Protein 7YXR (pdb70)

CATH classification: 1.10.565.10

Secondary structure (DSSP, 8-state):
-PPPHHHHHHHTSPPPPP----TTSPP-HHHHHHHHHHHHHHHHHHHHHHHHTSTTGGGS-HHHHHHHHHHHHHHHHHHHHHHHHHHHHTTSS-EEETTEE--HHHHTSTTHHHHHHHHHHHHHHHHHHT--HHHHHHHHHHHHTSEEETT--SSHHHHHHHHHHHHHHHHHHHHT---HHHHHHHHHHHHHHHHHHHHHHHHHHHHHHH-TTT-----HHHHHHHHHHHHHHHTT-EEE----/-PPPHHHHHHHTSPPPPP----TTSPP-HHHHHHHHHHHHHHHHHHHHHHHHTSTTGGGS-HHHHHHHHHHHHHHHHHHHHHHHHHHHHTTSSEEEETTEEE-TTTTTSTTHHHHHHHHHHHHHHHHHHT--HHHHHHHHHHHHTSEEETT--SSHHHHHHHHHHHHHHHHHHHHT---HHHHHHHHHHHHHHHHHHHHHHHHHHHHHHH-TTT-----HHHHHHHHHHHHHHHTT-EEE--S--/--HHHHHHHH--/--HHHHHHHH--

Organism: NCBI:txid32644

Structure (mmCIF, N/CA/C/O backbone):
data_7YXR
#
_entry.id   7YXR
#
_cell.length_a   107.899
_cell.length_b   107.899
_cell.length_c   134.012
_cell.angle_alpha   90.000
_cell.angle_beta   90.000
_cell.angle_gamma   120.000
#
_symmetry.space_group_name_H-M   'P 61'
#
loop_
_entity.id
_entity.type
_entity.pdbx_description
1 polymer 'Ancestral Glucocorticoid Receptor2'
2 polymer 'SHP NR Box 1 Peptide'
3 non-polymer DEXAMETHASONE
4 non-polymer 'FORMIC ACID'
5 water water
#
loop_
_atom_site.group_PDB
_atom_site.id
_atom_site.type_symbol
_atom_site.label_atom_id
_atom_site.label_alt_id
_atom_site.label_comp_id
_atom_site.label_asym_id
_atom_site.label_entity_id
_atom_site.label_seq_id
_atom_site.pdbx_PDB_ins_code
_atom_site.Cartn_x
_atom_site.Cartn_y
_atom_site.Cartn_z
_atom_site.occupancy
_atom_site.B_iso_or_equiv
_atom_site.auth_seq_id
_atom_site.auth_comp_id
_atom_site.auth_asym_id
_atom_site.auth_atom_id
_atom_site.pdbx_PDB_model_num
ATOM 1 N N . GLU A 1 1 ? 20.902 8.973 14.304 1.00 50.81 528 GLU A N 1
ATOM 2 C CA . GLU A 1 1 ? 22.273 8.361 14.537 1.00 64.86 528 GLU A CA 1
ATOM 3 C C . GLU A 1 1 ? 22.342 6.830 14.479 1.00 53.23 528 GLU A C 1
ATOM 4 O O . GLU A 1 1 ? 21.374 6.091 14.246 1.00 47.22 528 GLU A O 1
ATOM 10 N N . PHE A 1 2 ? 23.588 6.400 14.680 1.00 44.48 529 PHE A N 1
ATOM 11 C CA . PHE A 1 2 ? 24.039 5.084 14.272 1.00 44.33 529 PHE A CA 1
ATOM 12 C C . PHE A 1 2 ? 23.355 4.040 15.138 1.00 43.65 529 PHE A C 1
ATOM 13 O O . PHE A 1 2 ? 23.151 4.270 16.324 1.00 44.37 529 PHE A O 1
ATOM 21 N N . PRO A 1 3 ? 22.963 2.869 14.589 1.00 47.21 530 PRO A N 1
ATOM 22 C CA . PRO A 1 3 ? 22.282 1.864 15.413 1.00 44.62 530 PRO A CA 1
ATOM 23 C C . PRO A 1 3 ? 23.247 1.340 16.488 1.00 42.38 530 PRO A C 1
ATOM 24 O O . PRO A 1 3 ? 24.456 1.205 16.244 1.00 37.32 530 PRO A O 1
ATOM 28 N N . THR A 1 4 ? 22.708 1.080 17.689 1.00 36.81 531 THR A N 1
ATOM 29 C CA . THR A 1 4 ? 23.464 0.439 18.756 1.00 34.78 531 THR A CA 1
ATOM 30 C C . THR A 1 4 ? 23.967 -0.939 18.307 1.00 35.35 531 THR A C 1
ATOM 31 O O . THR A 1 4 ? 23.337 -1.641 17.507 1.00 36.85 531 THR A O 1
ATOM 35 N N . LEU A 1 5 ? 25.131 -1.315 18.838 1.00 34.72 532 LEU A N 1
ATOM 36 C CA . LEU A 1 5 ? 25.743 -2.617 18.620 1.00 31.83 532 LEU A CA 1
ATOM 37 C C . LEU A 1 5 ? 24.755 -3.733 18.974 1.00 32.71 532 LEU A C 1
ATOM 38 O O . LEU A 1 5 ? 24.673 -4.736 18.262 1.00 34.50 532 LEU A O 1
ATOM 43 N N . ILE A 1 6 ? 23.961 -3.525 20.035 1.00 31.92 533 ILE A N 1
ATOM 44 C CA . ILE A 1 6 ? 23.050 -4.559 20.486 1.00 32.31 533 ILE A CA 1
ATOM 45 C C . ILE A 1 6 ? 21.959 -4.751 19.436 1.00 35.27 533 ILE A C 1
ATOM 46 O O . ILE A 1 6 ? 21.587 -5.886 19.142 1.00 36.93 533 ILE A O 1
ATOM 51 N N . SER A 1 7 ? 21.488 -3.649 18.835 1.00 35.44 534 SER A N 1
ATOM 52 C CA . SER A 1 7 ? 20.422 -3.789 17.854 1.00 32.96 534 SER A CA 1
ATOM 53 C C . SER A 1 7 ? 20.972 -4.474 16.608 1.00 31.92 534 SER A C 1
ATOM 54 O O . SER A 1 7 ? 20.220 -5.135 15.900 1.00 35.54 534 SER A O 1
ATOM 57 N N . LEU A 1 8 ? 22.277 -4.310 16.356 1.00 32.00 535 LEU A N 1
ATOM 58 C CA . LEU A 1 8 ? 22.913 -4.889 15.184 1.00 33.28 535 LEU A CA 1
ATOM 59 C C . LEU A 1 8 ? 23.035 -6.397 15.376 1.00 34.12 535 LEU A C 1
ATOM 60 O O . LEU A 1 8 ? 22.801 -7.151 14.433 1.00 33.71 535 LEU A O 1
ATOM 65 N N . LEU A 1 9 ? 23.370 -6.821 16.610 1.00 32.16 536 LEU A N 1
ATOM 66 C CA . LEU A 1 9 ? 23.482 -8.231 16.948 1.00 29.78 536 LEU A CA 1
ATOM 67 C C . LEU A 1 9 ? 22.142 -8.918 16.746 1.00 32.21 536 LEU A C 1
ATOM 68 O O . LEU A 1 9 ? 22.128 -10.084 16.367 1.00 37.03 536 LEU A O 1
ATOM 73 N N . GLU A 1 10 ? 21.033 -8.214 17.018 1.00 33.12 537 GLU A N 1
ATOM 74 C CA . GLU A 1 10 ? 19.709 -8.769 16.762 1.00 34.84 537 GLU A CA 1
ATOM 75 C C . GLU A 1 10 ? 19.479 -8.949 15.265 1.00 35.91 537 GLU A C 1
ATOM 76 O O . GLU A 1 10 ? 18.986 -9.983 14.854 1.00 38.90 537 GLU A O 1
ATOM 82 N N . VAL A 1 11 ? 19.844 -7.968 14.438 1.00 38.36 538 VAL A N 1
ATOM 83 C CA . VAL A 1 11 ? 19.478 -8.091 13.038 1.00 39.36 538 VAL A CA 1
ATOM 84 C C . VAL A 1 11 ? 20.318 -9.189 12.387 1.00 38.22 538 VAL A C 1
ATOM 85 O O . VAL A 1 11 ? 19.863 -9.790 11.423 1.00 44.54 538 VAL A O 1
ATOM 89 N N . ILE A 1 12 ? 21.535 -9.444 12.887 1.00 34.59 539 ILE A N 1
ATOM 90 C CA . ILE A 1 12 ? 22.407 -10.374 12.179 1.00 33.62 539 ILE A CA 1
ATOM 91 C C . ILE A 1 12 ? 22.252 -11.816 12.678 1.00 36.80 539 ILE A C 1
ATOM 92 O O . ILE A 1 12 ? 22.915 -12.709 12.161 1.00 40.63 539 ILE A O 1
ATOM 97 N N . GLU A 1 13 ? 21.405 -12.037 13.687 1.00 37.19 540 GLU A N 1
ATOM 98 C CA . GLU A 1 13 ? 21.210 -13.362 14.249 1.00 35.82 540 GLU A CA 1
ATOM 99 C C . GLU A 1 13 ? 20.547 -14.259 13.209 1.00 36.00 540 GLU A C 1
ATOM 100 O O . GLU A 1 13 ? 19.447 -13.940 12.771 1.00 37.92 540 GLU A O 1
ATOM 106 N N . PRO A 1 14 ? 21.167 -15.402 12.802 1.00 39.02 541 PRO A N 1
ATOM 107 C CA . PRO A 1 14 ? 20.624 -16.251 11.734 1.00 37.56 541 PRO A CA 1
ATOM 108 C C . PRO A 1 14 ? 19.248 -16.796 12.095 1.00 38.33 541 PRO A C 1
ATOM 109 O O . PRO A 1 14 ? 18.922 -16.971 13.262 1.00 42.05 541 PRO A O 1
ATOM 113 N N . GLU A 1 15 ? 18.424 -17.009 11.076 1.00 45.47 542 GLU A N 1
ATOM 114 C CA . GLU A 1 15 ? 17.186 -17.743 11.249 1.00 50.94 542 GLU A CA 1
ATOM 115 C C . GLU A 1 15 ? 17.495 -19.227 11.487 1.00 44.44 542 GLU A C 1
ATOM 116 O O . GLU A 1 15 ? 18.463 -19.781 10.952 1.00 36.37 542 GLU A O 1
ATOM 122 N N . VAL A 1 16 ? 16.650 -19.858 12.305 1.00 37.24 543 VAL A N 1
ATOM 123 C CA . VAL A 1 16 ? 16.732 -21.284 12.585 1.00 40.27 543 VAL A CA 1
ATOM 124 C C . VAL A 1 16 ? 16.502 -22.093 11.305 1.00 37.17 543 VAL A C 1
ATOM 125 O O . VAL A 1 16 ? 15.482 -21.936 10.654 1.00 38.57 543 VAL A O 1
ATOM 129 N N . LEU A 1 17 ? 17.460 -22.956 10.958 1.00 34.84 544 LEU A N 1
ATOM 130 C CA . LEU A 1 17 ? 17.368 -23.890 9.840 1.00 36.74 544 LEU A CA 1
ATOM 131 C C . LEU A 1 17 ? 16.437 -25.055 10.171 1.00 37.95 544 LEU A C 1
ATOM 132 O O . LEU A 1 17 ? 16.300 -25.413 11.334 1.00 37.88 544 LEU A O 1
ATOM 137 N N . ALA A 1 18 ? 15.798 -25.629 9.136 1.00 41.16 545 ALA A N 1
ATOM 138 C CA . ALA A 1 18 ? 15.027 -26.865 9.242 1.00 39.32 545 ALA A CA 1
ATOM 139 C C . ALA A 1 18 ? 15.922 -28.048 8.866 1.00 36.48 545 ALA A C 1
ATOM 140 O O . ALA A 1 18 ? 16.828 -27.891 8.040 1.00 32.58 545 ALA A O 1
ATOM 142 N N . SER A 1 19 ? 15.688 -29.217 9.493 1.00 39.26 546 SER A N 1
ATOM 143 C CA . SER A 1 19 ? 16.584 -30.357 9.290 1.00 39.55 546 SER A CA 1
ATOM 144 C C . SER A 1 19 ? 16.149 -31.222 8.118 1.00 40.29 546 SER A C 1
ATOM 145 O O . SER A 1 19 ? 16.995 -31.773 7.439 1.00 44.85 546 SER A O 1
ATOM 148 N N . GLY A 1 20 ? 14.834 -31.373 7.922 1.00 41.02 547 GLY A N 1
ATOM 149 C CA . GLY A 1 20 ? 14.319 -32.300 6.927 1.00 40.72 547 GLY A CA 1
ATOM 150 C C . GLY A 1 20 ? 14.445 -33.746 7.403 1.00 40.97 547 GLY A C 1
ATOM 151 O O . GLY A 1 20 ? 14.560 -34.670 6.600 1.00 40.32 547 GLY A O 1
ATOM 152 N N . TYR A 1 21 ? 14.467 -33.925 8.725 1.00 38.88 548 TYR A N 1
ATOM 153 C CA . TYR A 1 21 ? 14.539 -35.254 9.297 1.00 41.88 548 TYR A CA 1
ATOM 154 C C . TYR A 1 21 ? 13.228 -35.986 9.039 1.00 42.04 548 TYR A C 1
ATOM 155 O O . TYR A 1 21 ? 12.148 -35.509 9.381 1.00 46.14 548 TYR A O 1
ATOM 164 N N . ASP A 1 22 ? 13.345 -37.182 8.482 1.00 41.55 549 ASP A N 1
ATOM 165 C CA . ASP A 1 22 ? 12.175 -37.936 8.070 1.00 40.11 549 ASP A CA 1
ATOM 166 C C . ASP A 1 22 ? 11.789 -38.910 9.184 1.00 37.99 549 ASP A C 1
ATOM 167 O O . ASP A 1 22 ? 12.305 -40.021 9.225 1.00 40.34 549 ASP A O 1
ATOM 172 N N . SER A 1 23 ? 10.877 -38.512 10.080 1.00 36.86 550 SER A N 1
ATOM 173 C CA . SER A 1 23 ? 10.585 -39.362 11.219 1.00 39.80 550 SER A CA 1
ATOM 174 C C . SER A 1 23 ? 9.639 -40.489 10.808 1.00 42.13 550 SER A C 1
ATOM 175 O O . SER A 1 23 ? 8.947 -41.075 11.639 1.00 46.24 550 SER A O 1
ATOM 178 N N . THR A 1 24 ? 9.687 -40.816 9.514 1.00 44.20 551 THR A N 1
ATOM 179 C CA . THR A 1 24 ? 8.884 -41.824 8.830 1.00 42.20 551 THR A CA 1
ATOM 180 C C . THR A 1 24 ? 9.664 -43.129 8.748 1.00 41.57 551 THR A C 1
ATOM 181 O O . THR A 1 24 ? 9.073 -44.184 8.895 1.00 43.18 551 THR A O 1
ATOM 185 N N . LEU A 1 25 ? 10.975 -43.039 8.460 1.00 44.13 552 LEU A N 1
ATOM 186 C CA . LEU A 1 25 ? 11.898 -44.163 8.521 1.00 48.18 552 LEU A CA 1
ATOM 187 C C . LEU A 1 25 ? 12.133 -44.521 9.990 1.00 50.30 552 LEU A C 1
ATOM 188 O O . LEU A 1 25 ? 11.880 -43.717 10.888 1.00 47.13 552 LEU A O 1
ATOM 193 N N . PRO A 1 26 ? 12.606 -45.747 10.311 1.00 60.85 553 PRO A N 1
ATOM 194 C CA . PRO A 1 26 ? 12.833 -46.120 11.715 1.00 57.51 553 PRO A CA 1
ATOM 195 C C . PRO A 1 26 ? 14.038 -45.379 12.304 1.00 48.97 553 PRO A C 1
ATOM 196 O O . PRO A 1 26 ? 15.039 -45.189 11.612 1.00 43.82 553 PRO A O 1
ATOM 200 N N . ASP A 1 27 ? 13.917 -44.947 13.571 1.00 48.75 554 ASP A N 1
ATOM 201 C CA . ASP A 1 27 ? 14.957 -44.187 14.252 1.00 54.40 554 ASP A CA 1
ATOM 202 C C . ASP A 1 27 ? 16.163 -45.083 14.567 1.00 51.50 554 ASP A C 1
ATOM 203 O O . ASP A 1 27 ? 16.063 -46.054 15.307 1.00 57.87 554 ASP A O 1
ATOM 208 N N . THR A 1 28 ? 17.312 -44.756 13.979 1.00 48.49 555 THR A N 1
ATOM 209 C CA . THR A 1 28 ? 18.573 -45.381 14.322 1.00 44.25 555 THR A CA 1
ATOM 210 C C . THR A 1 28 ? 19.536 -44.294 14.777 1.00 44.22 555 THR A C 1
ATOM 211 O O . THR A 1 28 ? 19.430 -43.131 14.364 1.00 43.71 555 THR A O 1
ATOM 215 N N . SER A 1 29 ? 20.486 -44.694 15.627 1.00 42.47 556 SER A N 1
ATOM 216 C CA . SER A 1 29 ? 21.447 -43.734 16.130 1.00 36.32 556 SER A CA 1
ATOM 217 C C . SER A 1 29 ? 22.377 -43.228 15.023 1.00 33.91 556 SER A C 1
ATOM 218 O O . SER A 1 29 ? 22.669 -42.031 15.002 1.00 31.19 556 SER A O 1
ATOM 221 N N . THR A 1 30 ? 22.817 -44.100 14.103 1.00 32.55 557 THR A N 1
ATOM 222 C CA . THR A 1 30 ? 23.708 -43.663 13.040 1.00 37.09 557 THR A CA 1
ATOM 223 C C . THR A 1 30 ? 23.008 -42.633 12.168 1.00 42.74 557 THR A C 1
ATOM 224 O O . THR A 1 30 ? 23.631 -41.680 11.690 1.00 46.27 557 THR A O 1
ATOM 228 N N . ARG A 1 31 ? 21.704 -42.834 11.968 1.00 40.89 558 ARG A N 1
ATOM 229 C CA . ARG A 1 31 ? 20.971 -41.957 11.078 1.00 41.43 558 ARG A CA 1
ATOM 230 C C . ARG A 1 31 ? 20.717 -40.614 11.768 1.00 37.62 558 ARG A C 1
ATOM 231 O O . ARG A 1 31 ? 20.894 -39.555 11.166 1.00 37.52 558 ARG A O 1
ATOM 239 N N . LEU A 1 32 ? 20.299 -40.657 13.033 1.00 30.90 559 LEU A N 1
ATOM 240 C CA . LEU A 1 32 ? 20.114 -39.431 13.790 1.00 31.04 559 LEU A CA 1
ATOM 241 C C . LEU A 1 32 ? 21.406 -38.601 13.873 1.00 31.96 559 LEU A C 1
ATOM 242 O O . LEU A 1 32 ? 21.393 -37.401 13.598 1.00 33.39 559 LEU A O 1
ATOM 247 N N . MET A 1 33 ? 22.540 -39.230 14.193 1.00 29.21 560 MET A N 1
ATOM 248 C CA . MET A 1 33 ? 23.790 -38.487 14.295 1.00 31.40 560 MET A CA 1
ATOM 249 C C . MET A 1 33 ? 24.206 -37.882 12.953 1.00 31.55 560 MET A C 1
ATOM 250 O O . MET A 1 33 ? 24.706 -36.757 12.901 1.00 31.36 560 MET A O 1
ATOM 255 N N . SER A 1 34 ? 23.983 -38.623 11.862 1.00 32.43 561 SER A N 1
ATOM 256 C CA . SER A 1 34 ? 24.226 -38.150 10.509 1.00 28.73 561 SER A CA 1
ATOM 257 C C . SER A 1 34 ? 23.359 -36.939 10.157 1.00 30.05 561 SER A C 1
ATOM 258 O O . SER A 1 34 ? 23.840 -35.973 9.563 1.00 28.71 561 SER A O 1
ATOM 261 N N . THR A 1 35 ? 22.080 -36.981 10.535 1.00 30.01 562 THR A N 1
ATOM 262 C CA . THR A 1 35 ? 21.189 -35.864 10.285 1.00 31.81 562 THR A CA 1
ATOM 263 C C . THR A 1 35 ? 21.669 -34.637 11.067 1.00 34.85 562 THR A C 1
ATOM 264 O O . THR A 1 35 ? 21.689 -33.514 10.555 1.00 35.53 562 THR A O 1
ATOM 268 N N . LEU A 1 36 ? 22.044 -34.864 12.331 1.00 34.45 563 LEU A N 1
ATOM 269 C CA . LEU A 1 36 ? 22.486 -33.788 13.197 1.00 28.51 563 LEU A CA 1
ATOM 270 C C . LEU A 1 36 ? 23.741 -33.153 12.623 1.00 26.47 563 LEU A C 1
ATOM 271 O O . LEU A 1 36 ? 23.863 -31.938 12.683 1.00 27.37 563 LEU A O 1
ATOM 276 N N . ASN A 1 37 ? 24.642 -33.954 12.048 1.00 26.09 564 ASN A N 1
ATOM 277 C CA . ASN A 1 37 ? 25.874 -33.395 11.496 1.00 28.82 564 ASN A CA 1
ATOM 278 C C . ASN A 1 37 ? 25.619 -32.582 10.219 1.00 34.90 564 ASN A C 1
ATOM 279 O O . ASN A 1 37 ? 26.291 -31.574 9.975 1.00 33.92 564 ASN A O 1
ATOM 284 N N . ARG A 1 38 ? 24.642 -33.027 9.411 1.00 35.75 565 ARG A N 1
ATOM 285 C CA . ARG A 1 38 ? 24.234 -32.339 8.198 1.00 39.94 565 ARG A CA 1
ATOM 286 C C . ARG A 1 38 ? 23.678 -30.954 8.566 1.00 33.70 565 ARG A C 1
ATOM 287 O O . ARG A 1 38 ? 23.972 -29.948 7.922 1.00 29.42 565 ARG A O 1
ATOM 295 N N . LEU A 1 39 ? 22.838 -30.932 9.601 1.00 28.25 566 LEU A N 1
ATOM 296 C CA . LEU A 1 39 ? 22.209 -29.716 10.045 1.00 25.96 566 LEU A CA 1
ATOM 297 C C . LEU A 1 39 ? 23.292 -28.835 10.659 1.00 29.86 566 LEU A C 1
ATOM 298 O O . LEU A 1 39 ? 23.308 -27.621 10.449 1.00 32.96 566 LEU A O 1
ATOM 303 N N . GLY A 1 40 ? 24.240 -29.484 11.342 1.00 28.77 567 GLY A N 1
ATOM 304 C CA . GLY A 1 40 ? 25.400 -28.827 11.910 1.00 25.78 567 GLY A CA 1
ATOM 305 C C . GLY A 1 40 ? 26.213 -28.094 10.851 1.00 27.28 567 GLY A C 1
ATOM 306 O O . GLY A 1 40 ? 26.560 -26.931 11.043 1.00 29.70 567 GLY A O 1
ATOM 307 N N . GLY A 1 41 ? 26.560 -28.782 9.763 1.00 27.20 568 GLY A N 1
ATOM 308 C CA . GLY A 1 41 ? 27.334 -28.150 8.711 1.00 28.40 568 GLY A CA 1
ATOM 309 C C . GLY A 1 41 ? 26.648 -26.884 8.185 1.00 31.97 568 GLY A C 1
ATOM 310 O O . GLY A 1 41 ? 27.286 -25.845 7.988 1.00 33.56 568 GLY A O 1
ATOM 311 N N . ARG A 1 42 ? 25.330 -26.970 7.997 1.00 30.26 569 ARG A N 1
ATOM 312 C CA . ARG A 1 42 ? 24.591 -25.841 7.466 1.00 31.57 569 ARG A CA 1
ATOM 313 C C . ARG A 1 42 ? 24.625 -24.683 8.459 1.00 32.74 569 ARG A C 1
ATOM 314 O O . ARG A 1 42 ? 24.852 -23.549 8.042 1.00 36.10 569 ARG A O 1
ATOM 322 N N . GLN A 1 43 ? 24.395 -24.976 9.750 1.00 29.78 570 GLN A N 1
ATOM 323 C CA . GLN A 1 43 ? 24.422 -23.989 10.826 1.00 28.22 570 GLN A CA 1
ATOM 324 C C . GLN A 1 43 ? 25.788 -23.304 10.917 1.00 28.17 570 GLN A C 1
ATOM 325 O O . GLN A 1 43 ? 25.880 -22.091 11.131 1.00 29.80 570 GLN A O 1
ATOM 331 N N . VAL A 1 44 ? 26.855 -24.064 10.691 1.00 26.96 571 VAL A N 1
ATOM 332 C CA . VAL A 1 44 ? 28.187 -23.491 10.727 1.00 28.53 571 VAL A CA 1
ATOM 333 C C . VAL A 1 44 ? 28.400 -22.518 9.574 1.00 32.66 571 VAL A C 1
ATOM 334 O O . VAL A 1 44 ? 29.111 -21.526 9.736 1.00 34.47 571 VAL A O 1
ATOM 338 N N . VAL A 1 45 ? 27.853 -22.841 8.393 1.00 35.40 572 VAL A N 1
ATOM 339 C CA . VAL A 1 45 ? 27.953 -21.965 7.230 1.00 32.61 572 VAL A CA 1
ATOM 340 C C . VAL A 1 45 ? 27.299 -20.628 7.588 1.00 31.69 572 VAL A C 1
ATOM 341 O O . VAL A 1 45 ? 27.911 -19.573 7.446 1.00 33.20 572 VAL A O 1
ATOM 345 N N . SER A 1 46 ? 26.066 -20.713 8.090 1.00 28.40 573 SER A N 1
ATOM 346 C CA . SER A 1 46 ? 25.301 -19.635 8.683 1.00 28.59 573 SER A CA 1
ATOM 347 C C . SER A 1 46 ? 26.126 -18.843 9.708 1.00 33.23 573 SER A C 1
ATOM 348 O O . SER A 1 46 ? 26.001 -17.619 9.799 1.00 31.15 573 SER A O 1
ATOM 351 N N . ALA A 1 47 ? 26.964 -19.537 10.497 1.00 31.04 574 ALA A N 1
ATOM 352 C CA . ALA A 1 47 ? 27.728 -18.845 11.524 1.00 30.68 574 ALA A CA 1
ATOM 353 C C . ALA A 1 47 ? 28.913 -18.105 10.900 1.00 31.55 574 ALA A C 1
ATOM 354 O O . ALA A 1 47 ? 29.387 -17.124 11.455 1.00 32.74 574 ALA A O 1
ATOM 356 N N . VAL A 1 48 ? 29.405 -18.572 9.753 1.00 33.00 575 VAL A N 1
ATOM 357 C CA . VAL A 1 48 ? 30.478 -17.847 9.090 1.00 34.86 575 VAL A CA 1
ATOM 358 C C . VAL A 1 48 ? 29.924 -16.532 8.554 1.00 33.80 575 VAL A C 1
ATOM 359 O O . VAL A 1 48 ? 30.571 -15.501 8.660 1.00 34.92 575 VAL A O 1
ATOM 363 N N . LYS A 1 49 ? 28.716 -16.578 7.996 1.00 31.73 576 LYS A N 1
ATOM 364 C CA . LYS A 1 49 ? 28.129 -15.367 7.464 1.00 33.47 576 LYS A CA 1
ATOM 365 C C . LYS A 1 49 ? 27.943 -14.381 8.623 1.00 32.68 576 LYS A C 1
ATOM 366 O O . LYS A 1 49 ? 28.384 -13.246 8.554 1.00 34.75 576 LYS A O 1
ATOM 372 N N . TRP A 1 50 ? 27.354 -14.857 9.719 1.00 33.07 577 TRP A N 1
ATOM 373 C CA . TRP A 1 50 ? 27.112 -14.090 10.932 1.00 31.83 577 TRP A CA 1
ATOM 374 C C . TRP A 1 50 ? 28.395 -13.468 11.479 1.00 33.73 577 TRP A C 1
ATOM 375 O O . TRP A 1 50 ? 28.409 -12.283 11.791 1.00 35.90 577 TRP A O 1
ATOM 386 N N . ALA A 1 51 ? 29.459 -14.259 11.605 1.00 30.46 578 ALA A N 1
ATOM 387 C CA . ALA A 1 51 ? 30.699 -13.734 12.151 1.00 30.44 578 ALA A CA 1
ATOM 388 C C . ALA A 1 51 ? 31.261 -12.635 11.252 1.00 33.99 578 ALA A C 1
ATOM 389 O O . ALA A 1 51 ? 31.996 -11.767 11.713 1.00 37.53 578 ALA A O 1
ATOM 391 N N . LYS A 1 52 ? 30.969 -12.705 9.950 1.00 37.38 579 LYS A N 1
ATOM 392 C CA . LYS A 1 52 ? 31.584 -11.771 9.019 1.00 38.48 579 LYS A CA 1
ATOM 393 C C . LYS A 1 52 ? 30.916 -10.423 9.214 1.00 34.32 579 LYS A C 1
ATOM 394 O O . LYS A 1 52 ? 31.592 -9.410 9.191 1.00 35.86 579 LYS A O 1
ATOM 400 N N . ALA A 1 53 ? 29.600 -10.447 9.442 1.00 30.86 580 ALA A N 1
ATOM 401 C CA . ALA A 1 53 ? 28.820 -9.247 9.672 1.00 30.42 580 ALA A CA 1
ATOM 402 C C . ALA A 1 53 ? 29.069 -8.641 11.060 1.00 33.63 580 ALA A C 1
ATOM 403 O O . ALA A 1 53 ? 28.505 -7.605 11.395 1.00 38.11 580 ALA A O 1
ATOM 405 N N . LEU A 1 54 ? 29.953 -9.252 11.849 1.00 34.01 581 LEU A N 1
ATOM 406 C CA . LEU A 1 54 ? 30.083 -8.922 13.254 1.00 35.02 581 LEU A CA 1
ATOM 407 C C . LEU A 1 54 ? 31.039 -7.748 13.360 1.00 36.12 581 LEU A C 1
ATOM 408 O O . LEU A 1 54 ? 32.231 -7.889 13.050 1.00 39.52 581 LEU A O 1
ATOM 413 N N . PRO A 1 55 ? 30.555 -6.569 13.801 1.00 35.85 582 PRO A N 1
ATOM 414 C CA . PRO A 1 55 ? 31.391 -5.358 13.817 1.00 30.56 582 PRO A CA 1
ATOM 415 C C . PRO A 1 55 ? 32.702 -5.694 14.522 1.00 29.59 582 PRO A C 1
ATOM 416 O O . PRO A 1 55 ? 32.698 -6.240 15.627 1.00 31.89 582 PRO A O 1
ATOM 420 N N . GLY A 1 56 ? 33.822 -5.437 13.843 1.00 29.00 583 GLY A N 1
ATOM 421 C CA . GLY A 1 56 ? 35.135 -5.631 14.429 1.00 28.97 583 GLY A CA 1
ATOM 422 C C . GLY A 1 56 ? 35.807 -6.913 13.948 1.00 34.91 583 GLY A C 1
ATOM 423 O O . GLY A 1 56 ? 37.035 -7.003 13.940 1.00 31.75 583 GLY A O 1
ATOM 424 N N . PHE A 1 57 ? 34.997 -7.926 13.593 1.00 40.99 584 PHE A N 1
ATOM 425 C CA . PHE A 1 57 ? 35.532 -9.258 13.354 1.00 37.25 584 PHE A CA 1
ATOM 426 C C . PHE A 1 57 ? 36.467 -9.264 12.138 1.00 37.47 584 PHE A C 1
ATOM 427 O O . PHE A 1 57 ? 37.540 -9.861 12.189 1.00 33.21 584 PHE A O 1
ATOM 435 N N . ARG A 1 58 ? 36.047 -8.589 11.061 1.00 42.28 585 ARG A N 1
ATOM 436 C CA . ARG A 1 58 ? 36.764 -8.526 9.789 1.00 50.13 585 ARG A CA 1
ATOM 437 C C . ARG A 1 58 ? 38.122 -7.836 9.937 1.00 48.75 585 ARG A C 1
ATOM 438 O O . ARG A 1 58 ? 38.964 -7.940 9.056 1.00 52.59 585 ARG A O 1
ATOM 446 N N . ASN A 1 59 ? 38.352 -7.130 11.050 1.00 45.23 586 ASN A N 1
ATOM 447 C CA . ASN A 1 59 ? 39.614 -6.437 11.246 1.00 39.92 586 ASN A CA 1
ATOM 448 C C . ASN A 1 59 ? 40.701 -7.386 11.732 1.00 42.64 586 ASN A C 1
ATOM 449 O O . ASN A 1 59 ? 41.844 -6.959 11.885 1.00 49.21 586 ASN A O 1
ATOM 454 N N . LEU A 1 60 ? 40.359 -8.649 12.037 1.00 42.51 587 LEU A N 1
ATOM 455 C CA . LEU A 1 60 ? 41.371 -9.602 12.483 1.00 40.46 587 LEU A CA 1
ATOM 456 C C . LEU A 1 60 ? 42.069 -10.156 11.242 1.00 41.70 587 LEU A C 1
ATOM 457 O O . LEU A 1 60 ? 41.509 -10.110 10.143 1.00 43.06 587 LEU A O 1
ATOM 462 N N . HIS A 1 61 ? 43.271 -10.709 11.400 1.00 40.91 588 HIS A N 1
ATOM 463 C CA . HIS A 1 61 ? 43.879 -11.381 10.263 1.00 50.93 588 HIS A CA 1
ATOM 464 C C . HIS A 1 61 ? 43.042 -12.607 9.875 1.00 56.08 588 HIS A C 1
ATOM 465 O O . HIS A 1 61 ? 42.508 -13.286 10.750 1.00 57.59 588 HIS A O 1
ATOM 472 N N . LEU A 1 62 ? 42.943 -12.893 8.566 1.00 60.27 589 LEU A N 1
ATOM 473 C CA . LEU A 1 62 ? 42.212 -14.042 8.049 1.00 59.61 589 LEU A CA 1
ATOM 474 C C . LEU A 1 62 ? 42.592 -15.333 8.776 1.00 56.33 589 LEU A C 1
ATOM 475 O O . LEU A 1 62 ? 41.748 -16.202 8.954 1.00 68.65 589 LEU A O 1
ATOM 480 N N . ASP A 1 63 ? 43.841 -15.459 9.212 1.00 50.34 590 ASP A N 1
ATOM 481 C CA . ASP A 1 63 ? 44.240 -16.679 9.893 1.00 58.26 590 ASP A CA 1
ATOM 482 C C . ASP A 1 63 ? 43.517 -16.757 11.231 1.00 59.62 590 ASP A C 1
ATOM 483 O O . ASP A 1 63 ? 43.083 -17.833 11.637 1.00 62.88 590 ASP A O 1
ATOM 488 N N . ASP A 1 64 ? 43.395 -15.596 11.893 1.00 60.02 591 ASP A N 1
ATOM 489 C CA . ASP A 1 64 ? 42.808 -15.509 13.218 1.00 54.14 591 ASP A CA 1
ATOM 490 C C . ASP A 1 64 ? 41.297 -15.717 13.143 1.00 47.04 591 ASP A C 1
ATOM 491 O O . ASP A 1 64 ? 40.708 -16.369 13.998 1.00 49.61 591 ASP A O 1
ATOM 496 N N . GLN A 1 65 ? 40.673 -15.151 12.113 1.00 39.56 592 GLN A N 1
ATOM 497 C CA . GLN A 1 65 ? 39.253 -15.341 11.906 1.00 40.36 592 GLN A CA 1
ATOM 498 C C . GLN A 1 65 ? 38.965 -16.829 11.782 1.00 45.93 592 GLN A C 1
ATOM 499 O O . GLN A 1 65 ? 38.004 -17.336 12.362 1.00 52.05 592 GLN A O 1
ATOM 505 N N . MET A 1 66 ? 39.837 -17.507 11.033 1.00 45.64 593 MET A N 1
ATOM 506 C CA . MET A 1 66 ? 39.691 -18.918 10.756 1.00 43.29 593 MET A CA 1
ATOM 507 C C . MET A 1 66 ? 39.885 -19.700 12.051 1.00 37.88 593 MET A C 1
ATOM 508 O O . MET A 1 66 ? 39.096 -20.577 12.383 1.00 34.54 593 MET A O 1
ATOM 513 N N . THR A 1 67 ? 40.937 -19.350 12.784 1.00 32.94 594 THR A N 1
ATOM 514 C CA . THR A 1 67 ? 41.253 -19.990 14.049 1.00 35.27 594 THR A CA 1
ATOM 515 C C . THR A 1 67 ? 40.074 -19.919 15.020 1.00 34.98 594 THR A C 1
ATOM 516 O O . THR A 1 67 ? 39.732 -20.922 15.660 1.00 34.04 594 THR A O 1
ATOM 520 N N . LEU A 1 68 ? 39.462 -18.735 15.126 1.00 31.75 595 LEU A N 1
ATOM 521 C CA . LEU A 1 68 ? 38.478 -18.531 16.169 1.00 31.82 595 LEU A CA 1
ATOM 522 C C . LEU A 1 68 ? 37.250 -19.365 15.845 1.00 33.08 595 LEU A C 1
ATOM 523 O O . LEU A 1 68 ? 36.693 -20.022 16.738 1.00 33.87 595 LEU A O 1
ATOM 528 N N . LEU A 1 69 ? 36.875 -19.365 14.560 1.00 29.49 596 LEU A N 1
ATOM 529 C CA . LEU A 1 69 ? 35.706 -20.117 14.132 1.00 29.00 596 LEU A CA 1
ATOM 530 C C . LEU A 1 69 ? 35.937 -21.626 14.252 1.00 30.72 596 LEU A C 1
ATOM 531 O O . LEU A 1 69 ? 35.026 -22.360 14.622 1.00 31.35 596 LEU A O 1
ATOM 536 N N . GLN A 1 70 ? 37.160 -22.074 13.962 1.00 29.34 597 GLN A N 1
ATOM 537 C CA . GLN A 1 70 ? 37.543 -23.468 14.046 1.00 31.48 597 GLN A CA 1
ATOM 538 C C . GLN A 1 70 ? 37.422 -23.950 15.488 1.00 32.21 597 GLN A C 1
ATOM 539 O O . GLN A 1 70 ? 36.918 -25.045 15.754 1.00 31.58 597 GLN A O 1
ATOM 545 N N . TYR A 1 71 ? 37.879 -23.117 16.418 1.00 30.15 598 TYR A N 1
ATOM 546 C CA . TYR A 1 71 ? 38.008 -23.575 17.789 1.00 33.56 598 TYR A CA 1
ATOM 547 C C . TYR A 1 71 ? 36.681 -23.456 18.533 1.00 28.89 598 TYR A C 1
ATOM 548 O O . TYR A 1 71 ? 36.543 -24.035 19.597 1.00 30.25 598 TYR A O 1
ATOM 557 N N . SER A 1 72 ? 35.705 -22.721 17.991 1.00 26.89 599 SER A N 1
ATOM 558 C CA . SER A 1 72 ? 34.549 -22.390 18.809 1.00 25.64 599 SER A CA 1
ATOM 559 C C . SER A 1 72 ? 33.225 -22.804 18.169 1.00 26.25 599 SER A C 1
ATOM 560 O O . SER A 1 72 ? 32.165 -22.616 18.772 1.00 28.23 599 SER A O 1
ATOM 563 N N . TRP A 1 73 ? 33.277 -23.429 16.982 1.00 27.76 600 TRP A N 1
ATOM 564 C CA . TRP A 1 73 ? 32.053 -23.795 16.276 1.00 27.36 600 TRP A CA 1
ATOM 565 C C . TRP A 1 73 ? 31.145 -24.639 17.173 1.00 28.67 600 TRP A C 1
ATOM 566 O O . TRP A 1 73 ? 29.934 -24.391 17.258 1.00 28.76 600 TRP A O 1
ATOM 577 N N . MET A 1 74 ? 31.743 -25.612 17.874 1.00 29.41 601 MET A N 1
ATOM 578 C CA . MET A 1 74 ? 30.954 -26.519 18.688 1.00 29.02 601 MET A CA 1
ATOM 579 C C . MET A 1 74 ? 30.236 -25.739 19.799 1.00 30.39 601 MET A C 1
ATOM 580 O O . MET A 1 74 ? 29.031 -25.919 20.024 1.00 29.34 601 MET A O 1
ATOM 585 N N . SER A 1 75 ? 30.950 -24.808 20.445 1.00 28.73 602 SER A N 1
ATOM 586 C CA . SER A 1 75 ? 30.332 -24.032 21.512 1.00 30.76 602 SER A CA 1
ATOM 587 C C . SER A 1 75 ? 29.293 -23.045 20.987 1.00 29.72 602 SER A C 1
ATOM 588 O O . SER A 1 75 ? 28.244 -22.887 21.618 1.00 30.56 602 SER A O 1
ATOM 591 N N . LEU A 1 76 ? 29.539 -22.438 19.818 1.00 28.21 603 LEU A N 1
ATOM 592 C CA . LEU A 1 76 ? 28.485 -21.622 19.219 1.00 25.75 603 LEU A CA 1
ATOM 593 C C . LEU A 1 76 ? 27.224 -22.439 18.974 1.00 25.14 603 LEU A C 1
ATOM 594 O O . LEU A 1 76 ? 26.131 -21.973 19.283 1.00 25.37 603 LEU A O 1
ATOM 599 N N . MET A 1 77 ? 27.368 -23.656 18.439 1.00 24.62 604 MET A N 1
ATOM 600 C CA . MET A 1 77 ? 26.168 -24.385 18.068 1.00 25.58 604 MET A CA 1
ATOM 601 C C . MET A 1 77 ? 25.491 -24.922 19.318 1.00 25.60 604 MET A C 1
ATOM 602 O O . MET A 1 77 ? 24.264 -24.953 19.390 1.00 26.46 604 MET A O 1
ATOM 607 N N . ALA A 1 78 ? 26.285 -25.297 20.324 1.00 23.76 605 ALA A N 1
ATOM 608 C CA . ALA A 1 78 ? 25.653 -25.830 21.518 1.00 22.80 605 ALA A CA 1
ATOM 609 C C . ALA A 1 78 ? 24.948 -24.720 22.298 1.00 24.84 605 ALA A C 1
ATOM 610 O O . ALA A 1 78 ? 23.866 -24.939 22.873 1.00 22.96 605 ALA A O 1
ATOM 612 N N . PHE A 1 79 ? 25.543 -23.510 22.295 1.00 24.83 606 PHE A N 1
ATOM 613 C CA . PHE A 1 79 ? 24.913 -22.389 22.974 1.00 23.41 606 PHE A CA 1
ATOM 614 C C . PHE A 1 79 ? 23.565 -22.050 22.330 1.00 23.42 606 PHE A C 1
ATOM 615 O O . PHE A 1 79 ? 22.585 -21.826 23.062 1.00 20.65 606 PHE A O 1
ATOM 623 N N . SER A 1 80 ? 23.505 -22.017 20.978 1.00 22.07 607 SER A N 1
ATOM 624 C CA . SER A 1 80 ? 22.231 -21.664 20.352 1.00 25.76 607 SER A CA 1
ATOM 625 C C . SER A 1 80 ? 21.220 -22.765 20.608 1.00 26.11 607 SER A C 1
ATOM 626 O O . SER A 1 80 ? 20.036 -22.475 20.780 1.00 26.58 607 SER A O 1
ATOM 629 N N . LEU A 1 81 ? 21.699 -24.018 20.563 1.00 25.71 608 LEU A N 1
ATOM 630 C CA . LEU A 1 81 ? 20.805 -25.127 20.831 1.00 25.90 608 LEU A CA 1
ATOM 631 C C . LEU A 1 81 ? 20.199 -24.939 22.226 1.00 28.40 608 LEU A C 1
ATOM 632 O O . LEU A 1 81 ? 18.992 -25.111 22.415 1.00 29.19 608 LEU A O 1
ATOM 637 N N . GLY A 1 82 ? 21.029 -24.539 23.196 1.00 27.85 609 GLY A N 1
ATOM 638 C CA . GLY A 1 82 ? 20.531 -24.317 24.546 1.00 27.74 609 GLY A CA 1
ATOM 639 C C . GLY A 1 82 ? 19.481 -23.212 24.540 1.00 29.60 609 GLY A C 1
ATOM 640 O O . GLY A 1 82 ? 18.450 -23.328 25.216 1.00 31.21 609 GLY A O 1
ATOM 641 N N . TRP A 1 83 ? 19.732 -22.171 23.732 1.00 25.89 610 TRP A N 1
ATOM 642 C CA . TRP A 1 83 ? 18.814 -21.053 23.686 1.00 25.32 610 TRP A CA 1
ATOM 643 C C . TRP A 1 83 ? 17.446 -21.493 23.138 1.00 29.23 610 TRP A C 1
ATOM 644 O O . TRP A 1 83 ? 16.410 -21.289 23.796 1.00 30.00 610 TRP A O 1
ATOM 655 N N . ARG A 1 84 ? 17.434 -22.120 21.949 1.00 27.80 611 ARG A N 1
ATOM 656 C CA . ARG A 1 84 ? 16.187 -22.592 21.354 1.00 30.77 611 ARG A CA 1
ATOM 657 C C . ARG A 1 84 ? 15.471 -23.552 22.299 1.00 32.83 611 ARG A C 1
ATOM 658 O O . ARG A 1 84 ? 14.257 -23.501 22.413 1.00 38.43 611 ARG A O 1
ATOM 666 N N . SER A 1 85 ? 16.212 -24.437 22.964 1.00 31.74 612 SER A N 1
ATOM 667 C CA . SER A 1 85 ? 15.577 -25.417 23.833 1.00 34.26 612 SER A CA 1
ATOM 668 C C . SER A 1 85 ? 14.907 -24.733 25.022 1.00 39.31 612 SER A C 1
ATOM 669 O O . SER A 1 85 ? 13.883 -25.200 25.515 1.00 40.79 612 SER A O 1
ATOM 672 N N . TYR A 1 86 ? 15.497 -23.610 25.465 1.00 45.22 613 TYR A N 1
ATOM 673 C CA . TYR A 1 86 ? 15.012 -22.831 26.594 1.00 39.98 613 TYR A CA 1
ATOM 674 C C . TYR A 1 86 ? 13.743 -22.098 26.183 1.00 38.42 613 TYR A C 1
ATOM 675 O O . TYR A 1 86 ? 12.749 -22.184 26.879 1.00 42.53 613 TYR A O 1
ATOM 684 N N . LYS A 1 87 ? 13.783 -21.401 25.043 1.00 39.52 614 LYS A N 1
ATOM 685 C CA . LYS A 1 87 ? 12.644 -20.631 24.571 1.00 38.10 614 LYS A CA 1
ATOM 686 C C . LYS A 1 87 ? 11.489 -21.543 24.158 1.00 41.44 614 LYS A C 1
ATOM 687 O O . LYS A 1 87 ? 10.340 -21.229 24.446 1.00 44.08 614 LYS A O 1
ATOM 693 N N . GLN A 1 88 ? 11.790 -22.662 23.485 1.00 39.77 615 GLN A N 1
ATOM 694 C CA . GLN A 1 88 ? 10.753 -23.421 22.815 1.00 39.89 615 GLN A CA 1
ATOM 695 C C . GLN A 1 88 ? 10.159 -24.478 23.742 1.00 42.55 615 GLN A C 1
ATOM 696 O O . GLN A 1 88 ? 9.083 -24.981 23.460 1.00 44.78 615 GLN A O 1
ATOM 702 N N . SER A 1 89 ? 10.818 -24.815 24.853 1.00 40.23 616 SER A N 1
ATOM 703 C CA . SER A 1 89 ? 10.316 -25.943 25.615 1.00 38.58 616 SER A CA 1
ATOM 704 C C . SER A 1 89 ? 10.636 -25.784 27.093 1.00 40.62 616 SER A C 1
ATOM 705 O O . SER A 1 89 ? 10.496 -26.734 27.860 1.00 43.31 616 SER A O 1
ATOM 708 N N . ASN A 1 90 ? 11.111 -24.597 27.473 1.00 42.75 617 ASN A N 1
ATOM 709 C CA . ASN A 1 90 ? 11.635 -24.326 28.806 1.00 44.15 617 ASN A CA 1
ATOM 710 C C . ASN A 1 90 ? 12.660 -25.370 29.239 1.00 43.99 617 ASN A C 1
ATOM 711 O O . ASN A 1 90 ? 12.683 -25.750 30.402 1.00 42.30 617 ASN A O 1
ATOM 716 N N . GLY A 1 91 ? 13.510 -25.833 28.308 1.00 44.04 618 GLY A N 1
ATOM 717 C CA . GLY A 1 91 ? 14.611 -26.707 28.682 1.00 41.88 618 GLY A CA 1
ATOM 718 C C . GLY A 1 91 ? 14.188 -28.154 28.949 1.00 46.87 618 GLY A C 1
ATOM 719 O O . GLY A 1 91 ? 14.969 -28.947 29.474 1.00 49.03 618 GLY A O 1
ATOM 720 N N . ASN A 1 92 ? 12.965 -28.520 28.555 1.00 46.81 619 ASN A N 1
ATOM 721 C CA . ASN A 1 92 ? 12.489 -29.883 28.765 1.00 49.51 619 ASN A CA 1
ATOM 722 C C . ASN A 1 92 ? 12.982 -30.817 27.664 1.00 47.51 619 ASN A C 1
ATOM 723 O O . ASN A 1 92 ? 13.234 -31.983 27.927 1.00 52.37 619 ASN A O 1
ATOM 728 N N . MET A 1 93 ? 13.109 -30.315 26.430 1.00 48.53 620 MET A N 1
ATOM 729 C CA . MET A 1 93 ? 13.581 -31.129 25.318 1.00 47.99 620 MET A CA 1
ATOM 730 C C . MET A 1 93 ? 14.633 -30.368 24.526 1.00 43.56 620 MET A C 1
ATOM 731 O O . MET A 1 93 ? 14.605 -29.142 24.482 1.00 46.50 620 MET A O 1
ATOM 736 N N . LEU A 1 94 ? 15.484 -31.114 23.827 1.00 36.77 621 LEU A N 1
ATOM 737 C CA . LEU A 1 94 ? 16.357 -30.511 22.841 1.00 37.66 621 LEU A CA 1
ATOM 738 C C . LEU A 1 94 ? 15.584 -30.188 21.565 1.00 36.97 621 LEU A C 1
ATOM 739 O O . LEU A 1 94 ? 15.017 -31.077 20.933 1.00 36.91 621 LEU A O 1
ATOM 744 N N . CYS A 1 95 ? 15.600 -28.907 21.182 1.00 36.39 622 CYS A N 1
ATOM 745 C CA . CYS A 1 95 ? 14.965 -28.456 19.951 1.00 37.70 622 CYS A CA 1
ATOM 746 C C . CYS A 1 95 ? 16.025 -28.054 18.929 1.00 36.40 622 CYS A C 1
ATOM 747 O O . CYS A 1 95 ? 16.454 -26.893 18.862 1.00 34.88 622 CYS A O 1
ATOM 750 N N . PHE A 1 96 ? 16.406 -29.029 18.107 1.00 33.64 623 PHE A N 1
ATOM 751 C CA . PHE A 1 96 ? 17.472 -28.846 17.142 1.00 33.42 623 PHE A CA 1
ATOM 752 C C . PHE A 1 96 ? 17.015 -27.963 15.988 1.00 34.97 623 PHE A C 1
ATOM 753 O O . PHE A 1 96 ? 17.808 -27.186 15.444 1.00 35.47 623 PHE A O 1
ATOM 761 N N . ALA A 1 97 ? 15.732 -28.113 15.648 1.00 32.27 624 ALA A N 1
ATOM 762 C CA . ALA A 1 97 ? 15.101 -27.611 14.438 1.00 33.44 624 ALA A CA 1
ATOM 763 C C . ALA A 1 97 ? 13.596 -27.809 14.604 1.00 38.56 624 ALA A C 1
ATOM 764 O O . ALA A 1 97 ? 13.162 -28.578 15.466 1.00 37.36 624 ALA A O 1
ATOM 766 N N . PRO A 1 98 ? 12.760 -27.104 13.809 1.00 42.56 625 PRO A N 1
ATOM 767 C CA . PRO A 1 98 ? 11.306 -27.168 13.966 1.00 44.57 625 PRO A CA 1
ATOM 768 C C . PRO A 1 98 ? 10.782 -28.577 13.679 1.00 41.07 625 PRO A C 1
ATOM 769 O O . PRO A 1 98 ? 9.804 -29.010 14.279 1.00 42.23 625 PRO A O 1
ATOM 773 N N . ASP A 1 99 ? 11.474 -29.284 12.781 1.00 39.89 626 ASP A N 1
ATOM 774 C CA . ASP A 1 99 ? 11.177 -30.654 12.399 1.00 39.56 626 ASP A CA 1
ATOM 775 C C . ASP A 1 99 ? 12.094 -31.668 13.101 1.00 37.77 626 ASP A C 1
ATOM 776 O O . ASP A 1 99 ? 12.220 -32.790 12.630 1.00 35.59 626 ASP A O 1
ATOM 781 N N . LEU A 1 100 ? 12.787 -31.284 14.187 1.00 36.61 627 LEU A N 1
ATOM 782 C CA . LEU A 1 100 ? 13.686 -32.226 14.850 1.00 35.10 627 LEU A CA 1
ATOM 783 C C . LEU A 1 100 ? 13.807 -31.913 16.326 1.00 35.22 627 LEU A C 1
ATOM 784 O O . LEU A 1 100 ? 14.553 -31.040 16.740 1.00 40.26 627 LEU A O 1
ATOM 789 N N . VAL A 1 101 ? 13.067 -32.680 17.100 1.00 38.82 628 VAL A N 1
ATOM 790 C CA . VAL A 1 101 ? 13.148 -32.623 18.539 1.00 39.24 628 VAL A CA 1
ATOM 791 C C . VAL A 1 101 ? 13.566 -34.013 19.020 1.00 42.93 628 VAL A C 1
ATOM 792 O O . VAL A 1 101 ? 13.378 -35.012 18.318 1.00 45.91 628 VAL A O 1
ATOM 796 N N . ILE A 1 102 ? 14.234 -34.065 20.177 1.00 44.66 629 ILE A N 1
ATOM 797 C CA . ILE A 1 102 ? 14.630 -35.346 20.727 1.00 43.42 629 ILE A CA 1
ATOM 798 C C . ILE A 1 102 ? 13.616 -35.768 21.783 1.00 51.00 629 ILE A C 1
ATOM 799 O O . ILE A 1 102 ? 13.592 -35.228 22.891 1.00 54.17 629 ILE A O 1
ATOM 804 N N . ASN A 1 103 ? 12.780 -36.736 21.374 1.00 57.24 630 ASN A N 1
ATOM 805 C CA . ASN A 1 103 ? 11.765 -37.411 22.173 1.00 58.98 630 ASN A CA 1
ATOM 806 C C . ASN A 1 103 ? 12.396 -38.611 22.874 1.00 59.88 630 ASN A C 1
ATOM 807 O O . ASN A 1 103 ? 13.550 -38.956 22.617 1.00 54.75 630 ASN A O 1
ATOM 812 N N . GLU A 1 104 ? 11.620 -39.284 23.730 1.00 66.77 631 GLU A N 1
ATOM 813 C CA . GLU A 1 104 ? 12.210 -40.319 24.565 1.00 75.25 631 GLU A CA 1
ATOM 814 C C . GLU A 1 104 ? 12.584 -41.581 23.780 1.00 68.80 631 GLU A C 1
ATOM 815 O O . GLU A 1 104 ? 13.509 -42.281 24.180 1.00 70.92 631 GLU A O 1
ATOM 821 N N . GLU A 1 105 ? 11.952 -41.844 22.634 1.00 67.49 632 GLU A N 1
ATOM 822 C CA . GLU A 1 105 ? 12.383 -43.011 21.888 1.00 75.91 632 GLU A CA 1
ATOM 823 C C . GLU A 1 105 ? 13.709 -42.714 21.184 1.00 75.15 632 GLU A C 1
ATOM 824 O O . GLU A 1 105 ? 14.467 -43.643 20.908 1.00 74.13 632 GLU A O 1
ATOM 830 N N . ARG A 1 106 ? 14.032 -41.434 20.932 1.00 64.96 633 ARG A N 1
ATOM 831 C CA . ARG A 1 106 ? 15.343 -41.228 20.344 1.00 55.90 633 ARG A CA 1
ATOM 832 C C . ARG A 1 106 ? 16.398 -40.789 21.351 1.00 54.09 633 ARG A C 1
ATOM 833 O O . ARG A 1 106 ? 17.589 -40.925 21.069 1.00 53.14 633 ARG A O 1
ATOM 841 N N . MET A 1 107 ? 15.966 -40.378 22.548 1.00 47.33 634 MET A N 1
ATOM 842 C CA . MET A 1 107 ? 16.926 -40.237 23.627 1.00 49.58 634 MET A CA 1
ATOM 843 C C . MET A 1 107 ? 17.398 -41.597 24.147 1.00 57.47 634 MET A C 1
ATOM 844 O O . MET A 1 107 ? 18.499 -41.700 24.686 1.00 62.40 634 MET A O 1
ATOM 849 N N . GLN A 1 108 ? 16.574 -42.644 23.975 1.00 59.01 635 GLN A N 1
ATOM 850 C CA . GLN A 1 108 ? 16.946 -43.974 24.426 1.00 57.82 635 GLN A CA 1
ATOM 851 C C . GLN A 1 108 ? 17.812 -44.700 23.393 1.00 55.50 635 GLN A C 1
ATOM 852 O O . GLN A 1 108 ? 18.247 -45.823 23.642 1.00 57.44 635 GLN A O 1
ATOM 858 N N . LEU A 1 109 ? 18.092 -44.084 22.241 1.00 51.07 636 LEU A N 1
ATOM 859 C CA . LEU A 1 109 ? 18.933 -44.762 21.254 1.00 45.64 636 LEU A CA 1
ATOM 860 C C . LEU A 1 109 ? 20.366 -44.880 21.777 1.00 42.26 636 LEU A C 1
ATOM 861 O O . LEU A 1 109 ? 20.822 -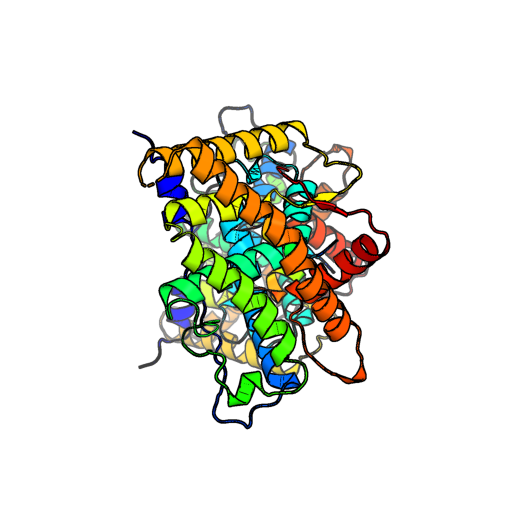44.044 22.566 1.00 43.56 636 LEU A O 1
ATOM 866 N N . PRO A 1 110 ? 21.113 -45.942 21.397 1.00 40.78 637 PRO A N 1
ATOM 867 C CA . PRO A 1 110 ? 22.526 -46.063 21.755 1.00 39.27 637 PRO A CA 1
ATOM 868 C C . PRO A 1 110 ? 23.282 -44.767 21.479 1.00 38.06 637 PRO A C 1
ATOM 869 O O . PRO A 1 110 ? 23.059 -44.130 20.452 1.00 37.30 637 PRO A O 1
ATOM 873 N N . TYR A 1 111 ? 24.137 -44.394 22.442 1.00 33.97 638 TYR A N 1
ATOM 874 C CA . TYR A 1 111 ? 25.049 -43.262 22.414 1.00 34.17 638 TYR A CA 1
ATOM 875 C C . TYR A 1 111 ? 24.335 -41.932 22.646 1.00 34.79 638 TYR A C 1
ATOM 876 O O . TYR A 1 111 ? 25.002 -40.913 22.797 1.00 40.54 638 TYR A O 1
ATOM 885 N N . MET A 1 112 ? 23.002 -41.917 22.622 1.00 34.78 639 MET A N 1
ATOM 886 C CA . MET A 1 112 ? 22.292 -40.651 22.587 1.00 38.23 639 MET A CA 1
ATOM 887 C C . MET A 1 112 ? 22.134 -40.071 23.983 1.00 37.57 639 MET A C 1
ATOM 888 O O . MET A 1 112 ? 22.326 -38.877 24.175 1.00 41.52 639 MET A O 1
ATOM 893 N N . TYR A 1 113 ? 21.754 -40.921 24.936 1.00 36.68 640 TYR A N 1
ATOM 894 C CA . TYR A 1 113 ? 21.323 -40.428 26.229 1.00 37.27 640 TYR A CA 1
ATOM 895 C C . TYR A 1 113 ? 22.391 -39.499 26.830 1.00 38.86 640 TYR A C 1
ATOM 896 O O . TYR A 1 113 ? 22.071 -38.427 27.330 1.00 38.83 640 TYR A O 1
ATOM 905 N N . ASP A 1 114 ? 23.660 -39.903 26.796 1.00 41.79 641 ASP A N 1
ATOM 906 C CA . ASP A 1 114 ? 24.691 -39.147 27.486 1.00 46.07 641 ASP A CA 1
ATOM 907 C C . ASP A 1 114 ? 24.899 -37.795 26.816 1.00 46.91 641 ASP A C 1
ATOM 908 O O . ASP A 1 114 ? 24.869 -36.765 27.488 1.00 45.89 641 ASP A O 1
ATOM 913 N N . GLN A 1 115 ? 25.029 -37.794 25.482 1.00 46.92 642 GLN A N 1
ATOM 914 C CA . GLN A 1 115 ? 25.249 -36.546 24.762 1.00 43.20 642 GLN A CA 1
ATOM 915 C C . GLN A 1 115 ? 24.042 -35.615 24.943 1.00 39.57 642 GLN A C 1
ATOM 916 O O . GLN A 1 115 ? 24.206 -34.406 25.101 1.00 40.34 642 GLN A O 1
ATOM 922 N N . CYS A 1 116 ? 22.833 -36.176 25.035 1.00 33.86 643 CYS A N 1
ATOM 923 C CA . CYS A 1 116 ? 21.674 -35.316 25.174 1.00 37.75 643 CYS A CA 1
ATOM 924 C C . CYS A 1 116 ? 21.604 -34.679 26.558 1.00 41.52 643 CYS A C 1
ATOM 925 O O . CYS A 1 116 ? 21.231 -33.507 26.679 1.00 41.62 643 CYS A O 1
ATOM 928 N N . GLN A 1 117 ? 21.982 -35.446 27.589 1.00 40.31 644 GLN A N 1
ATOM 929 C CA . GLN A 1 117 ? 22.064 -34.929 28.946 1.00 40.95 644 GLN A CA 1
ATOM 930 C C . GLN A 1 117 ? 23.032 -33.742 29.022 1.00 46.53 644 GLN A C 1
ATOM 931 O O . GLN A 1 117 ? 22.691 -32.709 29.597 1.00 44.22 644 GLN A O 1
ATOM 937 N N . GLN A 1 118 ? 24.236 -33.886 28.440 1.00 44.12 645 GLN A N 1
ATOM 938 C CA . GLN A 1 118 ? 25.206 -32.804 28.449 1.00 44.27 645 GLN A CA 1
ATOM 939 C C . GLN A 1 118 ? 24.623 -31.564 27.779 1.00 43.91 645 GLN A C 1
ATOM 940 O O . GLN A 1 118 ? 24.779 -30.469 28.301 1.00 49.17 645 GLN A O 1
ATOM 946 N N . MET A 1 119 ? 23.921 -31.737 26.650 1.00 37.82 646 MET A N 1
ATOM 947 C CA . MET A 1 119 ? 23.341 -30.586 25.978 1.00 34.49 646 MET A CA 1
ATOM 948 C C . MET A 1 119 ? 22.194 -29.952 26.786 1.00 36.61 646 MET A C 1
ATOM 949 O O . MET A 1 119 ? 22.055 -28.729 26.792 1.00 33.49 646 MET A O 1
ATOM 954 N N . LEU A 1 120 ? 21.371 -30.760 27.478 1.00 35.93 647 LEU A N 1
ATOM 955 C CA . LEU A 1 120 ? 20.290 -30.211 28.289 1.00 36.72 647 LEU A CA 1
ATOM 956 C C . LEU A 1 120 ? 20.835 -29.416 29.479 1.00 39.14 647 LEU A C 1
ATOM 957 O O . LEU A 1 120 ? 20.187 -28.474 29.952 1.00 40.65 647 LEU A O 1
ATOM 962 N N . LYS A 1 121 ? 22.038 -29.779 29.938 1.00 38.65 648 LYS A N 1
ATOM 963 C CA . LYS A 1 121 ? 22.684 -29.026 31.002 1.00 44.94 648 LYS A CA 1
ATOM 964 C C . LYS A 1 121 ? 22.735 -27.538 30.639 1.00 42.86 648 LYS A C 1
ATOM 965 O O . LYS A 1 121 ? 22.359 -26.693 31.453 1.00 40.57 648 LYS A O 1
ATOM 971 N N . ILE A 1 122 ? 23.172 -27.240 29.401 1.00 39.72 649 ILE A N 1
ATOM 972 C CA . ILE A 1 122 ? 23.362 -25.891 28.884 1.00 37.88 649 ILE A CA 1
ATOM 973 C C . ILE A 1 122 ? 22.011 -25.186 28.918 1.00 38.88 649 ILE A C 1
ATOM 974 O O . ILE A 1 122 ? 21.861 -24.040 29.341 1.00 37.80 649 ILE A O 1
ATOM 979 N N . SER A 1 123 ? 21.003 -25.926 28.482 1.00 41.70 650 SER A N 1
ATOM 980 C CA . SER A 1 123 ? 19.667 -25.385 28.396 1.00 43.99 650 SER A CA 1
ATOM 981 C C . SER A 1 123 ? 19.177 -25.005 29.793 1.00 45.17 650 SER A C 1
ATOM 982 O O . SER A 1 123 ? 18.549 -23.968 29.991 1.00 46.92 650 SER A O 1
ATOM 985 N N . SER A 1 124 ? 19.483 -25.852 30.781 1.00 44.80 651 SER A N 1
ATOM 986 C CA . SER A 1 124 ? 18.900 -25.642 32.093 1.00 45.86 651 SER A CA 1
ATOM 987 C C . SER A 1 124 ? 19.594 -24.499 32.836 1.00 43.69 651 SER A C 1
ATOM 988 O O . SER A 1 124 ? 18.978 -23.881 33.701 1.00 45.93 651 SER A O 1
ATOM 991 N N . GLU A 1 125 ? 20.839 -24.175 32.451 1.00 40.81 652 GLU A N 1
ATOM 992 C CA . GLU A 1 125 ? 21.486 -22.975 32.962 1.00 42.57 652 GLU A CA 1
ATOM 993 C C . GLU A 1 125 ? 20.737 -21.726 32.507 1.00 41.39 652 GLU A C 1
ATOM 994 O O . GLU A 1 125 ? 20.557 -20.807 33.301 1.00 42.38 652 GLU A O 1
ATOM 1000 N N . PHE A 1 126 ? 20.267 -21.699 31.249 1.00 40.07 653 PHE A N 1
ATOM 1001 C CA . PHE A 1 126 ? 19.506 -20.538 30.796 1.00 40.77 653 PHE A CA 1
ATOM 1002 C C . PHE A 1 126 ? 18.250 -20.394 31.651 1.00 41.24 653 PHE A C 1
ATOM 1003 O O . PHE A 1 126 ? 17.831 -19.276 31.937 1.00 42.59 653 PHE A O 1
ATOM 1011 N N . VAL A 1 127 ? 17.637 -21.536 32.005 1.00 41.08 654 VAL A N 1
ATOM 1012 C CA . VAL A 1 127 ? 16.446 -21.579 32.844 1.00 40.80 654 VAL A CA 1
ATOM 1013 C C . VAL A 1 127 ? 16.802 -21.063 34.238 1.00 42.11 654 VAL A C 1
ATOM 1014 O O . VAL A 1 127 ? 16.145 -20.159 34.752 1.00 38.74 654 VAL A O 1
ATOM 1018 N N . ARG A 1 128 ? 17.855 -21.630 34.838 1.00 40.02 655 ARG A N 1
ATOM 1019 C CA . ARG A 1 128 ? 18.253 -21.181 36.163 1.00 44.53 655 ARG A CA 1
ATOM 1020 C C . ARG A 1 128 ? 18.441 -19.658 36.202 1.00 46.75 655 ARG A C 1
ATOM 1021 O O . ARG A 1 128 ? 17.876 -18.999 37.075 1.00 42.99 655 ARG A O 1
ATOM 1029 N N . LEU A 1 129 ? 19.205 -19.087 35.251 1.00 43.12 656 LEU A N 1
ATOM 1030 C CA . LEU A 1 129 ? 19.555 -17.673 35.355 1.00 38.04 656 LEU A CA 1
ATOM 1031 C C . LEU A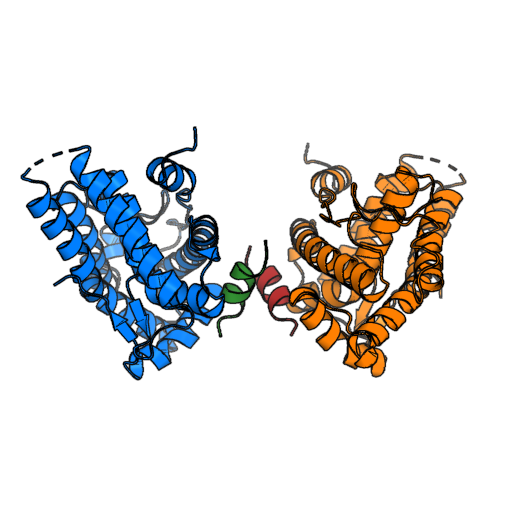 1 129 ? 18.549 -16.753 34.673 1.00 38.17 656 LEU A C 1
ATOM 1032 O O . LEU A 1 129 ? 18.732 -15.543 34.733 1.00 37.15 656 LEU A O 1
ATOM 1037 N N . GLN A 1 130 ? 17.504 -17.318 34.032 1.00 42.41 657 GLN A N 1
ATOM 1038 C CA . GLN A 1 130 ? 16.507 -16.571 33.267 1.00 37.43 657 GLN A CA 1
ATOM 1039 C C . GLN A 1 130 ? 17.193 -15.571 32.328 1.00 38.42 657 GLN A C 1
ATOM 1040 O O . GLN A 1 130 ? 16.903 -14.379 32.383 1.00 37.60 657 GLN A O 1
ATOM 1046 N N . VAL A 1 131 ? 18.122 -16.066 31.484 1.00 35.39 658 VAL A N 1
ATOM 1047 C CA . VAL A 1 131 ? 18.935 -15.242 30.606 1.00 31.10 658 VAL A CA 1
ATOM 1048 C C . VAL A 1 131 ? 18.017 -14.533 29.614 1.00 32.24 658 VAL A C 1
ATOM 1049 O O . VAL A 1 131 ? 17.076 -15.131 29.091 1.00 33.36 658 VAL A O 1
ATOM 1053 N N . SER A 1 132 ? 18.280 -13.241 29.396 1.00 29.14 659 SER A N 1
ATOM 1054 C CA . SER A 1 132 ? 17.533 -12.452 28.426 1.00 30.23 659 SER A CA 1
ATOM 1055 C C . SER A 1 132 ? 18.199 -12.591 27.060 1.00 29.22 659 SER A C 1
ATOM 1056 O O . SER A 1 132 ? 19.398 -12.892 26.966 1.00 28.80 659 SER A O 1
ATOM 1059 N N . TYR A 1 133 ? 17.417 -12.304 26.019 1.00 27.33 660 TYR A N 1
ATOM 1060 C CA . TYR A 1 133 ? 17.882 -12.358 24.641 1.00 30.50 660 TYR A CA 1
ATOM 1061 C C . TYR A 1 133 ? 19.190 -11.580 24.462 1.00 31.61 660 TYR A C 1
ATOM 1062 O O . TYR A 1 133 ? 20.121 -12.044 23.808 1.00 30.38 660 TYR A O 1
ATOM 1071 N N . ASP A 1 134 ? 19.239 -10.375 25.020 1.00 29.83 661 ASP A N 1
ATOM 1072 C CA . ASP A 1 134 ? 20.374 -9.514 24.770 1.00 31.65 661 ASP A CA 1
ATOM 1073 C C . ASP A 1 134 ? 21.605 -10.073 25.458 1.00 30.20 661 ASP A C 1
ATOM 1074 O O . ASP A 1 134 ? 22.700 -10.002 24.905 1.00 32.91 661 ASP A O 1
ATOM 1079 N N . GLU A 1 135 ? 21.415 -10.596 26.674 1.00 29.36 662 GLU A N 1
ATOM 1080 C CA . GLU A 1 135 ? 22.505 -11.241 27.383 1.00 30.61 662 GLU A CA 1
ATOM 1081 C C . GLU A 1 135 ? 23.053 -12.377 26.523 1.00 27.09 662 GLU A C 1
ATOM 1082 O O . GLU A 1 135 ? 24.246 -12.487 26.307 1.00 26.72 662 GLU A O 1
ATOM 1088 N N . TYR A 1 136 ? 22.142 -13.183 25.990 1.00 26.19 663 TYR A N 1
ATOM 1089 C CA . TYR A 1 136 ? 22.504 -14.301 25.152 1.00 25.56 663 TYR A CA 1
ATOM 1090 C C . TYR A 1 136 ? 23.324 -13.834 23.946 1.00 23.47 663 TYR A C 1
ATOM 1091 O O . TYR A 1 136 ? 24.375 -14.393 23.653 1.00 22.63 663 TYR A O 1
ATOM 1100 N N . LEU A 1 137 ? 22.865 -12.804 23.247 1.00 23.30 664 LEU A N 1
ATOM 1101 C CA . LEU A 1 137 ? 23.573 -12.401 22.043 1.00 25.27 664 LEU A CA 1
ATOM 1102 C C . LEU A 1 137 ? 25.008 -12.000 22.377 1.00 25.84 664 LEU A C 1
ATOM 1103 O O . LEU A 1 137 ? 25.939 -12.430 21.686 1.00 27.96 664 LEU A O 1
ATOM 1108 N N . CYS A 1 138 ? 25.189 -11.208 23.446 1.00 25.74 665 CYS A N 1
ATOM 1109 C CA . CYS A 1 138 ? 26.533 -10.766 23.798 1.00 27.15 665 CYS A CA 1
ATOM 1110 C C . CYS A 1 138 ? 27.391 -11.950 24.238 1.00 27.06 665 CYS A C 1
ATOM 1111 O O . CYS A 1 138 ? 28.589 -12.002 23.959 1.00 26.33 665 CYS A O 1
ATOM 1114 N N . MET A 1 139 ? 26.773 -12.925 24.919 1.00 27.12 666 MET A N 1
ATOM 1115 C CA . MET A 1 139 ? 27.553 -14.043 25.419 1.00 25.44 666 MET A CA 1
ATOM 1116 C C . MET A 1 139 ? 28.013 -14.887 24.231 1.00 23.78 666 MET A C 1
ATOM 1117 O O . MET A 1 139 ? 29.146 -15.342 24.204 1.00 21.58 666 MET A O 1
ATOM 1122 N N . LYS A 1 140 ? 27.136 -15.042 23.232 1.00 23.24 667 LYS A N 1
ATOM 1123 C CA . LYS A 1 140 ? 27.458 -15.846 22.068 1.00 22.02 667 LYS A CA 1
ATOM 1124 C C . LYS A 1 140 ? 28.667 -15.240 21.363 1.00 22.92 667 LYS A C 1
ATOM 1125 O O . LYS A 1 140 ? 29.592 -15.954 20.992 1.00 22.31 667 LYS A O 1
ATOM 1131 N N . VAL A 1 141 ? 28.719 -13.905 21.269 1.00 23.10 668 VAL A N 1
ATOM 1132 C CA . VAL A 1 141 ? 29.914 -13.298 20.711 1.00 22.16 668 VAL A CA 1
ATOM 1133 C C . VAL A 1 141 ? 31.131 -13.646 21.554 1.00 23.35 668 VAL A C 1
ATOM 1134 O O . VAL A 1 141 ? 32.199 -13.933 21.007 1.00 26.44 668 VAL A O 1
ATOM 1138 N N . LEU A 1 142 ? 30.980 -13.595 22.879 1.00 21.09 669 LEU A N 1
ATOM 1139 C CA . LEU A 1 142 ? 32.156 -13.831 23.697 1.00 22.80 669 LEU A CA 1
ATOM 1140 C C . LEU A 1 142 ? 32.665 -15.261 23.534 1.00 23.03 669 LEU A C 1
ATOM 1141 O O . LEU A 1 142 ? 33.859 -15.475 23.662 1.00 23.86 669 LEU A O 1
ATOM 1146 N N . LEU A 1 143 ? 31.767 -16.217 23.254 1.00 24.63 670 LEU A N 1
ATOM 1147 C CA . LEU A 1 143 ? 32.135 -17.608 23.013 1.00 24.80 670 LEU A CA 1
ATOM 1148 C C . LEU A 1 143 ? 33.021 -17.711 21.777 1.00 24.25 670 LEU A C 1
ATOM 1149 O O . LEU A 1 143 ? 33.986 -18.456 21.778 1.00 25.12 670 LEU A O 1
ATOM 1154 N N . LEU A 1 144 ? 32.681 -16.976 20.719 1.00 25.30 671 LEU A N 1
ATOM 1155 C CA . LEU A 1 144 ? 33.479 -16.973 19.502 1.00 24.55 671 LEU A CA 1
ATOM 1156 C C . LEU A 1 144 ? 34.896 -16.508 19.833 1.00 25.77 671 LEU A C 1
ATOM 1157 O O . LEU A 1 144 ? 35.837 -16.864 19.140 1.00 25.41 671 LEU A O 1
ATOM 1162 N N . LEU A 1 145 ? 35.043 -15.752 20.927 1.00 27.34 672 LEU A N 1
ATOM 1163 C CA . LEU A 1 145 ? 36.321 -15.160 21.264 1.00 28.37 672 LEU A CA 1
ATOM 1164 C C . LEU A 1 145 ? 36.958 -15.849 22.464 1.00 30.82 672 LEU A C 1
ATOM 1165 O O . LEU A 1 145 ? 37.849 -15.265 23.073 1.00 36.01 672 LEU A O 1
ATOM 1170 N N . SER A 1 146 ? 36.561 -17.088 22.783 1.00 31.83 673 SER A N 1
ATOM 1171 C CA . SER A 1 146 ? 36.937 -17.678 24.065 1.00 32.76 673 SER A CA 1
ATOM 1172 C C . SER A 1 146 ? 37.995 -18.772 23.981 1.00 33.19 673 SER A C 1
ATOM 1173 O O . SER A 1 146 ? 38.476 -19.204 25.025 1.00 33.86 673 SER A O 1
ATOM 1176 N N . THR A 1 147 ? 38.304 -19.264 22.781 1.00 32.84 674 THR A N 1
ATOM 1177 C CA . THR A 1 147 ? 39.266 -20.351 22.664 1.00 36.83 674 THR A CA 1
ATOM 1178 C C . THR A 1 147 ? 40.308 -19.936 21.641 1.00 35.19 674 THR A C 1
ATOM 1179 O O . THR A 1 147 ? 39.940 -19.635 20.504 1.00 34.76 674 THR A O 1
ATOM 1183 N N . VAL A 1 148 ? 41.579 -19.894 22.079 1.00 33.34 675 VAL A N 1
ATOM 1184 C CA . VAL A 1 148 ? 42.677 -19.410 21.249 1.00 33.20 675 VAL A CA 1
ATOM 1185 C C . VAL A 1 148 ? 43.859 -20.374 21.349 1.00 37.71 675 VAL A C 1
ATOM 1186 O O . VAL A 1 148 ? 43.996 -21.116 22.337 1.00 38.16 675 VAL A O 1
ATOM 1190 N N . PRO A 1 149 ? 44.793 -20.349 20.369 1.00 40.62 676 PRO A N 1
ATOM 1191 C CA . PRO A 1 149 ? 45.993 -21.192 20.436 1.00 45.35 676 PRO A CA 1
ATOM 1192 C C . PRO A 1 149 ? 46.950 -20.735 21.538 1.00 51.37 676 PRO A C 1
ATOM 1193 O O . PRO A 1 149 ? 47.107 -19.531 21.746 1.00 56.91 676 PRO A O 1
ATOM 1197 N N . LYS A 1 150 ? 47.570 -21.692 22.248 1.00 54.34 677 LYS A N 1
ATOM 1198 C CA . LYS A 1 150 ? 48.502 -21.372 23.323 1.00 60.01 677 LYS A CA 1
ATOM 1199 C C . LYS A 1 150 ? 49.582 -20.408 22.845 1.00 64.34 677 LYS A C 1
ATOM 1200 O O . LYS A 1 150 ? 50.035 -19.575 23.619 1.00 65.70 677 LYS A O 1
ATOM 1206 N N . ASP A 1 151 ? 49.946 -20.504 21.558 1.00 76.95 678 ASP A N 1
ATOM 1207 C CA . ASP A 1 151 ? 51.010 -19.720 20.941 1.00 80.40 678 ASP A CA 1
ATOM 1208 C C . ASP A 1 151 ? 50.531 -18.323 20.552 1.00 83.66 678 ASP A C 1
ATOM 1209 O O . ASP A 1 151 ? 51.227 -17.636 19.802 1.00 87.30 678 ASP A O 1
ATOM 1214 N N . GLY A 1 152 ? 49.337 -17.928 21.027 1.00 79.55 679 GLY A N 1
ATOM 1215 C CA . GLY A 1 152 ? 48.735 -16.635 20.733 1.00 72.71 679 GLY A CA 1
ATOM 1216 C C . GLY A 1 152 ? 48.251 -16.511 19.287 1.00 69.91 679 GLY A C 1
ATOM 1217 O O . GLY A 1 152 ? 48.365 -17.445 18.495 1.00 65.76 679 GLY A O 1
ATOM 1218 N N . LEU A 1 153 ? 47.691 -15.344 18.956 1.00 63.52 680 LEU A N 1
ATOM 1219 C CA . LEU A 1 153 ? 47.185 -15.083 17.617 1.00 64.23 680 LEU A CA 1
ATOM 1220 C C . LEU A 1 153 ? 48.176 -14.172 16.900 1.00 64.75 680 LEU A C 1
ATOM 1221 O O . LEU A 1 153 ? 49.188 -13.794 17.481 1.00 77.21 680 LEU A O 1
ATOM 1226 N N . LYS A 1 154 ? 47.882 -13.836 15.640 1.00 59.50 681 LYS A N 1
ATOM 1227 C CA . LYS A 1 154 ? 48.656 -12.851 14.904 1.00 62.52 681 LYS A CA 1
ATOM 1228 C C . LYS A 1 154 ? 48.295 -11.441 15.370 1.00 66.13 681 LYS A C 1
ATOM 1229 O O . LYS A 1 154 ? 49.123 -10.775 15.984 1.00 71.65 681 LYS A O 1
ATOM 1235 N N . SER A 1 155 ? 47.062 -11.004 15.057 1.00 62.26 682 SER A N 1
ATOM 1236 C CA . SER A 1 155 ? 46.505 -9.718 15.454 1.00 57.77 682 SER A CA 1
ATOM 1237 C C . SER A 1 155 ? 45.985 -9.742 16.891 1.00 56.11 682 SER A C 1
ATOM 1238 O O . SER A 1 155 ? 44.808 -9.476 17.104 1.00 54.93 682 SER A O 1
ATOM 1241 N N . GLN A 1 156 ? 46.870 -10.003 17.857 1.00 51.07 683 GLN A N 1
ATOM 1242 C CA . GLN A 1 156 ? 46.544 -10.032 19.272 1.00 53.74 683 GLN A CA 1
ATOM 1243 C C . GLN A 1 156 ? 45.985 -8.690 19.748 1.00 57.69 683 GLN A C 1
ATOM 1244 O O . GLN A 1 156 ? 45.170 -8.639 20.669 1.00 58.98 683 GLN A O 1
ATOM 1250 N N . ALA A 1 157 ? 46.443 -7.598 19.129 1.00 64.01 684 ALA A N 1
ATOM 1251 C CA . ALA A 1 157 ? 46.051 -6.276 19.584 1.00 59.96 684 ALA A CA 1
ATOM 1252 C C . ALA A 1 157 ? 44.577 -6.056 19.245 1.00 55.86 684 ALA A C 1
ATOM 1253 O O . ALA A 1 157 ? 43.788 -5.696 20.118 1.00 57.78 684 ALA A O 1
ATOM 1255 N N . VAL A 1 158 ? 44.211 -6.318 17.982 1.00 48.78 685 VAL A N 1
ATOM 1256 C CA . VAL A 1 158 ? 42.850 -6.126 17.505 1.00 47.89 685 VAL A CA 1
ATOM 1257 C C . VAL A 1 158 ? 41.901 -7.049 18.266 1.00 51.73 685 VAL A C 1
ATOM 1258 O O . VAL A 1 158 ? 40.755 -6.687 18.540 1.00 52.26 685 VAL A O 1
ATOM 1262 N N . PHE A 1 159 ? 42.417 -8.230 18.628 1.00 47.00 686 PHE A N 1
ATOM 1263 C CA . PHE A 1 159 ? 41.654 -9.256 19.306 1.00 40.50 686 PHE A CA 1
ATOM 1264 C C . PHE A 1 159 ? 41.264 -8.783 20.699 1.00 41.64 686 PHE A C 1
ATOM 1265 O O . PHE A 1 159 ? 40.092 -8.873 21.062 1.00 41.84 686 PHE A O 1
ATOM 1273 N N . ASP A 1 160 ? 42.249 -8.272 21.452 1.00 46.53 687 ASP A N 1
ATOM 1274 C CA . ASP A 1 160 ? 42.054 -7.799 22.819 1.00 47.83 687 ASP A CA 1
ATOM 1275 C C . ASP A 1 160 ? 41.017 -6.676 22.861 1.00 45.58 687 ASP A C 1
ATOM 1276 O O . ASP A 1 160 ? 40.206 -6.615 23.786 1.00 43.31 687 ASP A O 1
ATOM 1281 N N . GLU A 1 161 ? 41.042 -5.819 21.835 1.00 42.64 688 GLU A N 1
ATOM 1282 C CA . GLU A 1 161 ? 40.131 -4.697 21.747 1.00 49.33 688 GLU A CA 1
ATOM 1283 C C . GLU A 1 161 ? 38.724 -5.163 21.385 1.00 45.78 688 GLU A C 1
ATOM 1284 O O . GLU A 1 161 ? 37.727 -4.602 21.853 1.00 47.64 688 GLU A O 1
ATOM 1290 N N . ILE A 1 162 ? 38.647 -6.213 20.560 1.00 44.89 689 ILE A N 1
ATOM 1291 C CA . ILE A 1 162 ? 37.358 -6.771 20.189 1.00 39.30 689 ILE A CA 1
ATOM 1292 C C . ILE A 1 162 ? 36.690 -7.371 21.424 1.00 35.69 689 ILE A C 1
ATOM 1293 O O . ILE A 1 162 ? 35.506 -7.111 21.643 1.00 32.98 689 ILE A O 1
ATOM 1298 N N . ARG A 1 163 ? 37.463 -8.100 22.255 1.00 32.67 690 ARG A N 1
ATOM 1299 C CA . ARG A 1 163 ? 36.914 -8.698 23.466 1.00 32.28 690 ARG A CA 1
ATOM 1300 C C . ARG A 1 163 ? 36.369 -7.596 24.372 1.00 35.22 690 ARG A C 1
ATOM 1301 O O . ARG A 1 163 ? 35.298 -7.733 24.957 1.00 35.66 690 ARG A O 1
ATOM 1309 N N . MET A 1 164 ? 37.114 -6.488 24.467 1.00 40.21 691 MET A N 1
ATOM 1310 C CA . MET A 1 164 ? 36.758 -5.397 25.349 1.00 37.22 691 MET A CA 1
ATOM 1311 C C . MET A 1 164 ? 35.418 -4.823 24.917 1.00 33.99 691 MET A C 1
ATOM 1312 O O . MET A 1 164 ? 34.549 -4.601 25.772 1.00 31.67 691 MET A O 1
ATOM 1317 N N . THR A 1 165 ? 35.233 -4.689 23.594 1.00 27.99 692 THR A N 1
ATOM 1318 C CA . THR A 1 165 ? 33.998 -4.150 23.036 1.00 28.97 692 THR A CA 1
ATOM 1319 C C . THR A 1 165 ? 32.775 -4.941 23.501 1.00 30.36 692 THR A C 1
ATOM 1320 O O . THR A 1 165 ? 31.778 -4.354 23.924 1.00 33.89 692 THR A O 1
ATOM 1324 N N . TYR A 1 166 ? 32.875 -6.272 23.447 1.00 30.72 693 TYR A N 1
ATOM 1325 C CA . TYR A 1 166 ? 31.724 -7.134 23.667 1.00 27.28 693 TYR A CA 1
ATOM 1326 C C . TYR A 1 166 ? 31.540 -7.410 25.151 1.00 27.28 693 TYR A C 1
ATOM 1327 O O . TYR A 1 166 ? 30.411 -7.632 25.578 1.00 26.74 693 TYR A O 1
ATOM 1336 N N . ILE A 1 167 ? 32.633 -7.370 25.933 1.00 26.01 694 ILE A N 1
ATOM 1337 C CA . ILE A 1 167 ? 32.482 -7.373 27.381 1.00 26.14 694 ILE A CA 1
ATOM 1338 C C . ILE A 1 167 ? 31.727 -6.105 27.795 1.00 29.97 694 ILE A C 1
ATOM 1339 O O . ILE A 1 167 ? 30.774 -6.190 28.571 1.00 28.32 694 ILE A O 1
ATOM 1344 N N . LYS A 1 168 ? 32.114 -4.932 27.246 1.00 31.84 695 LYS A N 1
ATOM 1345 C CA . LYS A 1 168 ? 31.325 -3.720 27.452 1.00 33.16 695 LYS A CA 1
ATOM 1346 C C . LYS A 1 168 ? 29.860 -3.992 27.129 1.00 31.46 695 LYS A C 1
ATOM 1347 O O . LYS A 1 168 ? 28.978 -3.626 27.886 1.00 35.73 695 LYS A O 1
ATOM 1353 N N . GLU A 1 169 ? 29.606 -4.637 25.996 1.00 30.32 696 GLU A N 1
ATOM 1354 C CA . GLU A 1 169 ? 28.246 -4.820 25.531 1.00 31.98 696 GLU A CA 1
ATOM 1355 C C . GLU A 1 169 ? 27.473 -5.719 26.493 1.00 31.98 696 GLU A C 1
ATOM 1356 O O . GLU A 1 169 ? 26.321 -5.444 26.801 1.00 32.94 696 GLU A O 1
ATOM 1362 N N . LEU A 1 170 ? 28.106 -6.780 27.000 1.00 30.55 697 LEU A N 1
ATOM 1363 C CA . LEU A 1 170 ? 27.425 -7.623 27.973 1.00 29.26 697 LEU A CA 1
ATOM 1364 C C . LEU A 1 170 ? 27.115 -6.807 29.228 1.00 33.43 697 LEU A C 1
ATOM 1365 O O . LEU A 1 170 ? 26.009 -6.905 29.760 1.00 35.43 697 LEU A O 1
ATOM 1370 N N . GLY A 1 171 ? 28.098 -6.014 29.690 1.00 32.30 698 GLY A N 1
ATOM 1371 C CA . GLY A 1 171 ? 27.912 -5.111 30.814 1.00 31.94 698 GLY A CA 1
ATOM 1372 C C . GLY A 1 171 ? 26.702 -4.207 30.594 1.00 34.33 698 GLY A C 1
ATOM 1373 O O . GLY A 1 171 ? 25.837 -4.125 31.456 1.00 37.96 698 GLY A O 1
ATOM 1374 N N . LYS A 1 172 ? 26.611 -3.583 29.411 1.00 33.76 699 LYS A N 1
ATOM 1375 C CA . LYS A 1 172 ? 25.482 -2.725 29.095 1.00 34.34 699 LYS A CA 1
ATOM 1376 C C . LYS A 1 172 ? 24.166 -3.497 29.130 1.00 33.99 699 LYS A C 1
ATOM 1377 O O . LYS A 1 172 ? 23.177 -2.958 29.603 1.00 39.05 699 LYS A O 1
ATOM 1383 N N . ALA A 1 173 ? 24.130 -4.735 28.615 1.00 29.96 700 ALA A N 1
ATOM 1384 C CA . ALA A 1 173 ? 22.858 -5.444 28.574 1.00 31.80 700 ALA A CA 1
ATOM 1385 C C . ALA A 1 173 ? 22.409 -5.792 30.000 1.00 36.31 700 ALA A C 1
ATOM 1386 O O . ALA A 1 173 ? 21.217 -5.860 30.292 1.00 38.13 700 ALA A O 1
ATOM 1388 N N . ILE A 1 174 ? 23.387 -5.961 30.900 1.00 39.66 701 ILE A N 1
ATOM 1389 C CA . ILE A 1 174 ? 23.136 -6.272 32.296 1.00 41.79 701 ILE A CA 1
ATOM 1390 C C . ILE A 1 174 ? 22.572 -5.042 33.004 1.00 46.76 701 ILE A C 1
ATOM 1391 O O . ILE A 1 174 ? 21.638 -5.169 33.784 1.00 47.26 701 ILE A O 1
ATOM 1396 N N . VAL A 1 175 ? 23.141 -3.866 32.705 1.00 48.99 702 VAL A N 1
ATOM 1397 C CA . VAL A 1 175 ? 22.705 -2.564 33.195 1.00 51.36 702 VAL A CA 1
ATOM 1398 C C . VAL A 1 175 ? 21.260 -2.268 32.773 1.00 53.90 702 VAL A C 1
ATOM 1399 O O . VAL A 1 175 ? 20.517 -1.675 33.549 1.00 55.98 702 VAL A O 1
ATOM 1403 N N . LYS A 1 176 ? 20.854 -2.694 31.566 1.00 55.23 703 LYS A N 1
ATOM 1404 C CA . LYS A 1 176 ? 19.626 -2.219 30.936 1.00 58.10 703 LYS A CA 1
ATOM 1405 C C . LYS A 1 176 ? 18.466 -3.187 31.169 1.00 61.30 703 LYS A C 1
ATOM 1406 O O . LYS A 1 176 ? 17.533 -3.242 30.374 1.00 69.24 703 LYS A O 1
ATOM 1412 N N . ARG A 1 177 ? 18.521 -3.953 32.257 1.00 67.35 704 ARG A N 1
ATOM 1413 C CA . ARG A 1 177 ? 17.468 -4.903 32.567 1.00 73.09 704 ARG A CA 1
ATOM 1414 C C . ARG A 1 177 ? 16.608 -4.417 33.744 1.00 71.98 704 ARG A C 1
ATOM 1415 O O . ARG A 1 177 ? 17.053 -3.487 34.451 1.00 68.92 704 ARG A O 1
ATOM 1423 N N . SER A 1 182 ? 18.693 -9.071 40.945 1.00 70.54 709 SER A N 1
ATOM 1424 C CA . SER A 1 182 ? 20.015 -9.105 41.633 1.00 73.99 709 SER A CA 1
ATOM 1425 C C . SER A 1 182 ? 20.766 -7.782 41.442 1.00 78.54 709 SER A C 1
ATOM 1426 O O . SER A 1 182 ? 20.175 -6.700 41.423 1.00 94.61 709 SER A O 1
ATOM 1429 N N . GLN A 1 183 ? 22.092 -7.856 41.351 1.00 76.44 710 GLN A N 1
ATOM 1430 C CA . GLN A 1 183 ? 22.867 -6.644 41.210 1.00 62.03 710 GLN A CA 1
ATOM 1431 C C . GLN A 1 183 ? 23.874 -6.821 40.090 1.00 56.90 710 GLN A C 1
ATOM 1432 O O . GLN A 1 183 ? 24.426 -7.899 39.887 1.00 55.82 710 GLN A O 1
ATOM 1438 N N . ASN A 1 184 ? 24.106 -5.710 39.404 1.00 51.48 711 ASN A N 1
ATOM 1439 C CA . ASN A 1 184 ? 24.879 -5.673 38.182 1.00 49.15 711 ASN A CA 1
ATOM 1440 C C . ASN A 1 184 ? 26.110 -6.561 38.294 1.00 50.52 711 ASN A C 1
ATOM 1441 O O . ASN A 1 184 ? 26.348 -7.362 37.401 1.00 51.92 711 ASN A O 1
ATOM 1446 N N . TRP A 1 185 ? 26.896 -6.421 39.370 1.00 51.10 712 TRP A N 1
ATOM 1447 C CA . TRP A 1 185 ? 28.178 -7.113 39.428 1.00 47.55 712 TRP A CA 1
ATOM 1448 C C . TRP A 1 185 ? 27.954 -8.608 39.661 1.00 45.96 712 TRP A C 1
ATOM 1449 O O . TRP A 1 185 ? 28.761 -9.411 39.205 1.00 41.75 712 TRP A O 1
ATOM 1460 N N . GLN A 1 186 ? 26.880 -8.966 40.389 1.00 41.75 713 GLN A N 1
ATOM 1461 C CA . GLN A 1 186 ? 26.569 -10.354 40.682 1.00 39.46 713 GLN A CA 1
ATOM 1462 C C . GLN A 1 186 ? 26.131 -11.037 39.392 1.00 37.81 713 GLN A C 1
ATOM 1463 O O . GLN A 1 186 ? 26.529 -12.164 39.109 1.00 37.33 713 GLN A O 1
ATOM 1469 N N . ARG A 1 187 ? 25.327 -10.317 38.606 1.00 35.08 714 ARG A N 1
ATOM 1470 C CA . ARG A 1 187 ? 24.824 -10.847 37.355 1.00 32.41 714 ARG A CA 1
ATOM 1471 C C . ARG A 1 187 ? 25.985 -11.094 36.379 1.00 30.68 714 ARG A C 1
ATOM 1472 O O . ARG A 1 187 ? 26.058 -12.141 35.739 1.00 27.00 714 ARG A O 1
ATOM 1480 N N . PHE A 1 188 ? 26.926 -10.153 36.317 1.00 28.90 715 PHE A N 1
ATOM 1481 C CA . PHE A 1 188 ? 28.087 -10.278 35.457 1.00 31.19 715 PHE A CA 1
ATOM 1482 C C . PHE A 1 188 ? 28.881 -11.512 35.877 1.00 35.01 715 PHE A C 1
ATOM 1483 O O . PHE A 1 188 ? 29.354 -12.290 35.043 1.00 37.79 715 PHE A O 1
ATOM 1491 N N . TYR A 1 189 ? 28.985 -11.697 37.191 1.00 36.56 716 TYR A N 1
ATOM 1492 C CA . TYR A 1 189 ? 29.710 -12.813 37.765 1.00 35.03 716 TYR A CA 1
ATOM 1493 C C . TYR A 1 189 ? 29.085 -14.132 37.307 1.00 33.33 716 TYR A C 1
ATOM 1494 O O . TYR A 1 189 ? 29.792 -15.022 36.836 1.00 38.73 716 TYR A O 1
ATOM 1503 N N . GLN A 1 190 ? 27.759 -14.232 37.424 1.00 31.27 717 GLN A N 1
ATOM 1504 C CA . GLN A 1 190 ? 27.013 -15.438 37.100 1.00 31.47 717 GLN A CA 1
ATOM 1505 C C . GLN A 1 190 ? 27.107 -15.764 35.607 1.00 32.46 717 GLN A C 1
ATOM 1506 O O . GLN A 1 190 ? 27.262 -16.925 35.240 1.00 37.07 717 GLN A O 1
ATOM 1512 N N . LEU A 1 191 ? 27.010 -14.742 34.747 1.00 28.85 718 LEU A N 1
ATOM 1513 C CA . LEU A 1 191 ? 27.051 -14.959 33.308 1.00 28.37 718 LEU A CA 1
ATOM 1514 C C . LEU A 1 191 ? 28.455 -15.334 32.856 1.00 27.30 718 LEU A C 1
ATOM 1515 O O . LEU A 1 191 ? 28.593 -16.134 31.944 1.00 23.92 718 LEU A O 1
ATOM 1520 N N . THR A 1 192 ? 29.482 -14.767 33.493 1.00 27.82 719 THR A N 1
ATOM 1521 C CA . THR A 1 192 ? 30.831 -15.105 33.067 1.00 29.40 719 THR A CA 1
ATOM 1522 C C . THR A 1 192 ? 31.209 -16.453 33.669 1.00 31.26 719 THR A C 1
ATOM 1523 O O . THR A 1 192 ? 32.067 -17.133 33.117 1.00 31.95 719 THR A O 1
ATOM 1527 N N . LYS A 1 193 ? 30.529 -16.857 34.753 1.00 29.68 720 LYS A N 1
ATOM 1528 C CA . LYS A 1 193 ? 30.712 -18.219 35.236 1.00 32.67 720 LYS A CA 1
ATOM 1529 C C . LYS A 1 193 ? 30.089 -19.192 34.236 1.00 32.09 720 LYS A C 1
ATOM 1530 O O . LYS A 1 193 ? 30.589 -20.292 34.015 1.00 34.82 720 LYS A O 1
ATOM 1536 N N . LEU A 1 194 ? 28.977 -18.778 33.633 1.00 31.32 721 LEU A N 1
ATOM 1537 C CA . LEU A 1 194 ? 28.322 -19.638 32.667 1.00 32.17 721 LEU A CA 1
ATOM 1538 C C . LEU A 1 194 ? 29.229 -19.832 31.443 1.00 31.72 721 LEU A C 1
ATOM 1539 O O . LEU A 1 194 ? 29.448 -20.969 30.995 1.00 30.98 721 LEU A O 1
ATOM 1544 N N . LEU A 1 195 ? 29.830 -18.735 30.963 1.00 29.70 722 LEU A N 1
ATOM 1545 C CA . LEU A 1 195 ? 30.794 -18.807 29.870 1.00 31.91 722 LEU A CA 1
ATOM 1546 C C . LEU A 1 195 ? 31.946 -19.760 30.194 1.00 34.28 722 LEU A C 1
ATOM 1547 O O . LEU A 1 195 ? 32.337 -20.563 29.359 1.00 39.35 722 LEU A O 1
ATOM 1552 N N . ASP A 1 196 ? 32.495 -19.656 31.406 1.00 36.52 723 ASP A N 1
ATOM 1553 C CA . ASP A 1 196 ? 33.593 -20.509 31.827 1.00 37.35 723 ASP A CA 1
ATOM 1554 C C . ASP A 1 196 ? 33.167 -21.978 31.822 1.00 37.51 723 ASP A C 1
ATOM 1555 O O . ASP A 1 196 ? 33.936 -22.858 31.426 1.00 39.73 723 ASP A O 1
ATOM 1560 N N . SER A 1 197 ? 31.936 -22.255 32.256 1.00 32.41 724 SER A N 1
ATOM 1561 C CA . SER A 1 197 ? 31.574 -23.655 32.385 1.00 35.18 724 SER A CA 1
ATOM 1562 C C . SER A 1 197 ? 31.261 -24.269 31.009 1.00 36.77 724 SER A C 1
ATOM 1563 O O . SER A 1 197 ? 31.242 -25.491 30.856 1.00 34.29 724 SER A O 1
ATOM 1566 N N . MET A 1 198 ? 31.074 -23.416 29.993 1.00 30.93 725 MET A N 1
ATOM 1567 C CA . MET A 1 198 ? 30.869 -23.894 28.640 1.00 30.11 725 MET A CA 1
ATOM 1568 C C . MET A 1 198 ? 32.075 -24.684 28.142 1.00 31.47 725 MET A C 1
ATOM 1569 O O . MET A 1 198 ? 31.904 -25.599 27.339 1.00 31.92 725 MET A O 1
ATOM 1574 N N . HIS A 1 199 ? 33.285 -24.314 28.576 1.00 33.59 726 HIS A N 1
ATOM 1575 C CA . HIS A 1 199 ? 34.480 -25.006 28.124 1.00 39.53 726 HIS A CA 1
ATOM 1576 C C . HIS A 1 199 ? 34.425 -26.466 28.558 1.00 42.54 726 HIS A C 1
ATOM 1577 O O . HIS A 1 199 ? 34.736 -27.356 27.774 1.00 45.55 726 HIS A O 1
ATOM 1584 N N . GLU A 1 200 ? 33.969 -26.700 29.789 1.00 47.57 727 GLU A N 1
ATOM 1585 C CA . GLU A 1 200 ? 33.853 -28.056 30.289 1.00 47.89 727 GLU A CA 1
ATOM 1586 C C . GLU A 1 200 ? 32.721 -28.805 29.586 1.00 41.15 727 GLU A C 1
ATOM 1587 O O . GLU A 1 200 ? 32.949 -29.893 29.079 1.00 40.25 727 GLU A O 1
ATOM 1593 N N . MET A 1 201 ? 31.508 -28.234 29.546 1.00 46.30 728 MET A N 1
ATOM 1594 C CA . MET A 1 201 ? 30.337 -28.904 28.985 1.00 45.26 728 MET A CA 1
ATOM 1595 C C . MET A 1 201 ? 30.606 -29.309 27.525 1.00 45.25 728 MET A C 1
ATOM 1596 O O . MET A 1 201 ? 30.200 -30.370 27.074 1.00 55.29 728 MET A O 1
ATOM 1601 N N . VAL A 1 202 ? 31.377 -28.499 26.806 1.00 35.81 729 VAL A N 1
ATOM 1602 C CA . VAL A 1 202 ? 31.591 -28.668 25.383 1.00 35.50 729 VAL A CA 1
ATOM 1603 C C . VAL A 1 202 ? 32.777 -29.587 25.111 1.00 39.83 729 VAL A C 1
ATOM 1604 O O . VAL A 1 202 ? 32.799 -30.249 24.073 1.00 43.63 729 VAL A O 1
ATOM 1608 N N . GLY A 1 203 ? 33.768 -29.616 26.014 1.00 40.29 730 GLY A N 1
ATOM 1609 C CA . GLY A 1 203 ? 34.895 -30.535 25.886 1.00 31.28 730 GLY A CA 1
ATOM 1610 C C . GLY A 1 203 ? 34.419 -31.979 25.694 1.00 30.77 730 GLY A C 1
ATOM 1611 O O . GLY A 1 203 ? 34.912 -32.716 24.842 1.00 30.22 730 GLY A O 1
ATOM 1612 N N . GLY A 1 204 ? 33.414 -32.364 26.482 1.00 29.78 731 GLY A N 1
ATOM 1613 C CA . GLY A 1 204 ? 32.809 -33.683 26.380 1.00 26.83 731 GLY A CA 1
ATOM 1614 C C . GLY A 1 204 ? 32.146 -33.925 25.019 1.00 28.25 731 GLY A C 1
ATOM 1615 O O . GLY A 1 204 ? 32.251 -35.029 24.490 1.00 29.31 731 GLY A O 1
ATOM 1616 N N . LEU A 1 205 ? 31.438 -32.914 24.473 1.00 26.39 732 LEU A N 1
ATOM 1617 C CA . LEU A 1 205 ? 30.780 -33.018 23.175 1.00 25.74 732 LEU A CA 1
ATOM 1618 C C . LEU A 1 205 ? 31.826 -33.167 22.068 1.00 27.90 732 LEU A C 1
ATOM 1619 O O . LEU A 1 205 ? 31.648 -33.973 21.164 1.00 27.94 732 LEU A O 1
ATOM 1624 N N . LEU A 1 206 ? 32.931 -32.414 22.163 1.00 28.96 733 LEU A N 1
ATOM 1625 C CA . LEU A 1 206 ? 34.008 -32.508 21.203 1.00 28.89 733 LEU A CA 1
ATOM 1626 C C . LEU A 1 206 ? 34.592 -33.913 21.219 1.00 32.82 733 LEU A C 1
ATOM 1627 O O . LEU A 1 206 ? 34.902 -34.466 20.154 1.00 34.22 733 LEU A O 1
ATOM 1632 N N . GLN A 1 207 ? 34.763 -34.467 22.427 1.00 31.44 734 GLN A N 1
ATOM 1633 C CA . GLN A 1 207 ? 35.367 -35.782 22.554 1.00 32.10 734 GLN A CA 1
ATOM 1634 C C . GLN A 1 207 ? 34.517 -36.803 21.797 1.00 28.73 734 GLN A C 1
ATOM 1635 O O . GLN A 1 207 ? 35.040 -37.606 21.013 1.00 26.42 734 GLN A O 1
ATOM 1641 N N . PHE A 1 208 ? 33.199 -36.723 21.990 1.00 24.14 735 PHE A N 1
ATOM 1642 C CA . PHE A 1 208 ? 32.323 -37.687 21.356 1.00 26.80 735 PHE A CA 1
ATOM 1643 C C . PHE A 1 208 ? 32.305 -37.495 19.834 1.00 27.98 735 PHE A C 1
ATOM 1644 O O . PHE A 1 208 ? 32.264 -38.456 19.066 1.00 27.92 735 PHE A O 1
ATOM 1652 N N . CYS A 1 209 ? 32.367 -36.232 19.409 1.00 28.93 736 CYS A N 1
ATOM 1653 C CA . CYS A 1 209 ? 32.434 -35.849 18.014 1.00 28.48 736 CYS A CA 1
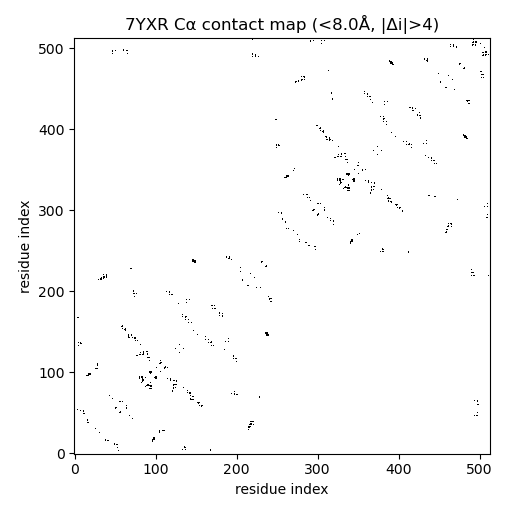ATOM 1654 C C . CYS A 1 209 ? 33.668 -36.460 17.357 1.00 27.64 736 CYS A C 1
ATOM 1655 O O . CYS A 1 209 ? 33.570 -37.106 16.309 1.00 28.65 736 CYS A O 1
ATOM 1658 N N . PHE A 1 210 ? 34.821 -36.277 17.995 1.00 25.65 737 PHE A N 1
ATOM 1659 C CA . PHE A 1 210 ? 36.056 -36.852 17.496 1.00 27.75 737 PHE A CA 1
ATOM 1660 C C . PHE A 1 210 ? 35.947 -38.363 17.366 1.00 31.39 737 PHE A C 1
ATOM 1661 O O . PHE A 1 210 ? 36.457 -38.929 16.407 1.00 34.57 737 PHE A O 1
ATOM 1669 N N . TYR A 1 211 ? 35.294 -39.001 18.346 1.00 33.94 738 TYR A N 1
ATOM 1670 C CA . TYR A 1 211 ? 35.117 -40.443 18.338 1.00 29.09 738 TYR A CA 1
ATOM 1671 C C . TYR A 1 211 ? 34.227 -40.850 17.157 1.00 28.06 738 TYR A C 1
ATOM 1672 O O . TYR A 1 211 ? 34.616 -41.690 16.358 1.00 26.74 738 TYR A O 1
ATOM 1681 N N . THR A 1 212 ? 33.050 -40.243 17.009 1.00 28.03 739 THR A N 1
ATOM 1682 C CA . THR A 1 212 ? 32.186 -40.628 15.903 1.00 27.62 739 THR A CA 1
ATOM 1683 C C . THR A 1 212 ? 32.835 -40.298 14.557 1.00 29.20 739 THR A C 1
ATOM 1684 O O . THR A 1 212 ? 32.464 -40.874 13.551 1.00 29.82 739 THR A O 1
ATOM 1688 N N . PHE A 1 213 ? 33.825 -39.407 14.548 1.00 30.35 740 PHE A N 1
ATOM 1689 C CA . PHE A 1 213 ? 34.451 -38.994 13.304 1.00 30.40 740 PHE A CA 1
ATOM 1690 C C . PHE A 1 213 ? 35.513 -40.010 12.883 1.00 32.01 740 PHE A C 1
ATOM 1691 O O . PHE A 1 213 ? 35.735 -40.212 11.701 1.00 34.24 740 PHE A O 1
ATOM 1699 N N . VAL A 1 214 ? 36.178 -40.634 13.856 1.00 35.03 741 VAL A N 1
ATOM 1700 C CA . VAL A 1 214 ? 37.351 -41.450 13.597 1.00 38.14 741 VAL A CA 1
ATOM 1701 C C . VAL A 1 214 ? 36.971 -42.929 13.534 1.00 41.30 741 VAL A C 1
ATOM 1702 O O . VAL A 1 214 ? 37.706 -43.721 12.959 1.00 44.00 741 VAL A O 1
ATOM 1706 N N . ASN A 1 215 ? 35.800 -43.279 14.084 1.00 44.03 742 ASN A N 1
ATOM 1707 C CA . ASN A 1 215 ? 35.303 -44.640 14.186 1.00 45.86 742 ASN A CA 1
ATOM 1708 C C . ASN A 1 215 ? 34.778 -45.102 12.830 1.00 51.83 742 ASN A C 1
ATOM 1709 O O . ASN A 1 215 ? 33.724 -44.654 12.381 1.00 59.76 742 ASN A O 1
ATOM 1714 N N . LYS A 1 216 ? 35.485 -46.059 12.229 1.00 64.20 743 LYS A N 1
ATOM 1715 C CA . LYS A 1 216 ? 35.196 -46.552 10.888 1.00 64.51 743 LYS A CA 1
ATOM 1716 C C . LYS A 1 216 ? 33.885 -47.344 10.895 1.00 57.46 743 LYS A C 1
ATOM 1717 O O . LYS A 1 216 ? 33.024 -47.132 10.043 1.00 54.79 743 LYS A O 1
ATOM 1723 N N . SER A 1 217 ? 33.710 -48.181 11.923 1.00 57.77 744 SER A N 1
ATOM 1724 C CA . SER A 1 217 ? 32.574 -49.086 12.041 1.00 55.99 744 SER A CA 1
ATOM 1725 C C . SER A 1 217 ? 31.238 -48.352 12.110 1.00 55.61 744 SER A C 1
ATOM 1726 O O . SER A 1 217 ? 30.223 -48.883 11.667 1.00 51.07 744 SER A O 1
ATOM 1729 N N . LEU A 1 218 ? 31.229 -47.140 12.675 1.00 57.04 745 LEU A N 1
ATOM 1730 C CA . LEU A 1 218 ? 29.974 -46.528 13.074 1.00 55.06 745 LEU A CA 1
ATOM 1731 C C . LEU A 1 218 ? 29.275 -45.858 11.888 1.00 58.37 745 LEU A C 1
ATOM 1732 O O . LEU A 1 218 ? 28.041 -45.745 11.879 1.00 55.49 745 LEU A O 1
ATOM 1737 N N . SER A 1 219 ? 30.065 -45.401 10.901 1.00 55.94 746 SER A N 1
ATOM 1738 C CA . SER A 1 219 ? 29.512 -44.925 9.636 1.00 59.36 746 SER A CA 1
ATOM 1739 C C . SER A 1 219 ? 28.616 -43.700 9.833 1.00 53.63 746 SER A C 1
ATOM 1740 O O . SER A 1 219 ? 27.634 -43.516 9.114 1.00 47.20 746 SER A O 1
ATOM 1743 N N . VAL A 1 220 ? 28.932 -42.878 10.842 1.00 45.71 747 VAL A N 1
ATOM 1744 C CA . VAL A 1 220 ? 28.280 -41.589 10.947 1.00 39.79 747 VAL A CA 1
ATOM 1745 C C . VAL A 1 220 ? 28.912 -40.690 9.889 1.00 35.70 747 VAL A C 1
ATOM 1746 O O . VAL A 1 220 ? 30.134 -40.665 9.743 1.00 33.96 747 VAL A O 1
ATOM 1750 N N . GLU A 1 221 ? 28.055 -39.997 9.140 1.00 37.98 748 GLU A N 1
ATOM 1751 C CA . GLU A 1 221 ? 28.494 -39.121 8.061 1.00 47.27 748 GLU A CA 1
ATOM 1752 C C . GLU A 1 221 ? 28.614 -37.672 8.534 1.00 41.38 748 GLU A C 1
ATOM 1753 O O . GLU A 1 221 ? 27.790 -37.173 9.306 1.00 36.05 748 GLU A O 1
ATOM 1759 N N . PHE A 1 222 ? 29.661 -37.022 8.025 1.00 35.31 749 PHE A N 1
ATOM 1760 C CA . PHE A 1 222 ? 29.917 -35.613 8.242 1.00 34.23 749 PHE A CA 1
ATOM 1761 C C . PHE A 1 222 ? 29.928 -34.905 6.896 1.00 35.00 749 PHE A C 1
ATOM 1762 O O . PHE A 1 222 ? 30.579 -35.367 5.974 1.00 34.47 749 PHE A O 1
ATOM 1770 N N . PRO A 1 223 ? 29.269 -33.735 6.753 1.00 37.65 750 PRO A N 1
ATOM 1771 C CA . PRO A 1 223 ? 29.436 -32.924 5.545 1.00 35.88 750 PRO A CA 1
ATOM 1772 C C . PRO A 1 223 ? 30.880 -32.412 5.498 1.00 40.53 750 PRO A C 1
ATOM 1773 O O . PRO A 1 223 ? 31.570 -32.385 6.530 1.00 44.59 750 PRO A O 1
ATOM 1777 N N . GLU A 1 224 ? 31.312 -32.004 4.293 1.00 42.01 751 GLU A N 1
ATOM 1778 C CA . GLU A 1 224 ? 32.708 -31.736 3.975 1.00 45.40 751 GLU A CA 1
ATOM 1779 C C . GLU A 1 224 ? 33.242 -30.525 4.749 1.00 39.62 751 GLU A C 1
ATOM 1780 O O . GLU A 1 224 ? 34.408 -30.474 5.119 1.00 36.29 751 GLU A O 1
ATOM 1786 N N . MET A 1 225 ? 32.378 -29.540 4.973 1.00 44.82 752 MET A N 1
ATOM 1787 C CA . MET A 1 225 ? 32.644 -28.366 5.788 1.00 45.69 752 MET A CA 1
ATOM 1788 C C . MET A 1 225 ? 33.212 -28.806 7.146 1.00 40.65 752 MET A C 1
ATOM 1789 O O . MET A 1 225 ? 34.366 -28.521 7.459 1.00 38.86 752 MET A O 1
ATOM 1794 N N . LEU A 1 226 ? 32.388 -29.525 7.927 1.00 35.47 753 LEU A N 1
ATOM 1795 C CA . LEU A 1 226 ? 32.724 -29.988 9.261 1.00 33.04 753 LEU A CA 1
ATOM 1796 C C . LEU A 1 226 ? 33.881 -30.970 9.194 1.00 30.57 753 LEU A C 1
ATOM 1797 O O . LEU A 1 226 ? 34.800 -30.875 10.003 1.00 34.03 753 LEU A O 1
ATOM 1802 N N . ALA A 1 227 ? 33.834 -31.898 8.238 1.00 27.48 754 ALA A N 1
ATOM 1803 C CA . ALA A 1 227 ? 34.904 -32.872 8.083 1.00 30.25 754 ALA A CA 1
ATOM 1804 C C . ALA A 1 227 ? 36.264 -32.183 8.012 1.00 31.66 754 ALA A C 1
ATOM 1805 O O . ALA A 1 227 ? 37.216 -32.625 8.661 1.00 35.39 754 ALA A O 1
ATOM 1807 N N . GLU A 1 228 ? 36.352 -31.088 7.241 1.00 34.88 755 GLU A N 1
ATOM 1808 C CA . GLU A 1 228 ? 37.618 -30.384 7.088 1.00 40.31 755 GLU A CA 1
ATOM 1809 C C . GLU A 1 228 ? 38.023 -29.678 8.388 1.00 39.26 755 GLU A C 1
ATOM 1810 O O . GLU A 1 228 ? 39.192 -29.697 8.779 1.00 33.39 755 GLU A O 1
ATOM 1816 N N . ILE A 1 229 ? 37.048 -29.044 9.057 1.00 35.42 756 ILE A N 1
ATOM 1817 C CA . ILE A 1 229 ? 37.307 -28.389 10.324 1.00 35.62 756 ILE A CA 1
ATOM 1818 C C . ILE A 1 229 ? 37.763 -29.419 11.368 1.00 37.86 756 ILE A C 1
ATOM 1819 O O . ILE A 1 229 ? 38.736 -29.178 12.081 1.00 34.39 756 ILE A O 1
ATOM 1824 N N . ILE A 1 230 ? 37.039 -30.554 11.469 1.00 32.68 757 ILE A N 1
ATOM 1825 C CA . ILE A 1 230 ? 37.271 -31.505 12.543 1.00 30.95 757 ILE A CA 1
ATOM 1826 C C . ILE A 1 230 ? 38.624 -32.153 12.296 1.00 30.97 757 ILE A C 1
ATOM 1827 O O . ILE A 1 230 ? 39.442 -32.348 13.200 1.00 31.39 757 ILE A O 1
ATOM 1832 N N . SER A 1 231 ? 38.839 -32.468 11.031 1.00 33.76 758 SER A N 1
ATOM 1833 C CA . SER A 1 231 ? 40.044 -33.166 10.633 1.00 40.20 758 SER A CA 1
ATOM 1834 C C . SER A 1 231 ? 41.277 -32.356 11.037 1.00 39.60 758 SER A C 1
ATOM 1835 O O . SER A 1 231 ? 42.259 -32.910 11.523 1.00 43.32 758 SER A O 1
ATOM 1838 N N . ASN A 1 232 ? 41.190 -31.030 10.899 1.00 40.13 759 ASN A N 1
ATOM 1839 C CA . ASN A 1 232 ? 42.278 -30.122 11.212 1.00 39.41 759 ASN A CA 1
ATOM 1840 C C . ASN A 1 232 ? 42.418 -29.920 12.729 1.00 41.11 759 ASN A C 1
ATOM 1841 O O . ASN A 1 232 ? 43.519 -29.733 13.247 1.00 39.31 759 ASN A O 1
ATOM 1846 N N . GLN A 1 233 ? 41.284 -29.928 13.439 1.00 42.78 760 GLN A N 1
ATOM 1847 C CA . GLN A 1 233 ? 41.170 -29.516 14.829 1.00 44.71 760 GLN A CA 1
ATOM 1848 C C . GLN A 1 233 ? 41.699 -30.627 15.728 1.00 46.30 760 GLN A C 1
ATOM 1849 O O . GLN A 1 233 ? 42.278 -30.364 16.779 1.00 46.42 760 GLN A O 1
ATOM 1855 N N . LEU A 1 234 ? 41.456 -31.873 15.308 1.00 48.29 761 LEU A N 1
ATOM 1856 C CA . LEU A 1 234 ? 41.740 -33.064 16.093 1.00 48.95 761 LEU A CA 1
ATOM 1857 C C . LEU A 1 234 ? 43.206 -33.124 16.547 1.00 51.87 761 LEU A C 1
ATOM 1858 O O . LEU A 1 234 ? 43.471 -33.343 17.737 1.00 52.46 761 LEU A O 1
ATOM 1863 N N . PRO A 1 235 ? 44.213 -33.000 15.641 1.00 48.71 762 PRO A N 1
ATOM 1864 C CA . PRO A 1 235 ? 45.612 -33.027 16.072 1.00 51.11 762 PRO A CA 1
ATOM 1865 C C . PRO A 1 235 ? 45.981 -31.898 17.042 1.00 55.78 762 PRO A C 1
ATOM 1866 O O . PRO A 1 235 ? 46.843 -32.079 17.898 1.00 64.74 762 PRO A O 1
ATOM 1870 N N . LYS A 1 236 ? 45.316 -30.740 16.936 1.00 55.39 763 LYS A N 1
ATOM 1871 C CA . LYS A 1 236 ? 45.633 -29.635 17.834 1.00 55.46 763 LYS A CA 1
ATOM 1872 C C . LYS A 1 236 ? 45.110 -29.896 19.246 1.00 58.50 763 LYS A C 1
ATOM 1873 O O . LYS A 1 236 ? 45.720 -29.421 20.203 1.00 53.43 763 LYS A O 1
ATOM 1879 N N . PHE A 1 237 ? 44.004 -30.655 19.361 1.00 62.91 764 PHE A N 1
ATOM 1880 C CA . PHE A 1 237 ? 43.378 -30.961 20.641 1.00 62.41 764 PHE A CA 1
ATOM 1881 C C . PHE A 1 237 ? 44.097 -32.105 21.350 1.00 68.76 764 PHE A C 1
ATOM 1882 O O . PHE A 1 237 ? 44.211 -32.085 22.574 1.00 74.40 764 PHE A O 1
ATOM 1890 N N . LYS A 1 238 ? 44.550 -33.108 20.582 1.00 72.86 765 LYS A N 1
ATOM 1891 C CA . LYS A 1 238 ? 45.392 -34.166 21.114 1.00 72.32 765 LYS A CA 1
ATOM 1892 C C . LYS A 1 238 ? 46.639 -33.546 21.730 1.00 69.91 765 LYS A C 1
ATOM 1893 O O . LYS A 1 238 ? 46.987 -33.843 22.867 1.00 77.57 765 LYS A O 1
ATOM 1899 N N . ALA A 1 239 ? 47.304 -32.698 20.939 1.00 58.38 766 ALA A N 1
ATOM 1900 C CA . ALA A 1 239 ? 48.579 -32.106 21.288 1.00 58.72 766 ALA A CA 1
ATOM 1901 C C . ALA A 1 239 ? 48.427 -31.129 22.460 1.00 67.47 766 ALA A C 1
ATOM 1902 O O . ALA A 1 239 ? 49.427 -30.722 23.050 1.00 74.58 766 ALA A O 1
ATOM 1904 N N . GLY A 1 240 ? 47.174 -30.763 22.786 1.00 64.73 767 GLY A N 1
ATOM 1905 C CA . GLY A 1 240 ? 46.838 -29.850 23.871 1.00 55.58 767 GLY A CA 1
ATOM 1906 C C . GLY A 1 240 ? 47.380 -28.432 23.668 1.00 54.73 767 GLY A C 1
ATOM 1907 O O . GLY A 1 240 ? 47.782 -27.792 24.634 1.00 54.31 767 GLY A O 1
ATOM 1908 N N . SER A 1 241 ? 47.364 -27.927 22.425 1.00 52.24 768 SER A N 1
ATOM 1909 C CA . SER A 1 241 ? 47.850 -26.585 22.128 1.00 53.89 768 SER A CA 1
ATOM 1910 C C . SER A 1 241 ? 46.689 -25.591 21.994 1.00 53.81 768 SER A C 1
ATOM 1911 O O . SER A 1 241 ? 46.776 -24.621 21.231 1.00 53.22 768 SER A O 1
ATOM 1914 N N . VAL A 1 242 ? 45.612 -25.848 22.748 1.00 49.99 769 VAL A N 1
ATOM 1915 C CA . VAL A 1 242 ? 44.397 -25.049 22.687 1.00 49.71 769 VAL A CA 1
ATOM 1916 C C . VAL A 1 242 ? 44.108 -24.493 24.080 1.00 50.78 769 VAL A C 1
ATOM 1917 O O . VAL A 1 242 ? 44.072 -25.250 25.050 1.00 55.57 769 VAL A O 1
ATOM 1921 N N . LYS A 1 243 ? 43.931 -23.165 24.166 1.00 46.85 770 LYS A N 1
ATOM 1922 C CA . LYS A 1 243 ? 43.755 -22.503 25.446 1.00 43.99 770 LYS A CA 1
ATOM 1923 C C . LYS A 1 243 ? 42.346 -21.935 25.589 1.00 41.94 770 LYS A C 1
ATOM 1924 O O . LYS A 1 243 ? 41.895 -21.089 24.811 1.00 42.05 770 LYS A O 1
ATOM 1930 N N . PRO A 1 244 ? 41.611 -22.376 26.621 1.00 40.49 771 PRO A N 1
ATOM 1931 C CA . PRO A 1 244 ? 40.401 -21.666 27.055 1.00 42.08 771 PRO A CA 1
ATOM 1932 C C . PRO A 1 244 ? 40.733 -20.312 27.692 1.00 39.83 771 PRO A C 1
ATOM 1933 O O . PRO A 1 244 ? 41.627 -20.245 28.532 1.00 44.58 771 PRO A O 1
ATOM 1937 N N . LEU A 1 245 ? 40.036 -19.234 27.301 1.00 34.52 772 LEU A N 1
ATOM 1938 C CA . LEU A 1 245 ? 40.018 -18.017 28.112 1.00 36.03 772 LEU A CA 1
ATOM 1939 C C . LEU A 1 245 ? 38.961 -18.128 29.212 1.00 36.82 772 LEU A C 1
ATOM 1940 O O . LEU A 1 245 ? 37.796 -18.349 28.932 1.00 47.84 772 LEU A O 1
ATOM 1945 N N . LEU A 1 246 ? 39.378 -18.026 30.472 1.00 38.98 773 LEU A N 1
ATOM 1946 C CA . LEU A 1 246 ? 38.473 -18.135 31.608 1.00 40.02 773 LEU A CA 1
ATOM 1947 C C . LEU A 1 246 ? 38.444 -16.812 32.362 1.00 41.42 773 LEU A C 1
ATOM 1948 O O . LEU A 1 246 ? 39.460 -16.122 32.469 1.00 47.65 773 LEU A O 1
ATOM 1953 N N . PHE A 1 247 ? 37.261 -16.457 32.862 1.00 39.36 774 PHE A N 1
ATOM 1954 C CA . PHE A 1 247 ? 37.094 -15.221 33.603 1.00 38.40 774 PHE A CA 1
ATOM 1955 C C . PHE A 1 247 ? 37.547 -15.419 35.050 1.00 42.83 774 PHE A C 1
ATOM 1956 O O . PHE A 1 247 ? 38.023 -14.480 35.684 1.00 47.33 774 PHE A O 1
ATOM 1964 N N . HIS A 1 248 ? 37.355 -16.646 35.549 1.00 45.47 775 HIS A N 1
ATOM 1965 C CA . HIS A 1 248 ? 37.711 -17.090 36.884 1.00 50.07 775 HIS A CA 1
ATOM 1966 C C . HIS A 1 248 ? 38.608 -18.341 36.763 1.00 49.84 775 HIS A C 1
ATOM 1967 O O . HIS A 1 248 ? 38.990 -18.896 37.824 1.00 56.19 775 HIS A O 1
ATOM 1974 N N . GLU B 1 1 ? 1.558 -23.512 -14.162 1.00 51.71 528 GLU C N 1
ATOM 1975 C CA . GLU B 1 1 ? 2.545 -23.103 -15.246 1.00 59.34 528 GLU C CA 1
ATOM 1976 C C . GLU B 1 1 ? 3.936 -22.807 -14.683 1.00 48.72 528 GLU C C 1
ATOM 1977 O O . GLU B 1 1 ? 4.195 -21.670 -14.270 1.00 39.40 528 GLU C O 1
ATOM 1983 N N . PHE B 1 2 ? 4.821 -23.824 -14.725 1.00 42.37 529 PHE C N 1
ATOM 1984 C CA . PHE B 1 2 ? 6.223 -23.700 -14.343 1.00 47.94 529 PHE C CA 1
ATOM 1985 C C . PHE B 1 2 ? 6.880 -22.590 -15.164 1.00 47.95 529 PHE C C 1
ATOM 1986 O O . PHE B 1 2 ? 6.576 -22.435 -16.345 1.00 50.67 529 PHE C O 1
ATOM 1994 N N . PRO B 1 3 ? 7.799 -21.777 -14.592 1.00 44.11 530 PRO C N 1
ATOM 1995 C CA . PRO B 1 3 ? 8.489 -20.761 -15.390 1.00 38.12 530 PRO C CA 1
ATOM 1996 C C . PRO B 1 3 ? 9.328 -21.437 -16.483 1.00 33.90 530 PRO C C 1
ATOM 1997 O O . PRO B 1 3 ? 9.947 -22.484 -16.259 1.00 28.91 530 PRO C O 1
ATOM 2001 N N . THR B 1 4 ? 9.325 -20.848 -17.687 1.00 31.94 531 THR C N 1
ATOM 2002 C CA . THR B 1 4 ? 10.205 -21.271 -18.771 1.00 32.06 531 THR C CA 1
ATOM 2003 C C . THR B 1 4 ? 11.672 -21.126 -18.343 1.00 34.71 531 THR C C 1
ATOM 2004 O O . THR B 1 4 ? 12.043 -20.245 -17.545 1.00 35.47 531 THR C O 1
ATOM 2008 N N . LEU B 1 5 ? 12.508 -22.008 -18.898 1.00 34.55 532 LEU C N 1
ATOM 2009 C CA . LEU B 1 5 ? 13.952 -21.991 -18.712 1.00 30.83 532 LEU C CA 1
ATOM 2010 C C . LEU B 1 5 ? 14.511 -20.610 -19.066 1.00 34.11 532 LEU C C 1
ATOM 2011 O O . LEU B 1 5 ? 15.386 -20.090 -18.366 1.00 35.05 532 LEU C O 1
ATOM 2016 N N . ILE B 1 6 ? 13.958 -19.987 -20.117 1.00 33.52 533 ILE C N 1
ATOM 2017 C CA . ILE B 1 6 ? 14.501 -18.721 -20.569 1.00 34.83 533 ILE C CA 1
ATOM 2018 C C . ILE B 1 6 ? 14.194 -17.654 -19.527 1.00 35.74 533 ILE C C 1
ATOM 2019 O O . ILE B 1 6 ? 15.045 -16.814 -19.252 1.00 39.26 533 ILE C O 1
ATOM 2024 N N . SER B 1 7 ? 13.008 -17.714 -18.910 1.00 35.77 534 SER C N 1
ATOM 2025 C CA . SER B 1 7 ? 12.687 -16.684 -17.930 1.00 35.41 534 SER C CA 1
ATOM 2026 C C . SER B 1 7 ? 13.549 -16.888 -16.682 1.00 32.16 534 SER C C 1
ATOM 2027 O O . SER B 1 7 ? 13.808 -15.945 -15.959 1.00 34.80 534 SER C O 1
ATOM 2030 N N . LEU B 1 8 ? 13.990 -18.126 -16.443 1.00 32.24 535 LEU C N 1
ATOM 2031 C CA . LEU B 1 8 ? 14.816 -18.453 -15.288 1.00 33.86 535 LEU C CA 1
ATOM 2032 C C . LEU B 1 8 ? 16.213 -17.882 -15.496 1.00 34.78 535 LEU C C 1
ATOM 2033 O O . LEU B 1 8 ? 16.783 -17.308 -14.572 1.00 36.73 535 LEU C O 1
ATOM 2038 N N . LEU B 1 9 ? 16.718 -18.003 -16.728 1.00 34.93 536 LEU C N 1
ATOM 2039 C CA . LEU B 1 9 ? 18.016 -17.455 -17.091 1.00 34.03 536 LEU C CA 1
ATOM 2040 C C . LEU B 1 9 ? 18.032 -15.940 -16.911 1.00 34.74 536 LEU C C 1
ATOM 2041 O O . LEU B 1 9 ? 19.065 -15.404 -16.556 1.00 37.62 536 LEU C O 1
ATOM 2046 N N . GLU B 1 10 ? 16.902 -15.266 -17.158 1.00 34.94 537 GLU C N 1
ATOM 2047 C CA . GLU B 1 10 ? 16.806 -13.835 -16.918 1.00 35.79 537 GLU C CA 1
ATOM 2048 C C . GLU B 1 10 ? 16.881 -13.543 -15.425 1.00 38.99 537 GLU C C 1
ATOM 2049 O O . GLU B 1 10 ? 17.591 -12.632 -15.033 1.00 44.66 537 GLU C O 1
ATOM 2055 N N . VAL B 1 11 ? 16.173 -14.307 -14.585 1.00 38.00 538 VAL C N 1
ATOM 2056 C CA . VAL B 1 11 ? 16.132 -13.907 -13.189 1.00 41.77 538 VAL C CA 1
ATOM 2057 C C . VAL B 1 11 ? 17.494 -14.150 -12.543 1.00 38.37 538 VAL C C 1
ATOM 2058 O O . VAL B 1 11 ? 17.840 -13.448 -11.601 1.00 44.32 538 VAL C O 1
ATOM 2062 N N . ILE B 1 12 ? 18.262 -15.128 -13.032 1.00 33.83 539 ILE C N 1
ATOM 2063 C CA . ILE B 1 12 ? 19.477 -15.501 -12.306 1.00 33.43 539 ILE C CA 1
ATOM 2064 C C . ILE B 1 12 ? 20.694 -14.744 -12.823 1.00 33.81 539 ILE C C 1
ATOM 2065 O O . ILE B 1 12 ? 21.782 -14.948 -12.293 1.00 37.70 539 ILE C O 1
ATOM 2070 N N . GLU B 1 13 ? 20.518 -13.923 -13.866 1.00 35.16 540 GLU C N 1
ATOM 2071 C CA . GLU B 1 13 ? 21.616 -13.165 -14.444 1.00 36.05 540 GLU C CA 1
ATOM 2072 C C . GLU B 1 13 ? 22.132 -12.190 -13.388 1.00 37.53 540 GLU C C 1
ATOM 2073 O O . GLU B 1 13 ? 21.353 -11.353 -12.919 1.00 36.73 540 GLU C O 1
ATOM 2079 N N . PRO B 1 14 ? 23.436 -12.255 -12.992 1.00 38.52 541 PRO C N 1
ATOM 2080 C CA . PRO B 1 14 ? 23.952 -11.438 -11.889 1.00 38.30 541 PRO C CA 1
ATOM 2081 C C . PRO B 1 14 ? 23.811 -9.952 -12.201 1.00 40.67 541 PRO C C 1
ATOM 2082 O O . PRO B 1 14 ? 23.818 -9.546 -13.369 1.00 41.36 541 PRO C O 1
ATOM 2086 N N . GLU B 1 15 ? 23.649 -9.150 -11.144 1.00 47.94 542 GLU C N 1
ATOM 2087 C CA . GLU B 1 15 ? 23.752 -7.711 -11.305 1.00 50.83 542 GLU C CA 1
ATOM 2088 C C . GLU B 1 15 ? 25.213 -7.315 -11.551 1.00 44.47 542 GLU C C 1
ATOM 2089 O O . GLU B 1 15 ? 26.141 -7.928 -11.021 1.00 40.39 542 GLU C O 1
ATOM 2095 N N . VAL B 1 16 ? 25.397 -6.288 -12.383 1.00 41.41 543 VAL C N 1
ATOM 2096 C CA . VAL B 1 16 ? 26.708 -5.716 -12.651 1.00 43.91 543 VAL C CA 1
ATOM 2097 C C . VAL B 1 16 ? 27.299 -5.126 -11.364 1.00 39.55 543 VAL C C 1
ATOM 2098 O O . VAL B 1 16 ? 26.684 -4.299 -10.714 1.00 41.17 543 VAL C O 1
ATOM 2102 N N . LEU B 1 17 ? 28.500 -5.569 -11.005 1.00 33.70 544 LEU C N 1
ATOM 2103 C CA . LEU B 1 17 ? 29.286 -5.049 -9.901 1.00 34.18 544 LEU C CA 1
ATOM 2104 C C . LEU B 1 17 ? 29.889 -3.688 -10.253 1.00 37.30 544 LEU C C 1
ATOM 2105 O O . LEU B 1 17 ? 30.137 -3.399 -11.423 1.00 40.00 544 LEU C O 1
ATOM 2110 N N . ALA B 1 18 ? 30.124 -2.856 -9.220 1.00 44.63 545 ALA C N 1
ATOM 2111 C CA . ALA B 1 18 ? 30.845 -1.590 -9.356 1.00 44.55 545 ALA C CA 1
ATOM 2112 C C . ALA B 1 18 ? 32.312 -1.803 -8.980 1.00 40.50 545 ALA C C 1
ATOM 2113 O O . ALA B 1 18 ? 32.613 -2.686 -8.166 1.00 38.44 545 ALA C O 1
ATOM 2115 N N . SER B 1 19 ? 33.222 -1.038 -9.613 1.00 36.33 546 SER C N 1
ATOM 2116 C CA . SER B 1 19 ? 34.645 -1.324 -9.447 1.00 38.34 546 SER C CA 1
ATOM 2117 C C . SER B 1 19 ? 35.236 -0.556 -8.285 1.00 37.55 546 SER C C 1
ATOM 2118 O O . SER B 1 19 ? 36.128 -1.066 -7.632 1.00 42.02 546 SER C O 1
ATOM 2121 N N . GLY B 1 20 ? 34.770 0.676 -8.076 1.00 40.50 547 GLY C N 1
ATOM 2122 C CA . GLY B 1 20 ? 35.375 1.559 -7.096 1.00 42.68 547 GLY C CA 1
ATOM 2123 C C . GLY B 1 20 ? 36.727 2.082 -7.587 1.00 44.20 547 GLY C C 1
ATOM 2124 O O . GLY B 1 20 ? 37.612 2.388 -6.785 1.00 42.22 547 GLY C O 1
ATOM 2125 N N . TYR B 1 21 ? 36.885 2.152 -8.915 1.00 38.59 548 TYR C N 1
ATOM 2126 C CA . TYR B 1 21 ? 38.127 2.632 -9.482 1.00 37.97 548 TYR C CA 1
ATOM 2127 C C . TYR B 1 21 ? 38.223 4.129 -9.226 1.00 39.75 548 TYR C C 1
ATOM 2128 O O . TYR B 1 21 ? 37.304 4.884 -9.558 1.00 40.24 548 TYR C O 1
ATOM 2137 N N . ASP B 1 22 ? 39.373 4.549 -8.695 1.00 40.78 549 ASP C N 1
ATOM 2138 C CA . ASP B 1 22 ? 39.532 5.938 -8.311 1.00 37.98 549 ASP C CA 1
ATOM 2139 C C . ASP B 1 22 ? 40.189 6.720 -9.443 1.00 33.09 549 ASP C C 1
ATOM 2140 O O . ASP B 1 22 ? 41.410 6.782 -9.503 1.00 34.26 549 ASP C O 1
ATOM 2145 N N . SER B 1 23 ? 39.392 7.332 -10.328 1.00 37.40 550 SER C N 1
ATOM 2146 C CA . SER B 1 23 ? 39.971 7.983 -11.492 1.00 40.88 550 SER C CA 1
ATOM 2147 C C . SER B 1 23 ? 40.543 9.344 -11.102 1.00 42.80 550 SER C C 1
ATOM 2148 O O . SER B 1 23 ? 40.681 10.246 -11.930 1.00 46.44 550 SER C O 1
ATOM 2151 N N . THR B 1 24 ? 40.900 9.445 -9.822 1.00 44.48 551 THR C N 1
ATOM 2152 C CA . THR B 1 24 ? 41.414 10.638 -9.162 1.00 46.46 551 THR C CA 1
ATOM 2153 C C . THR B 1 24 ? 42.935 10.569 -9.093 1.00 44.47 551 THR C C 1
ATOM 2154 O O . THR B 1 24 ? 43.585 11.585 -9.283 1.00 41.73 551 THR C O 1
ATOM 2158 N N . LEU B 1 25 ? 43.472 9.379 -8.780 1.00 51.02 552 LEU C N 1
ATOM 2159 C CA . LEU B 1 25 ? 44.894 9.075 -8.909 1.00 56.90 552 LEU C CA 1
ATOM 2160 C C . LEU B 1 25 ? 45.285 9.036 -10.390 1.00 55.02 552 LEU C C 1
ATOM 2161 O O . LEU B 1 25 ? 44.441 8.900 -11.277 1.00 55.05 552 LEU C O 1
ATOM 2166 N N . PRO B 1 26 ? 46.583 9.185 -10.731 1.00 57.40 553 PRO C N 1
ATOM 2167 C CA . PRO B 1 26 ? 46.994 9.110 -12.139 1.00 57.82 553 PRO C CA 1
ATOM 2168 C C . PRO B 1 26 ? 46.911 7.672 -12.668 1.00 51.06 553 PRO C C 1
ATOM 2169 O O . PRO B 1 26 ? 47.244 6.719 -11.961 1.00 45.53 553 PRO C O 1
ATOM 2173 N N . ASP B 1 27 ? 46.462 7.542 -13.919 1.00 48.84 554 ASP C N 1
ATOM 2174 C CA . ASP B 1 27 ? 46.251 6.263 -14.583 1.00 53.98 554 ASP C CA 1
ATOM 2175 C C . ASP B 1 27 ? 47.600 5.629 -14.934 1.00 47.44 554 ASP C C 1
ATOM 2176 O O . ASP B 1 27 ? 48.389 6.208 -15.671 1.00 48.38 554 ASP C O 1
ATOM 2181 N N . THR B 1 28 ? 47.865 4.437 -14.397 1.00 42.00 555 THR C N 1
ATOM 2182 C CA . THR B 1 28 ? 49.003 3.627 -14.808 1.00 41.08 555 THR C CA 1
ATOM 2183 C C . THR B 1 28 ? 48.504 2.277 -15.320 1.00 39.28 555 THR C C 1
ATOM 2184 O O . THR B 1 28 ? 47.445 1.819 -14.907 1.00 43.64 555 THR C O 1
ATOM 2188 N N . SER B 1 29 ? 49.302 1.623 -16.173 1.00 36.67 556 SER C N 1
ATOM 2189 C CA . SER B 1 29 ? 48.992 0.305 -16.713 1.00 37.97 556 SER C CA 1
ATOM 2190 C C . SER B 1 29 ? 48.861 -0.731 -15.596 1.00 40.98 556 SER C C 1
ATOM 2191 O O . SER B 1 29 ? 47.910 -1.517 -15.581 1.00 41.68 556 SER C O 1
ATOM 2194 N N . THR B 1 30 ? 49.858 -0.773 -14.701 1.00 34.34 557 THR C N 1
ATOM 2195 C CA . THR B 1 30 ? 49.880 -1.795 -13.672 1.00 35.63 557 THR C CA 1
ATOM 2196 C C . THR B 1 30 ? 48.669 -1.622 -12.764 1.00 39.56 557 THR C C 1
ATOM 2197 O O . THR B 1 30 ? 48.107 -2.609 -12.290 1.00 40.73 557 THR C O 1
ATOM 2201 N N . ARG B 1 31 ? 48.274 -0.365 -12.530 1.00 36.68 558 ARG C N 1
ATOM 2202 C CA . ARG B 1 31 ? 47.188 -0.112 -11.606 1.00 36.95 558 ARG C CA 1
ATOM 2203 C C . ARG B 1 31 ? 45.860 -0.492 -12.272 1.00 35.16 558 ARG C C 1
ATOM 2204 O O . ARG B 1 31 ? 45.012 -1.139 -11.661 1.00 36.29 558 ARG C O 1
ATOM 2212 N N . LEU B 1 32 ? 45.675 -0.087 -13.530 1.00 30.83 559 LEU C N 1
ATOM 2213 C CA . LEU B 1 32 ? 44.460 -0.437 -14.239 1.00 29.89 559 LEU C CA 1
ATOM 2214 C C . LEU B 1 32 ? 44.290 -1.957 -14.363 1.00 33.79 559 LEU C C 1
ATOM 2215 O O . LEU B 1 32 ? 43.229 -2.496 -14.070 1.00 34.91 559 LEU C O 1
ATOM 2220 N N . MET B 1 33 ? 45.347 -2.678 -14.750 1.00 33.34 560 MET C N 1
ATOM 2221 C CA . MET B 1 33 ? 45.258 -4.121 -14.859 1.00 32.80 560 MET C CA 1
ATOM 2222 C C . MET B 1 33 ? 44.939 -4.796 -13.516 1.00 33.97 560 MET C C 1
ATOM 2223 O O . MET B 1 33 ? 44.156 -5.760 -13.464 1.00 32.60 560 MET C O 1
ATOM 2228 N N . SER B 1 34 ? 45.533 -4.279 -12.434 1.00 30.49 561 SER C N 1
ATOM 2229 C CA . SER B 1 34 ? 45.256 -4.738 -11.076 1.00 32.13 561 SER C CA 1
ATOM 2230 C C . SER B 1 34 ? 43.792 -4.511 -10.671 1.00 32.55 561 SER C C 1
ATOM 2231 O O . SER B 1 34 ? 43.165 -5.387 -10.079 1.00 29.14 561 SER C O 1
ATOM 2234 N N . THR B 1 35 ? 43.243 -3.336 -11.002 1.00 31.56 562 THR C N 1
ATOM 2235 C CA . THR B 1 35 ? 41.846 -3.032 -10.740 1.00 32.86 562 THR C CA 1
ATOM 2236 C C . THR B 1 35 ? 40.950 -4.020 -11.496 1.00 35.92 562 THR C C 1
ATOM 2237 O O . THR B 1 35 ? 39.963 -4.532 -10.952 1.00 35.20 562 THR C O 1
ATOM 2241 N N . LEU B 1 36 ? 41.304 -4.269 -12.765 1.00 32.18 563 LEU C N 1
ATOM 2242 C CA . LEU B 1 36 ? 40.500 -5.118 -13.620 1.00 28.83 563 LEU C CA 1
ATOM 2243 C C . LEU B 1 36 ? 40.500 -6.533 -13.069 1.00 29.18 563 LEU C C 1
ATOM 2244 O O . LEU B 1 36 ? 39.461 -7.178 -13.097 1.00 27.21 563 LEU C O 1
ATOM 2249 N N . ASN B 1 37 ? 41.638 -6.983 -12.530 1.00 31.36 564 ASN C N 1
ATOM 2250 C CA . ASN B 1 37 ? 41.710 -8.337 -11.999 1.00 31.88 564 ASN C CA 1
ATOM 2251 C C . ASN B 1 37 ? 40.899 -8.488 -10.710 1.00 35.13 564 ASN C C 1
ATOM 2252 O O . ASN B 1 37 ? 40.321 -9.551 -10.456 1.00 34.20 564 ASN C O 1
ATOM 2257 N N . ARG B 1 38 ? 40.865 -7.418 -9.905 1.00 35.71 565 ARG C N 1
ATOM 2258 C CA . ARG B 1 38 ? 40.131 -7.391 -8.653 1.00 35.67 565 ARG C CA 1
ATOM 2259 C C . ARG B 1 38 ? 38.637 -7.473 -8.963 1.00 33.03 565 ARG C C 1
ATOM 2260 O O . ARG B 1 38 ? 37.889 -8.197 -8.304 1.00 30.24 565 ARG C O 1
ATOM 2268 N N . LEU B 1 39 ? 38.215 -6.724 -9.985 1.00 28.22 566 LEU C N 1
ATOM 2269 C CA . LEU B 1 39 ? 36.828 -6.710 -10.388 1.00 26.64 566 LEU C CA 1
ATOM 2270 C C . LEU B 1 39 ? 36.507 -8.076 -10.990 1.00 30.01 566 LEU C C 1
ATOM 2271 O O . LEU B 1 39 ? 35.436 -8.630 -10.774 1.00 34.38 566 LEU C O 1
ATOM 2276 N N . GLY B 1 40 ? 37.489 -8.635 -11.700 1.00 28.77 567 GLY C N 1
ATOM 2277 C CA . GLY B 1 40 ? 37.418 -9.969 -12.257 1.00 27.74 567 GLY C CA 1
ATOM 2278 C C . GLY B 1 40 ? 37.130 -11.015 -11.190 1.00 27.17 567 GLY C C 1
ATOM 2279 O O . GLY B 1 40 ? 36.241 -11.834 -11.369 1.00 26.32 567 GLY C O 1
ATOM 2280 N N . GLY B 1 41 ? 37.905 -11.001 -10.101 1.00 27.94 568 GLY C N 1
ATOM 2281 C CA . GLY B 1 41 ? 37.718 -11.997 -9.065 1.00 26.90 568 GLY C CA 1
ATOM 2282 C C . GLY B 1 41 ? 36.282 -11.954 -8.531 1.00 29.84 568 GLY C C 1
ATOM 2283 O O . GLY B 1 41 ? 35.650 -12.996 -8.314 1.00 29.62 568 GLY C O 1
ATOM 2284 N N . ARG B 1 42 ? 35.770 -10.736 -8.329 1.00 27.01 569 ARG C N 1
ATOM 2285 C CA . ARG B 1 42 ? 34.457 -10.580 -7.742 1.00 28.83 569 ARG C CA 1
ATOM 2286 C C . ARG B 1 42 ? 33.403 -11.110 -8.716 1.00 32.47 569 ARG C C 1
ATOM 2287 O O . ARG B 1 42 ? 32.486 -11.819 -8.300 1.00 34.14 569 ARG C O 1
ATOM 2295 N N . GLN B 1 43 ? 33.547 -10.776 -10.009 1.00 33.27 570 GLN C N 1
ATOM 2296 C CA . GLN B 1 43 ? 32.643 -11.232 -11.057 1.00 31.78 570 GLN C CA 1
ATOM 2297 C C . GLN B 1 43 ? 32.653 -12.757 -11.164 1.00 30.79 570 GLN C C 1
ATOM 2298 O O . GLN B 1 43 ? 31.620 -13.378 -11.383 1.00 35.93 570 GLN C O 1
ATOM 2304 N N . VAL B 1 44 ? 33.815 -13.376 -10.983 1.00 29.40 571 VAL C N 1
ATOM 2305 C CA . VAL B 1 44 ? 33.907 -14.822 -11.030 1.00 29.51 571 VAL C CA 1
ATOM 2306 C C . VAL B 1 44 ? 33.163 -15.459 -9.860 1.00 34.13 571 VAL C C 1
ATOM 2307 O O . VAL B 1 44 ? 32.588 -16.531 -10.014 1.00 42.64 571 VAL C O 1
ATOM 2311 N N . VAL B 1 45 ? 33.213 -14.835 -8.687 1.00 36.17 572 VAL C N 1
ATOM 2312 C CA . VAL B 1 45 ? 32.479 -15.329 -7.527 1.00 37.06 572 VAL C CA 1
ATOM 2313 C C . VAL B 1 45 ? 30.986 -15.334 -7.870 1.00 35.10 572 VAL C C 1
ATOM 2314 O O . VAL B 1 45 ? 30.312 -16.348 -7.740 1.00 38.40 572 VAL C O 1
ATOM 2318 N N . SER B 1 46 ? 30.499 -14.193 -8.345 1.00 33.15 573 SER C N 1
ATOM 2319 C CA . SER B 1 46 ? 29.184 -13.991 -8.931 1.00 32.69 573 SER C CA 1
ATOM 2320 C C . SER B 1 46 ? 28.847 -15.071 -9.971 1.00 35.34 573 SER C C 1
ATOM 2321 O O . SER B 1 46 ? 27.703 -15.502 -10.073 1.00 41.46 573 SER C O 1
ATOM 2324 N N . ALA B 1 47 ? 29.831 -15.504 -10.765 1.00 30.07 574 ALA C N 1
ATOM 2325 C CA . ALA B 1 47 ? 29.550 -16.471 -11.813 1.00 30.17 574 ALA C CA 1
ATOM 2326 C C . ALA B 1 47 ? 29.414 -17.870 -11.220 1.00 29.41 574 ALA C C 1
ATOM 2327 O O . ALA B 1 47 ? 28.714 -18.712 -11.785 1.00 31.26 574 ALA C O 1
ATOM 2329 N N . VAL B 1 48 ? 30.091 -18.126 -10.092 1.00 29.82 575 VAL C N 1
ATOM 2330 C CA . VAL B 1 48 ? 29.914 -19.406 -9.420 1.00 30.80 575 VAL C CA 1
ATOM 2331 C C . VAL B 1 48 ? 28.484 -19.497 -8.894 1.00 32.46 575 VAL C C 1
ATOM 2332 O O . VAL B 1 48 ? 27.846 -20.532 -8.999 1.00 36.10 575 VAL C O 1
ATOM 2336 N N . LYS B 1 49 ? 27.984 -18.403 -8.326 1.00 31.61 576 LYS C N 1
ATOM 2337 C CA . LYS B 1 49 ? 26.654 -18.417 -7.773 1.00 34.75 576 LYS C CA 1
ATOM 2338 C C . LYS B 1 49 ? 25.672 -18.686 -8.910 1.00 35.30 576 LYS C C 1
ATOM 2339 O O . LYS B 1 49 ? 24.857 -19.598 -8.819 1.00 39.67 576 LYS C O 1
ATOM 2345 N N . TRP B 1 50 ? 25.824 -17.939 -10.011 1.00 36.96 577 TRP C N 1
ATOM 2346 C CA . TRP B 1 50 ? 25.001 -18.052 -11.209 1.00 30.88 577 TRP C CA 1
ATOM 2347 C C . TRP B 1 50 ? 24.995 -19.482 -11.747 1.00 31.86 577 TRP C C 1
ATOM 2348 O O . TRP B 1 50 ? 23.929 -20.023 -12.031 1.00 32.71 577 TRP C O 1
ATOM 2359 N N . ALA B 1 51 ? 26.181 -20.078 -11.898 1.00 28.16 578 ALA C N 1
ATOM 2360 C CA . ALA B 1 51 ? 26.250 -21.416 -12.453 1.00 30.02 578 ALA C CA 1
ATOM 2361 C C . ALA B 1 51 ? 25.534 -22.420 -11.542 1.00 34.07 578 ALA C C 1
ATOM 2362 O O . ALA B 1 51 ? 25.086 -23.466 -11.999 1.00 36.40 578 ALA C O 1
ATOM 2364 N N . LYS B 1 52 ? 25.493 -22.143 -10.235 1.00 35.69 579 LYS C N 1
ATOM 2365 C CA . LYS B 1 52 ? 24.954 -23.119 -9.304 1.00 35.91 579 LYS C CA 1
ATOM 2366 C C . LYS B 1 52 ? 23.440 -23.130 -9.458 1.00 35.94 579 LYS C C 1
ATOM 2367 O O . LYS B 1 52 ? 22.829 -24.189 -9.431 1.00 36.68 579 LYS C O 1
ATOM 2373 N N . ALA B 1 53 ? 22.866 -21.940 -9.660 1.00 31.42 580 ALA C N 1
ATOM 2374 C CA . ALA B 1 53 ? 21.438 -21.786 -9.857 1.00 30.23 580 ALA C CA 1
ATOM 2375 C C . ALA B 1 53 ? 20.993 -22.268 -11.243 1.00 32.66 580 ALA C C 1
ATOM 2376 O O . ALA B 1 53 ? 19.819 -22.173 -11.584 1.00 42.20 580 ALA C O 1
ATOM 2378 N N . LEU B 1 54 ? 21.921 -22.774 -12.055 1.00 31.67 581 LEU C N 1
ATOM 2379 C CA . LEU B 1 54 ? 21.660 -22.996 -13.465 1.00 30.72 581 LEU C CA 1
ATOM 2380 C C . LEU B 1 54 ? 21.043 -24.371 -13.590 1.00 33.04 581 LEU C C 1
ATOM 2381 O O . LEU B 1 54 ? 21.717 -25.372 -13.308 1.00 35.03 581 LEU C O 1
ATOM 2386 N N . PRO B 1 55 ? 19.759 -24.463 -14.009 1.00 33.25 582 PRO C N 1
ATOM 2387 C CA . PRO B 1 55 ? 19.060 -25.751 -14.023 1.00 30.91 582 PRO C CA 1
ATOM 2388 C C . PRO B 1 55 ? 19.936 -26.767 -14.759 1.00 31.73 582 PRO C C 1
ATOM 2389 O O . PRO B 1 55 ? 20.412 -26.502 -15.861 1.00 32.89 582 PRO C O 1
ATOM 2393 N N . GLY B 1 56 ? 20.226 -27.895 -14.113 1.00 32.18 583 GLY C N 1
ATOM 2394 C CA . GLY B 1 56 ? 21.007 -28.952 -14.737 1.00 32.13 583 GLY C CA 1
ATOM 2395 C C . GLY B 1 56 ? 22.455 -28.986 -14.251 1.00 38.27 583 GLY C C 1
ATOM 2396 O O . GLY B 1 56 ? 23.093 -30.042 -14.228 1.00 38.73 583 GLY C O 1
ATOM 2397 N N . PHE B 1 57 ? 22.986 -27.818 -13.872 1.00 36.46 584 PHE C N 1
ATOM 2398 C CA . PHE B 1 57 ? 24.424 -27.708 -13.676 1.00 38.05 584 PHE C CA 1
ATOM 2399 C C . PHE B 1 57 ? 24.865 -28.536 -12.466 1.00 38.96 584 PHE C C 1
ATOM 2400 O O . PHE B 1 57 ? 25.882 -29.227 -12.525 1.00 34.17 584 PHE C O 1
ATOM 2408 N N . ARG B 1 58 ? 24.083 -28.453 -11.375 1.00 41.72 585 ARG C N 1
ATOM 2409 C CA . ARG B 1 58 ? 24.427 -29.120 -10.127 1.00 45.85 585 ARG C CA 1
ATOM 2410 C C . ARG B 1 58 ? 24.313 -30.637 -10.238 1.00 44.92 585 ARG C C 1
ATOM 2411 O O . ARG B 1 58 ? 24.764 -31.316 -9.333 1.00 48.29 585 ARG C O 1
ATOM 2419 N N . ASN B 1 59 ? 23.782 -31.156 -11.351 1.00 44.56 586 ASN C N 1
ATOM 2420 C CA . ASN B 1 59 ? 23.727 -32.595 -11.546 1.00 42.56 586 ASN C CA 1
ATOM 2421 C C . ASN B 1 59 ? 25.068 -33.157 -11.993 1.00 44.23 586 ASN C C 1
ATOM 2422 O O . ASN B 1 59 ? 25.185 -34.378 -12.100 1.00 49.40 586 ASN C O 1
ATOM 2427 N N . LEU B 1 60 ? 26.043 -32.295 -12.320 1.00 47.04 587 LEU C N 1
ATOM 2428 C CA . LEU B 1 60 ? 27.328 -32.783 -12.814 1.00 44.73 587 LEU C CA 1
ATOM 2429 C C . LEU B 1 60 ? 28.172 -33.191 -11.613 1.00 48.95 587 LEU C C 1
ATOM 2430 O O . LEU B 1 60 ? 27.923 -32.727 -10.495 1.00 50.79 587 LEU C O 1
ATOM 2435 N N . HIS B 1 61 ? 29.197 -34.021 -11.844 1.00 51.89 588 HIS C N 1
ATOM 2436 C CA . HIS B 1 61 ? 30.121 -34.294 -10.752 1.00 55.53 588 HIS C CA 1
ATOM 2437 C C . HIS B 1 61 ? 30.843 -33.003 -10.346 1.00 55.39 588 HIS C C 1
ATOM 2438 O O . HIS B 1 61 ? 31.182 -32.184 -11.198 1.00 52.96 588 HIS C O 1
ATOM 2445 N N . LEU B 1 62 ? 31.091 -32.835 -9.042 1.00 54.31 589 LEU C N 1
ATOM 2446 C CA . LEU B 1 62 ? 31.741 -31.638 -8.524 1.00 53.12 589 LEU C CA 1
ATOM 2447 C C . LEU B 1 62 ? 33.054 -31.355 -9.252 1.00 50.40 589 LEU C C 1
ATOM 2448 O O . LEU B 1 62 ? 33.438 -30.202 -9.416 1.00 44.81 589 LEU C O 1
ATOM 2453 N N . ASP B 1 63 ? 33.746 -32.403 -9.692 1.00 48.79 590 ASP C N 1
ATOM 2454 C CA . ASP B 1 63 ? 35.008 -32.181 -10.371 1.00 57.27 590 ASP C CA 1
ATOM 2455 C C . ASP B 1 63 ? 34.727 -31.510 -11.707 1.00 63.12 590 ASP C C 1
ATOM 2456 O O . ASP B 1 63 ? 35.478 -30.630 -12.115 1.00 64.94 590 ASP C O 1
ATOM 2461 N N . ASP B 1 64 ? 33.635 -31.928 -12.363 1.00 61.68 591 ASP C N 1
ATOM 2462 C CA . ASP B 1 64 ? 33.268 -31.433 -13.681 1.00 55.02 591 ASP C CA 1
ATOM 2463 C C . ASP B 1 64 ? 32.774 -29.990 -13.594 1.00 42.88 591 ASP C C 1
ATOM 2464 O O . ASP B 1 64 ? 33.092 -29.167 -14.442 1.00 40.68 591 ASP C O 1
ATOM 2469 N N . GLN B 1 65 ? 31.986 -29.693 -12.567 1.00 37.70 592 GLN C N 1
ATOM 2470 C CA . GLN B 1 65 ? 31.523 -28.341 -12.336 1.00 39.35 592 GLN C CA 1
ATOM 2471 C C . GLN B 1 65 ? 32.725 -27.417 -12.211 1.00 42.57 592 GLN C C 1
ATOM 2472 O O . GLN B 1 65 ? 32.737 -26.323 -12.773 1.00 47.95 592 GLN C O 1
ATOM 2478 N N . MET B 1 66 ? 33.724 -27.885 -11.461 1.00 43.59 593 MET C N 1
ATOM 2479 C CA . MET B 1 66 ? 34.927 -27.129 -11.193 1.00 43.61 593 MET C CA 1
ATOM 2480 C C . MET B 1 66 ? 35.697 -26.945 -12.498 1.00 39.33 593 MET C C 1
ATOM 2481 O O . MET B 1 66 ? 36.110 -25.831 -12.825 1.00 36.07 593 MET C O 1
ATOM 2486 N N . THR B 1 67 ? 35.850 -28.039 -13.250 1.00 36.25 594 THR C N 1
ATOM 2487 C CA . THR B 1 67 ? 36.557 -28.016 -14.520 1.00 36.08 594 THR C CA 1
ATOM 2488 C C . THR B 1 67 ? 35.930 -26.986 -15.462 1.00 37.51 594 THR C C 1
ATOM 2489 O O . THR B 1 67 ? 36.647 -26.217 -16.092 1.00 36.79 594 THR C O 1
ATOM 2493 N N . LEU B 1 68 ? 34.595 -26.975 -15.562 1.00 32.88 595 LEU C N 1
ATOM 2494 C CA . LEU B 1 68 ? 33.955 -26.169 -16.585 1.00 32.07 595 LEU C CA 1
ATOM 2495 C C . LEU B 1 68 ? 34.142 -24.702 -16.237 1.00 31.79 595 LEU C C 1
ATOM 2496 O O . LEU B 1 68 ? 34.435 -23.885 -17.112 1.00 32.24 595 LEU C O 1
ATOM 2501 N N . LEU B 1 69 ? 34.009 -24.389 -14.948 1.00 30.56 596 LEU C N 1
ATOM 2502 C CA . LEU B 1 69 ? 34.165 -23.009 -14.522 1.00 30.51 596 LEU C CA 1
ATOM 2503 C C . LEU B 1 69 ? 35.615 -22.531 -14.656 1.00 30.02 596 LEU C C 1
ATOM 2504 O O . LEU B 1 69 ? 35.858 -21.395 -15.039 1.00 32.55 596 LEU C O 1
ATOM 2509 N N . GLN B 1 70 ? 36.570 -23.411 -14.371 1.00 31.71 597 GLN C N 1
ATOM 2510 C CA . GLN B 1 70 ? 37.984 -23.122 -14.485 1.00 33.82 597 GLN C CA 1
ATOM 2511 C C . GLN B 1 70 ? 38.321 -22.815 -15.944 1.00 34.52 597 GLN C C 1
ATOM 2512 O O . GLN B 1 70 ? 39.101 -21.908 -16.239 1.00 31.62 597 GLN C O 1
ATOM 2518 N N . TYR B 1 71 ? 37.724 -23.578 -16.865 1.00 32.51 598 TYR C N 1
ATOM 2519 C CA . TYR B 1 71 ? 38.157 -23.511 -18.250 1.00 36.57 598 TYR C CA 1
ATOM 2520 C C . TYR B 1 71 ? 37.463 -22.358 -18.971 1.00 33.11 598 TYR C C 1
ATOM 2521 O O . TYR B 1 71 ? 37.906 -21.964 -20.042 1.00 33.31 598 TYR C O 1
ATOM 2530 N N . SER B 1 72 ? 36.386 -21.806 -18.405 1.00 29.95 599 SER C N 1
ATOM 2531 C CA . SER B 1 72 ? 35.580 -20.896 -19.210 1.00 28.66 599 SER C CA 1
ATOM 2532 C C . SER B 1 72 ? 35.380 -19.526 -18.563 1.00 29.49 599 SER C C 1
ATOM 2533 O O . SER B 1 72 ? 34.734 -18.662 -19.160 1.00 32.39 599 SER C O 1
ATOM 2536 N N . TRP B 1 73 ? 35.933 -19.309 -17.359 1.00 27.14 600 TRP C N 1
ATOM 2537 C CA . TRP B 1 73 ? 35.703 -18.057 -16.649 1.00 27.92 600 TRP C CA 1
ATOM 2538 C C . TRP B 1 73 ? 36.047 -16.860 -17.545 1.00 29.09 600 TRP C C 1
ATOM 2539 O O . TRP B 1 73 ? 35.286 -15.892 -17.618 1.00 31.45 600 TRP C O 1
ATOM 2550 N N . MET B 1 74 ? 37.176 -16.940 -18.259 1.00 28.17 601 MET C N 1
ATOM 2551 C CA . MET B 1 74 ? 37.641 -15.829 -19.063 1.00 28.00 601 MET C CA 1
ATOM 2552 C C . MET B 1 74 ? 36.617 -15.535 -20.163 1.00 27.77 601 MET C C 1
ATOM 2553 O O . MET B 1 74 ? 36.219 -14.388 -20.356 1.00 24.76 601 MET C O 1
ATOM 2558 N N . SER B 1 75 ? 36.128 -16.583 -20.839 1.00 27.21 602 SER C N 1
ATOM 2559 C CA . SER B 1 75 ? 35.159 -16.367 -21.902 1.00 29.17 602 SER C CA 1
ATOM 2560 C C . SER B 1 75 ? 33.803 -15.919 -21.358 1.00 29.24 602 SER C C 1
ATOM 2561 O O . SER B 1 75 ? 33.170 -15.055 -21.967 1.00 31.07 602 SER C O 1
ATOM 2564 N N . LEU B 1 76 ? 33.365 -16.448 -20.205 1.00 25.84 603 LEU C N 1
ATOM 2565 C CA . LEU B 1 76 ? 32.154 -15.898 -19.608 1.00 24.32 603 LEU C CA 1
ATOM 2566 C C . LEU B 1 76 ? 32.290 -14.409 -19.326 1.00 24.37 603 LEU C C 1
ATOM 2567 O O . LEU B 1 76 ? 31.360 -13.650 -19.610 1.00 23.20 603 LEU C O 1
ATOM 2572 N N . MET B 1 77 ? 33.435 -13.990 -18.770 1.00 23.76 604 MET C N 1
ATOM 2573 C CA . MET B 1 77 ? 33.525 -12.594 -18.388 1.00 24.05 604 MET C CA 1
ATOM 2574 C C . MET B 1 77 ? 33.694 -11.736 -19.633 1.00 23.61 604 MET C C 1
ATOM 2575 O O . MET B 1 77 ? 33.174 -10.626 -19.695 1.00 26.39 604 MET C O 1
ATOM 2580 N N . ALA B 1 78 ? 34.409 -12.245 -20.635 1.00 22.40 605 ALA C N 1
ATOM 2581 C CA . ALA B 1 78 ? 34.584 -11.439 -21.835 1.00 20.50 605 ALA C CA 1
ATOM 2582 C C . ALA B 1 78 ? 33.273 -11.317 -22.625 1.00 21.50 605 ALA C C 1
ATOM 2583 O O . ALA B 1 78 ? 32.960 -10.269 -23.192 1.00 20.10 605 ALA C O 1
ATOM 2585 N N . PHE B 1 79 ? 32.452 -12.368 -22.599 1.00 24.13 606 PHE C N 1
ATOM 2586 C CA . PHE B 1 79 ? 31.157 -12.308 -23.265 1.00 25.46 606 PHE C CA 1
ATOM 2587 C C . PHE B 1 79 ? 30.258 -11.256 -22.611 1.00 26.40 606 PHE C C 1
ATOM 2588 O O . PHE B 1 79 ? 29.621 -10.472 -23.323 1.00 22.87 606 PHE C O 1
ATOM 2596 N N . SER B 1 80 ? 30.212 -11.213 -21.261 1.00 26.44 607 SER C N 1
ATOM 2597 C CA . SER B 1 80 ? 29.331 -10.245 -20.607 1.00 26.13 607 SER C CA 1
ATOM 2598 C C . SER B 1 80 ? 29.858 -8.850 -20.848 1.00 26.66 607 SER C C 1
ATOM 2599 O O . SER B 1 80 ? 29.064 -7.928 -21.010 1.00 26.17 607 SER C O 1
ATOM 2602 N N . LEU B 1 81 ? 31.195 -8.717 -20.803 1.00 25.81 608 LEU C N 1
ATOM 2603 C CA . LEU B 1 81 ? 31.803 -7.431 -21.062 1.00 25.15 608 LEU C CA 1
ATOM 2604 C C . LEU B 1 81 ? 31.381 -6.960 -22.462 1.00 27.46 608 LEU C C 1
ATOM 2605 O O . LEU B 1 81 ? 30.999 -5.805 -22.643 1.00 31.23 608 LEU C O 1
ATOM 2610 N N . GLY B 1 82 ? 31.393 -7.870 -23.444 1.00 27.32 609 GLY C N 1
ATOM 2611 C CA . GLY B 1 82 ? 30.947 -7.556 -24.793 1.00 25.01 609 GLY C CA 1
ATOM 2612 C C . GLY B 1 82 ? 29.496 -7.092 -24.778 1.00 27.88 609 GLY C C 1
ATOM 2613 O O . GLY B 1 82 ? 29.124 -6.122 -25.451 1.00 28.46 609 GLY C O 1
ATOM 2614 N N . TRP B 1 83 ? 28.680 -7.766 -23.963 1.00 27.95 610 TRP C N 1
ATOM 2615 C CA . TRP B 1 83 ? 27.263 -7.457 -23.923 1.00 26.10 610 TRP C CA 1
ATOM 2616 C C . TRP B 1 83 ? 27.041 -6.052 -23.358 1.00 25.90 610 TRP C C 1
ATOM 2617 O O . TRP B 1 83 ? 26.391 -5.236 -23.998 1.00 26.58 610 TRP C O 1
ATOM 2628 N N . ARG B 1 84 ? 27.609 -5.756 -22.184 1.00 25.72 611 ARG C N 1
ATOM 2629 C CA . ARG B 1 84 ? 27.467 -4.440 -21.571 1.00 27.97 611 ARG C CA 1
ATOM 2630 C C . ARG B 1 84 ? 27.977 -3.372 -22.530 1.00 30.85 611 ARG C C 1
ATOM 2631 O O . ARG B 1 84 ? 27.386 -2.303 -22.637 1.00 33.33 611 ARG C O 1
ATOM 2639 N N . SER B 1 85 ? 29.104 -3.637 -23.204 1.00 31.75 612 SER C N 1
ATOM 2640 C CA . SER B 1 85 ? 29.685 -2.634 -24.075 1.00 31.80 612 SER C CA 1
ATOM 2641 C C . SER B 1 85 ? 28.757 -2.348 -25.251 1.00 34.15 612 SER C C 1
ATOM 2642 O O . SER B 1 85 ? 28.697 -1.222 -25.728 1.00 41.56 612 SER C O 1
ATOM 2645 N N . TYR B 1 86 ? 28.040 -3.381 -25.705 1.00 34.08 613 TYR C N 1
ATOM 2646 C CA . TYR B 1 86 ? 27.115 -3.300 -26.821 1.00 35.20 613 TYR C CA 1
ATOM 2647 C C . TYR B 1 86 ? 25.887 -2.508 -26.399 1.00 35.33 613 TYR C C 1
ATOM 2648 O O . TYR B 1 86 ? 25.521 -1.579 -27.099 1.00 39.85 613 TYR C O 1
ATOM 2657 N N . LYS B 1 87 ? 25.285 -2.866 -25.259 1.00 33.78 614 LYS C N 1
ATOM 2658 C CA . LYS B 1 87 ? 24.087 -2.200 -24.772 1.00 36.27 614 LYS C CA 1
ATOM 2659 C C . LYS B 1 87 ? 24.379 -0.754 -24.368 1.00 41.95 614 LYS C C 1
ATOM 2660 O O . LYS B 1 87 ? 23.567 0.126 -24.635 1.00 43.47 614 LYS C O 1
ATOM 2666 N N . GLN B 1 88 ? 25.519 -0.498 -23.712 1.00 41.97 615 GLN C N 1
ATOM 2667 C CA . GLN B 1 88 ? 25.721 0.793 -23.070 1.00 43.08 615 GLN C CA 1
ATOM 2668 C C . GLN B 1 88 ? 26.365 1.807 -24.023 1.00 43.10 615 GLN C C 1
ATOM 2669 O O . GLN B 1 88 ? 26.282 3.008 -23.809 1.00 42.90 615 GLN C O 1
ATOM 2675 N N . SER B 1 89 ? 26.987 1.353 -25.107 1.00 40.83 616 SER C N 1
ATOM 2676 C CA . SER B 1 89 ? 27.784 2.300 -25.864 1.00 38.38 616 SER C CA 1
ATOM 2677 C C . SER B 1 89 ? 27.796 1.923 -27.337 1.00 41.14 616 SER C C 1
ATOM 2678 O O . SER B 1 89 ? 28.579 2.469 -28.099 1.00 42.47 616 SER C O 1
ATOM 2681 N N . ASN B 1 90 ? 26.947 0.963 -27.713 1.00 44.13 617 ASN C N 1
ATOM 2682 C CA . ASN B 1 90 ? 26.930 0.364 -29.039 1.00 44.55 617 ASN C CA 1
ATOM 2683 C C . ASN B 1 90 ? 28.332 -0.078 -29.468 1.00 43.52 617 ASN C C 1
ATOM 2684 O O . ASN B 1 90 ? 28.707 0.074 -30.622 1.00 41.07 617 ASN C O 1
ATOM 2689 N N . GLY B 1 91 ? 29.116 -0.622 -28.535 1.00 42.22 618 GLY C N 1
ATOM 2690 C CA . GLY B 1 91 ? 30.375 -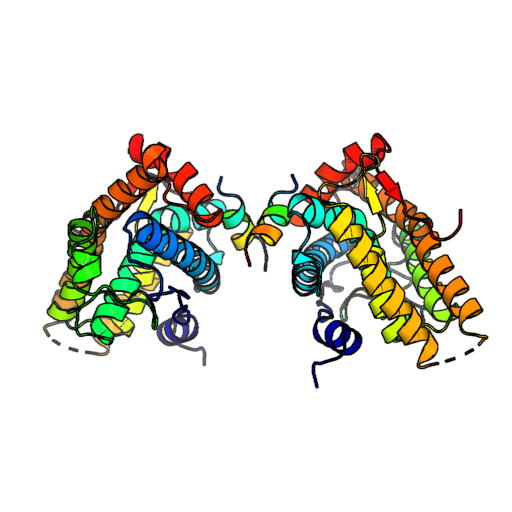1.240 -28.897 1.00 40.99 618 GLY C CA 1
ATOM 2691 C C . GLY B 1 91 ? 31.504 -0.241 -29.113 1.00 45.38 618 GLY C C 1
ATOM 2692 O O . GLY B 1 91 ? 32.573 -0.641 -29.571 1.00 44.35 618 GLY C O 1
ATOM 2693 N N . ASN B 1 92 ? 31.283 1.031 -28.753 1.00 46.74 619 ASN C N 1
ATOM 2694 C CA . ASN B 1 92 ? 32.281 2.066 -28.987 1.00 47.18 619 ASN C CA 1
ATOM 2695 C C . ASN B 1 92 ? 33.331 2.073 -27.886 1.00 46.79 619 ASN C C 1
ATOM 2696 O O . ASN B 1 92 ? 34.477 2.378 -28.163 1.00 52.23 619 ASN C O 1
ATOM 2701 N N . MET B 1 93 ? 32.941 1.753 -26.645 1.00 49.73 620 MET C N 1
ATOM 2702 C CA . MET B 1 93 ? 33.872 1.724 -25.523 1.00 48.84 620 MET C CA 1
ATOM 2703 C C . MET B 1 93 ? 33.657 0.458 -24.706 1.00 42.73 620 MET C C 1
ATOM 2704 O O . MET B 1 93 ? 32.550 -0.067 -24.671 1.00 42.56 620 MET C O 1
ATOM 2709 N N . LEU B 1 94 ? 34.696 0.039 -23.984 1.00 36.06 621 LEU C N 1
ATOM 2710 C CA . LEU B 1 94 ? 34.547 -1.043 -23.033 1.00 35.39 621 LEU C CA 1
ATOM 2711 C C . LEU B 1 94 ? 33.907 -0.537 -21.745 1.00 35.47 621 LEU C C 1
ATOM 2712 O O . LEU B 1 94 ? 34.443 0.350 -21.108 1.00 39.79 621 LEU C O 1
ATOM 2717 N N . CYS B 1 95 ? 32.765 -1.122 -21.367 1.00 36.30 622 CYS C N 1
ATOM 2718 C CA . CYS B 1 95 ? 32.089 -0.761 -20.125 1.00 37.99 622 CYS C CA 1
ATOM 2719 C C . CYS B 1 95 ? 32.240 -1.862 -19.083 1.00 32.28 622 CYS C C 1
ATOM 2720 O O . CYS B 1 95 ? 31.412 -2.759 -19.012 1.00 34.02 622 CYS C O 1
ATOM 2723 N N . PHE B 1 96 ? 33.303 -1.768 -18.283 1.00 28.28 623 PHE C N 1
ATOM 2724 C CA . PHE B 1 96 ? 33.649 -2.810 -17.339 1.00 29.62 623 PHE C CA 1
ATOM 2725 C C . PHE B 1 96 ? 32.670 -2.827 -16.166 1.00 30.02 623 PHE C C 1
ATOM 2726 O O . PHE B 1 96 ? 32.335 -3.883 -15.634 1.00 34.38 623 PHE C O 1
ATOM 2734 N N . ALA B 1 97 ? 32.242 -1.627 -15.782 1.00 29.33 624 ALA C N 1
ATOM 2735 C CA . ALA B 1 97 ? 31.511 -1.318 -14.565 1.00 31.02 624 ALA C CA 1
ATOM 2736 C C . ALA B 1 97 ? 30.988 0.109 -14.706 1.00 37.60 624 ALA C C 1
ATOM 2737 O O . ALA B 1 97 ? 31.450 0.849 -15.580 1.00 43.60 624 ALA C O 1
ATOM 2739 N N . PRO B 1 98 ? 29.988 0.522 -13.897 1.00 41.39 625 PRO C N 1
ATOM 2740 C CA . PRO B 1 98 ? 29.373 1.842 -14.033 1.00 42.06 625 PRO C CA 1
ATOM 2741 C C . PRO B 1 98 ? 30.390 2.966 -13.794 1.00 42.88 625 PRO C C 1
ATOM 2742 O O . PRO B 1 98 ? 30.316 4.031 -14.406 1.00 40.66 625 PRO C O 1
ATOM 2746 N N . ASP B 1 99 ? 31.358 2.689 -12.915 1.00 38.77 626 ASP C N 1
ATOM 2747 C CA . ASP B 1 99 ? 32.427 3.598 -12.551 1.00 38.19 626 ASP C CA 1
ATOM 2748 C C . ASP B 1 99 ? 33.743 3.252 -13.259 1.00 39.50 626 ASP C C 1
ATOM 2749 O O . ASP B 1 99 ? 34.812 3.647 -12.789 1.00 45.80 626 ASP C O 1
ATOM 2754 N N . LEU B 1 100 ? 33.702 2.481 -14.357 1.00 38.56 627 LEU C N 1
ATOM 2755 C CA . LEU B 1 100 ? 34.939 2.123 -15.050 1.00 36.12 627 LEU C CA 1
ATOM 2756 C C . LEU B 1 100 ? 34.669 1.851 -16.519 1.00 35.06 627 LEU C C 1
ATOM 2757 O O . LEU B 1 100 ? 34.229 0.779 -16.913 1.00 38.25 627 LEU C O 1
ATOM 2762 N N . VAL B 1 101 ? 35.001 2.836 -17.325 1.00 38.14 628 VAL C N 1
ATOM 2763 C CA . V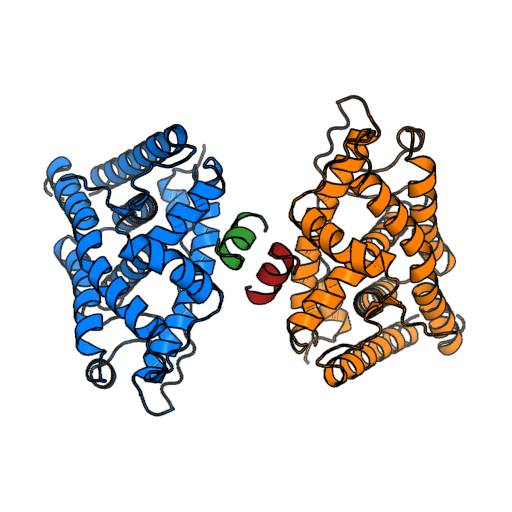AL B 1 101 ? 34.950 2.678 -18.761 1.00 40.63 628 VAL C CA 1
ATOM 2764 C C . VAL B 1 101 ? 36.368 2.872 -19.299 1.00 41.99 628 VAL C C 1
ATOM 2765 O O . VAL B 1 101 ? 37.189 3.508 -18.644 1.00 48.15 628 VAL C O 1
ATOM 2769 N N . ILE B 1 102 ? 36.695 2.252 -20.433 1.00 44.12 629 ILE C N 1
ATOM 2770 C CA . ILE B 1 102 ? 37.982 2.531 -21.049 1.00 44.71 629 ILE C CA 1
ATOM 2771 C C . ILE B 1 102 ? 37.780 3.551 -22.161 1.00 48.56 629 ILE C C 1
ATOM 2772 O O . ILE B 1 102 ? 37.293 3.212 -23.247 1.00 48.22 629 ILE C O 1
ATOM 2777 N N . ASN B 1 103 ? 38.155 4.792 -21.820 1.00 58.42 630 ASN C N 1
ATOM 2778 C CA . ASN B 1 103 ? 38.232 5.940 -22.708 1.00 75.28 630 ASN C CA 1
ATOM 2779 C C . ASN B 1 103 ? 39.550 5.881 -23.477 1.00 79.06 630 ASN C C 1
ATOM 2780 O O . ASN B 1 103 ? 40.504 5.213 -23.070 1.00 74.71 630 ASN C O 1
ATOM 2785 N N . GLU B 1 104 ? 39.575 6.570 -24.616 1.00 90.97 631 GLU C N 1
ATOM 2786 C CA . GLU B 1 104 ? 40.792 6.627 -25.401 1.00 88.43 631 GLU C CA 1
ATOM 2787 C C . GLU B 1 104 ? 41.680 7.682 -24.772 1.00 71.67 631 GLU C C 1
ATOM 2788 O O . GLU B 1 104 ? 41.775 8.783 -25.282 1.00 72.38 631 GLU C O 1
ATOM 2794 N N . GLU B 1 105 ? 42.189 7.342 -23.593 1.00 66.20 632 GLU C N 1
ATOM 2795 C CA . GLU B 1 105 ? 43.264 8.020 -22.892 1.00 71.78 632 GLU C CA 1
ATOM 2796 C C . GLU B 1 105 ? 43.946 6.987 -22.000 1.00 70.80 632 GLU C C 1
ATOM 2797 O O . GLU B 1 105 ? 45.168 6.948 -21.880 1.00 77.27 632 GLU C O 1
ATOM 2803 N N . ARG B 1 106 ? 43.125 6.153 -21.357 1.00 64.17 633 ARG C N 1
ATOM 2804 C CA . ARG B 1 106 ? 43.633 4.943 -20.740 1.00 54.83 633 ARG C CA 1
ATOM 2805 C C . ARG B 1 106 ? 43.682 3.783 -21.740 1.00 57.36 633 ARG C C 1
ATOM 2806 O O . ARG B 1 106 ? 44.353 2.786 -21.460 1.00 57.76 633 ARG C O 1
ATOM 2814 N N . MET B 1 107 ? 43.057 3.926 -22.928 1.00 51.02 634 MET C N 1
ATOM 2815 C CA . MET B 1 107 ? 43.393 2.999 -23.996 1.00 47.35 634 MET C CA 1
ATOM 2816 C C . MET B 1 107 ? 44.809 3.220 -24.543 1.00 47.14 634 MET C C 1
ATOM 2817 O O . MET B 1 107 ? 45.424 2.286 -25.064 1.00 52.31 634 MET C O 1
ATOM 2822 N N . GLN B 1 108 ? 45.334 4.439 -24.395 1.00 45.08 635 GLN C N 1
ATOM 2823 C CA . GLN B 1 108 ? 46.665 4.780 -24.871 1.00 43.17 635 GLN C CA 1
ATOM 2824 C C . GLN B 1 108 ? 47.732 4.352 -23.856 1.00 40.83 635 GLN C C 1
ATOM 2825 O O . GLN B 1 108 ? 48.906 4.541 -24.102 1.00 44.58 635 GLN C O 1
ATOM 2831 N N . LEU B 1 109 ? 47.361 3.796 -22.697 1.00 39.39 636 LEU C N 1
ATOM 2832 C CA . LEU B 1 109 ? 48.375 3.354 -21.747 1.00 39.18 636 LEU C CA 1
ATOM 2833 C C . LEU B 1 109 ? 49.150 2.160 -22.310 1.00 37.38 636 LEU C C 1
ATOM 2834 O O . LEU B 1 109 ? 48.606 1.349 -23.059 1.00 39.59 636 LEU C O 1
ATOM 2839 N N . PRO B 1 110 ? 50.455 2.018 -21.996 1.00 35.30 637 PRO C N 1
ATOM 2840 C CA . PRO B 1 110 ? 51.207 0.825 -22.383 1.00 37.87 637 PRO C CA 1
ATOM 2841 C C . PRO B 1 110 ? 50.461 -0.461 -22.017 1.00 37.23 637 PRO C C 1
ATOM 2842 O O . PRO B 1 110 ? 49.894 -0.551 -20.933 1.00 35.65 637 PRO C O 1
ATOM 2846 N N . TYR B 1 111 ? 50.467 -1.420 -22.955 1.00 34.75 638 TYR C N 1
ATOM 2847 C CA . TYR B 1 111 ? 49.878 -2.744 -22.845 1.00 35.45 638 TYR C CA 1
ATOM 2848 C C . TYR B 1 111 ? 48.360 -2.732 -23.020 1.00 33.12 638 TYR C C 1
ATOM 2849 O O . TYR B 1 111 ? 47.745 -3.793 -23.081 1.00 38.05 638 TYR C O 1
ATOM 2858 N N . MET B 1 112 ? 47.739 -1.558 -23.081 1.00 31.52 639 MET C N 1
ATOM 2859 C CA . MET B 1 112 ? 46.287 -1.551 -22.966 1.00 32.03 639 MET C CA 1
ATOM 2860 C C . MET B 1 112 ? 45.663 -1.705 -24.342 1.00 32.45 639 MET C C 1
ATOM 2861 O O . MET B 1 112 ? 44.693 -2.443 -24.516 1.00 32.85 639 MET C O 1
ATOM 2866 N N . TYR B 1 113 ? 46.234 -0.985 -25.305 1.00 30.45 640 TYR C N 1
ATOM 2867 C CA . TYR B 1 113 ? 45.617 -0.839 -26.603 1.00 30.11 640 TYR C CA 1
ATOM 2868 C C . TYR B 1 113 ? 45.289 -2.213 -27.192 1.00 29.21 640 TYR C C 1
ATOM 2869 O O . TYR B 1 113 ? 44.170 -2.421 -27.670 1.00 27.28 640 TYR C O 1
ATOM 2878 N N . ASP B 1 114 ? 46.253 -3.144 -27.166 1.00 31.77 641 ASP C N 1
ATOM 2879 C CA . ASP B 1 114 ? 46.047 -4.404 -27.858 1.00 36.84 641 ASP C CA 1
ATOM 2880 C C . ASP B 1 114 ? 44.950 -5.209 -27.169 1.00 38.24 641 ASP C C 1
ATOM 2881 O O . ASP B 1 114 ? 44.028 -5.676 -27.837 1.00 38.25 641 ASP C O 1
ATOM 2886 N N . GLN B 1 115 ? 45.015 -5.312 -25.835 1.00 37.49 642 GLN C N 1
ATOM 2887 C CA . GLN B 1 115 ? 44.028 -6.112 -25.125 1.00 38.01 642 GLN C CA 1
ATOM 2888 C C . GLN B 1 115 ? 42.636 -5.488 -25.267 1.00 34.03 642 GLN C C 1
ATOM 2889 O O . GLN B 1 115 ? 41.641 -6.200 -25.399 1.00 34.59 642 GLN C O 1
ATOM 2895 N N . CYS B 1 116 ? 42.564 -4.164 -25.349 1.00 29.48 643 CYS C N 1
ATOM 2896 C CA . CYS B 1 116 ? 41.258 -3.546 -25.481 1.00 32.27 643 CYS C CA 1
ATOM 2897 C C . CYS B 1 116 ? 40.665 -3.774 -26.866 1.00 34.88 643 CYS C C 1
ATOM 2898 O O . CYS B 1 116 ? 39.456 -3.982 -26.985 1.00 39.00 643 CYS C O 1
ATOM 2901 N N . GLN B 1 117 ? 41.517 -3.769 -27.903 1.00 34.15 644 GLN C N 1
ATOM 2902 C CA . GLN B 1 117 ? 41.088 -4.090 -29.251 1.00 34.00 644 GLN C CA 1
ATOM 2903 C C . GLN B 1 117 ? 40.469 -5.486 -29.299 1.00 34.82 644 GLN C C 1
ATOM 2904 O O . GLN B 1 117 ? 39.385 -5.651 -29.855 1.00 38.99 644 GLN C O 1
ATOM 2910 N N . GLN B 1 118 ? 41.152 -6.482 -28.713 1.00 34.70 645 GLN C N 1
ATOM 2911 C CA . GLN B 1 118 ? 40.660 -7.850 -28.714 1.00 33.89 645 GLN C CA 1
ATOM 2912 C C . GLN B 1 118 ? 39.295 -7.902 -28.022 1.00 36.29 645 GLN C C 1
ATOM 2913 O O . GLN B 1 118 ? 38.383 -8.561 -28.516 1.00 36.13 645 GLN C O 1
ATOM 2919 N N . MET B 1 119 ? 39.132 -7.174 -26.904 1.00 36.27 646 MET C N 1
ATOM 2920 C CA . MET B 1 119 ? 37.853 -7.187 -26.204 1.00 36.33 646 MET C CA 1
ATOM 2921 C C . MET B 1 119 ? 36.745 -6.484 -27.001 1.00 32.55 646 MET C C 1
ATOM 2922 O O . MET B 1 119 ? 35.607 -6.955 -27.007 1.00 33.97 646 MET C O 1
ATOM 2927 N N . LEU B 1 120 ? 37.064 -5.387 -27.699 1.00 31.65 647 LEU C N 1
ATOM 2928 C CA . LEU B 1 120 ? 36.058 -4.687 -28.495 1.00 34.03 647 LEU C CA 1
ATOM 2929 C C . LEU B 1 120 ? 35.608 -5.530 -29.682 1.00 35.32 647 LEU C C 1
ATOM 2930 O O . LEU B 1 120 ? 34.474 -5.385 -30.147 1.00 35.51 647 LEU C O 1
ATOM 2935 N N . LYS B 1 121 ? 36.488 -6.426 -30.157 1.00 38.16 648 LYS C N 1
ATOM 2936 C CA . LYS B 1 121 ? 36.122 -7.347 -31.225 1.00 40.34 648 LYS C CA 1
ATOM 2937 C C . LYS B 1 121 ? 34.822 -8.071 -30.856 1.00 38.92 648 LYS C C 1
ATOM 2938 O O . LYS B 1 121 ? 33.895 -8.110 -31.675 1.00 40.47 648 LYS C O 1
ATOM 2944 N N . ILE B 1 122 ? 34.753 -8.596 -29.614 1.00 34.71 649 ILE C N 1
ATOM 2945 C CA . ILE B 1 122 ? 33.621 -9.374 -29.118 1.00 34.58 649 ILE C CA 1
ATOM 2946 C C . ILE B 1 122 ? 32.378 -8.492 -29.129 1.00 35.66 649 ILE C C 1
ATOM 2947 O O . ILE B 1 122 ? 31.282 -8.883 -29.536 1.00 35.98 649 ILE C O 1
ATOM 2952 N N . SER B 1 123 ? 32.586 -7.260 -28.694 1.00 36.23 650 SER C N 1
ATOM 2953 C CA . SER B 1 123 ? 31.491 -6.316 -28.617 1.00 37.89 650 SER C CA 1
ATOM 2954 C C . SER B 1 123 ? 30.927 -6.058 -30.014 1.00 39.83 650 SER C C 1
ATOM 2955 O O . SER B 1 123 ? 29.712 -5.975 -30.213 1.00 36.15 650 SER C O 1
ATOM 2958 N N . SER B 1 124 ? 31.825 -5.958 -30.998 1.00 36.80 651 SER C N 1
ATOM 2959 C CA . SER B 1 124 ? 31.372 -5.519 -32.303 1.00 38.94 651 SER C CA 1
ATOM 2960 C C . SER B 1 124 ? 30.670 -6.653 -33.054 1.00 35.95 651 SER C C 1
ATOM 2961 O O . SER B 1 124 ? 29.842 -6.392 -33.919 1.00 35.41 651 SER C O 1
ATOM 2964 N N . GLU B 1 125 ? 30.936 -7.905 -32.662 1.00 37.28 652 GLU C N 1
ATOM 2965 C CA . GLU B 1 125 ? 30.157 -9.033 -33.165 1.00 37.31 652 GLU C CA 1
ATOM 2966 C C . GLU B 1 125 ? 28.700 -8.935 -32.711 1.00 36.89 652 GLU C C 1
ATOM 2967 O O . GLU B 1 125 ? 27.797 -9.195 -33.504 1.00 38.44 652 GLU C O 1
ATOM 2973 N N . PHE B 1 126 ? 28.459 -8.521 -31.456 1.00 34.67 653 PHE C N 1
ATOM 2974 C CA . PHE B 1 126 ? 27.077 -8.371 -31.009 1.00 35.83 653 PHE C CA 1
ATOM 2975 C C . PHE B 1 126 ? 26.382 -7.309 -31.855 1.00 37.15 653 PHE C C 1
ATOM 2976 O O . PHE B 1 126 ? 25.198 -7.445 -32.149 1.00 35.39 653 PHE C O 1
ATOM 2984 N N . VAL B 1 127 ? 27.128 -6.240 -32.198 1.00 40.39 654 VAL C N 1
ATOM 2985 C CA . VAL B 1 127 ? 26.643 -5.148 -33.033 1.00 39.38 654 VAL C CA 1
ATOM 2986 C C . VAL B 1 127 ? 26.336 -5.697 -34.427 1.00 40.27 654 VAL C C 1
ATOM 2987 O O . VAL B 1 127 ? 25.232 -5.504 -34.937 1.00 38.79 654 VAL C O 1
ATOM 2991 N N . ARG B 1 128 ? 27.316 -6.384 -35.031 1.00 35.51 655 ARG C N 1
ATOM 2992 C CA . ARG B 1 128 ? 27.104 -6.936 -36.355 1.00 38.42 655 ARG C CA 1
ATOM 2993 C C . ARG B 1 128 ? 25.829 -7.781 -36.392 1.00 41.76 655 ARG C C 1
ATOM 2994 O O . ARG B 1 128 ? 24.996 -7.557 -37.266 1.00 43.96 655 ARG C O 1
ATOM 3002 N N . LEU B 1 129 ? 25.647 -8.717 -35.444 1.00 38.93 656 LEU C N 1
ATOM 3003 C CA . LEU B 1 129 ? 24.541 -9.663 -35.562 1.00 3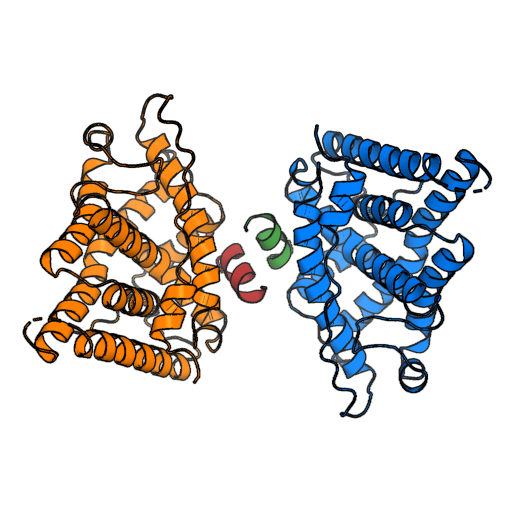7.64 656 LEU C CA 1
ATOM 3004 C C . LEU B 1 129 ? 23.263 -9.169 -34.893 1.00 35.18 656 LEU C C 1
ATOM 3005 O O . LEU B 1 129 ? 22.267 -9.875 -34.970 1.00 36.76 656 LEU C O 1
ATOM 3010 N N . GLN B 1 130 ? 23.304 -8.002 -34.228 1.00 32.98 657 GLN C N 1
ATOM 3011 C CA . GLN B 1 130 ? 22.177 -7.469 -33.465 1.00 34.75 657 GLN C CA 1
ATOM 3012 C C . GLN B 1 130 ? 21.584 -8.549 -32.543 1.00 37.05 657 GLN C C 1
ATOM 3013 O O . GLN B 1 130 ? 20.386 -8.845 -32.606 1.00 35.27 657 GLN C O 1
ATOM 3019 N N . VAL B 1 131 ? 22.441 -9.164 -31.709 1.00 35.16 658 VAL C N 1
ATOM 3020 C CA . VAL B 1 131 ? 22.057 -10.230 -30.798 1.00 36.15 658 VAL C CA 1
ATOM 3021 C C . VAL B 1 131 ? 21.000 -9.722 -29.808 1.00 37.32 658 VAL C C 1
ATOM 3022 O O . VAL B 1 131 ? 21.115 -8.620 -29.267 1.00 37.39 658 VAL C O 1
ATOM 3026 N N . SER B 1 132 ? 19.952 -10.527 -29.597 1.00 33.63 659 SER C N 1
ATOM 3027 C CA . SER B 1 132 ? 18.917 -10.224 -28.618 1.00 32.66 659 SER C CA 1
ATOM 3028 C C . SER B 1 132 ? 19.320 -10.757 -27.249 1.00 32.19 659 SER C C 1
ATOM 3029 O O . SER B 1 132 ? 20.141 -11.682 -27.153 1.00 31.51 659 SER C O 1
ATOM 3032 N N . TYR B 1 133 ? 18.711 -10.186 -26.202 1.00 31.39 660 TYR C N 1
ATOM 3033 C CA . TYR B 1 133 ? 19.006 -10.574 -24.827 1.00 33.64 660 TYR C CA 1
ATOM 3034 C C . TYR B 1 133 ? 18.902 -12.091 -24.647 1.00 32.94 660 TYR C C 1
ATOM 3035 O O . TYR B 1 133 ? 19.740 -12.719 -23.998 1.00 37.25 660 TYR C O 1
ATOM 3044 N N . ASP B 1 134 ? 17.851 -12.677 -25.201 1.00 30.96 661 ASP C N 1
ATOM 3045 C CA . ASP B 1 134 ? 17.594 -14.077 -24.939 1.00 32.47 661 ASP C CA 1
ATOM 3046 C C . ASP B 1 134 ? 18.643 -14.918 -25.644 1.00 32.56 661 ASP C C 1
ATOM 3047 O O . ASP B 1 134 ? 19.094 -15.915 -25.087 1.00 35.23 661 ASP C O 1
ATOM 3052 N N . GLU B 1 135 ? 18.999 -14.518 -26.871 1.00 30.26 662 GLU C N 1
ATOM 3053 C CA . GLU B 1 135 ? 20.063 -15.194 -27.587 1.00 28.71 662 GLU C CA 1
ATOM 3054 C C . GLU B 1 135 ? 21.321 -15.166 -26.728 1.00 27.21 662 GLU C C 1
ATOM 3055 O O . GLU B 1 135 ? 21.965 -16.189 -26.543 1.00 27.04 662 GLU C O 1
ATOM 3061 N N . TYR B 1 136 ? 21.640 -13.984 -26.188 1.00 28.03 663 TYR C N 1
ATOM 3062 C CA . TYR B 1 136 ? 22.822 -13.794 -25.370 1.00 27.40 663 TYR C CA 1
ATOM 3063 C C . TYR B 1 136 ? 22.800 -14.730 -24.167 1.00 27.01 663 TYR C C 1
ATOM 3064 O O . TYR B 1 136 ? 23.781 -15.422 -23.912 1.00 28.27 663 TYR C O 1
ATOM 3073 N N . LEU B 1 137 ? 21.676 -14.786 -23.452 1.00 26.95 664 LEU C N 1
ATOM 3074 C CA . LEU B 1 137 ? 21.656 -15.620 -22.257 1.00 30.11 664 LEU C CA 1
ATOM 3075 C C . LEU B 1 137 ? 21.928 -17.081 -22.609 1.00 30.06 664 LEU C C 1
ATOM 3076 O O . LEU B 1 137 ? 22.723 -17.731 -21.929 1.00 30.67 664 LEU C O 1
ATOM 3081 N N . CYS B 1 138 ? 21.295 -17.589 -23.677 1.00 29.17 665 CYS C N 1
ATOM 3082 C CA . CYS B 1 138 ? 21.490 -18.992 -24.043 1.00 34.73 665 CYS C CA 1
ATOM 3083 C C . CYS B 1 138 ? 22.934 -19.234 -24.488 1.00 32.65 665 CYS C C 1
ATOM 3084 O O . CYS B 1 138 ? 23.517 -20.293 -24.215 1.00 32.85 665 CYS C O 1
ATOM 3087 N N . MET B 1 139 ? 23.521 -18.230 -25.150 1.00 29.30 666 MET C N 1
ATOM 3088 C CA . MET B 1 139 ? 24.860 -18.423 -25.666 1.00 28.04 666 MET C CA 1
ATOM 3089 C C . MET B 1 139 ? 25.830 -18.452 -24.496 1.00 26.42 666 MET C C 1
ATOM 3090 O O . MET B 1 139 ? 26.758 -19.256 -24.483 1.00 25.89 666 MET C O 1
ATOM 3095 N N . LYS B 1 140 ? 25.567 -17.600 -23.498 1.00 24.34 667 LYS C N 1
ATOM 3096 C CA . LYS B 1 140 ? 26.449 -17.516 -22.352 1.00 25.69 667 LYS C CA 1
ATOM 3097 C C . LYS B 1 140 ? 26.469 -18.867 -21.644 1.00 26.23 667 LYS C C 1
ATOM 3098 O O . LYS B 1 140 ? 27.531 -19.351 -21.258 1.00 28.46 667 LYS C O 1
ATOM 3104 N N . VAL B 1 141 ? 25.306 -19.520 -21.542 1.00 26.17 668 VAL C N 1
ATOM 3105 C CA . VAL B 1 141 ? 25.314 -20.850 -20.950 1.00 24.95 668 VAL C CA 1
ATOM 3106 C C . VAL B 1 141 ? 26.171 -21.784 -21.788 1.00 24.35 668 VAL C C 1
ATOM 3107 O O . VAL B 1 141 ? 26.931 -22.582 -21.238 1.00 26.90 668 VAL C O 1
ATOM 3111 N N . LEU B 1 142 ? 26.033 -21.698 -23.111 1.00 24.64 669 LEU C N 1
ATOM 3112 C CA . LEU B 1 142 ? 26.773 -22.641 -23.936 1.00 24.64 669 LEU C CA 1
ATOM 3113 C C . LEU B 1 142 ? 28.279 -22.424 -23.808 1.00 24.81 669 LEU C C 1
ATOM 3114 O O . LEU B 1 142 ? 29.021 -23.393 -23.954 1.00 23.64 669 LEU C O 1
ATOM 3119 N N . LEU B 1 143 ? 28.720 -21.182 -23.528 1.00 23.03 670 LEU C N 1
ATOM 3120 C CA . LEU B 1 143 ? 30.132 -20.877 -23.318 1.00 23.99 670 LEU C CA 1
ATOM 3121 C C . LEU B 1 143 ? 30.654 -21.614 -22.093 1.00 24.32 670 LEU C C 1
ATOM 3122 O O . LEU B 1 143 ? 31.760 -22.135 -22.119 1.00 27.06 670 LEU C O 1
ATOM 3127 N N . LEU B 1 144 ? 29.864 -21.650 -21.023 1.00 25.56 671 LEU C N 1
ATOM 3128 C CA . LEU B 1 144 ? 30.266 -22.389 -19.836 1.00 27.11 671 LEU C CA 1
ATOM 3129 C C . LEU B 1 144 ? 30.489 -23.861 -20.187 1.00 26.47 671 LEU C C 1
ATOM 3130 O O . LEU B 1 144 ? 31.257 -24.544 -19.521 1.00 25.19 671 LEU C O 1
ATOM 3135 N N . LEU B 1 145 ? 29.852 -24.329 -21.266 1.00 28.78 672 LEU C N 1
ATOM 3136 C CA . LEU B 1 145 ? 29.911 -25.742 -21.611 1.00 30.28 672 LEU C CA 1
ATOM 3137 C C . LEU B 1 145 ? 30.794 -25.993 -22.833 1.00 31.02 672 LEU C C 1
ATOM 3138 O O . LEU B 1 145 ? 30.664 -27.048 -23.449 1.00 36.69 672 LEU C O 1
ATOM 3143 N N . SER B 1 146 ? 31.704 -25.073 -23.167 1.00 30.83 673 SER C N 1
ATOM 3144 C CA . SER B 1 146 ? 32.370 -25.129 -24.460 1.00 35.29 673 SER C CA 1
ATOM 3145 C C . SER B 1 146 ? 33.823 -25.582 -24.423 1.00 37.68 673 SER C C 1
ATOM 3146 O O . SER B 1 146 ? 34.398 -25.793 -25.482 1.00 40.78 673 SER C O 1
ATOM 3149 N N . THR B 1 147 ? 34.429 -25.684 -23.239 1.00 38.87 674 THR C N 1
ATOM 3150 C CA . THR B 1 147 ? 35.833 -26.042 -23.137 1.00 39.00 674 THR C CA 1
ATOM 3151 C C . THR B 1 147 ? 35.943 -27.180 -22.131 1.00 41.38 674 THR C C 1
ATOM 3152 O O . THR B 1 147 ? 35.501 -27.030 -20.994 1.00 45.71 674 THR C O 1
ATOM 3156 N N . VAL B 1 148 ? 36.522 -28.306 -22.569 1.00 38.91 675 VAL C N 1
ATOM 3157 C CA . VAL B 1 148 ? 36.603 -29.529 -21.778 1.00 37.51 675 VAL C CA 1
ATOM 3158 C C . VAL B 1 148 ? 38.011 -30.127 -21.876 1.00 37.79 675 VAL C C 1
ATOM 3159 O O . VAL B 1 148 ? 38.759 -29.860 -22.819 1.00 40.64 675 VAL C O 1
ATOM 3163 N N . PRO B 1 149 ? 38.410 -30.994 -20.920 1.00 39.09 676 PRO C N 1
ATOM 3164 C CA . PRO B 1 149 ? 39.706 -31.683 -21.010 1.00 43.59 676 PRO C CA 1
ATOM 3165 C C . PRO B 1 149 ? 39.709 -32.739 -22.122 1.00 48.08 676 PRO C C 1
ATOM 3166 O O . PRO B 1 149 ? 38.703 -33.413 -22.334 1.00 53.55 676 PRO C O 1
ATOM 3170 N N . LYS B 1 150 ? 40.829 -32.866 -22.845 1.00 47.59 677 LYS C N 1
ATOM 3171 C CA . LYS B 1 150 ? 40.964 -33.853 -23.907 1.00 53.90 677 LYS C CA 1
ATOM 3172 C C . LYS B 1 150 ? 40.568 -35.251 -23.424 1.00 55.66 677 LYS C C 1
ATOM 3173 O O . LYS B 1 150 ? 40.012 -36.032 -24.188 1.00 53.36 677 LYS C O 1
ATOM 3179 N N . ASP B 1 151 ? 40.826 -35.534 -22.143 1.00 58.61 678 ASP C N 1
ATOM 3180 C CA . ASP B 1 151 ? 40.603 -36.828 -21.517 1.00 70.04 678 ASP C CA 1
ATOM 3181 C C . ASP B 1 151 ? 39.134 -37.035 -21.146 1.00 67.95 678 ASP C C 1
ATOM 3182 O O . ASP B 1 151 ? 38.832 -37.963 -20.394 1.00 70.74 678 ASP C O 1
ATOM 3187 N N . GLY B 1 152 ? 38.248 -36.145 -21.623 1.00 70.71 679 GLY C N 1
ATOM 3188 C CA . GLY B 1 152 ? 36.829 -36.137 -21.294 1.00 62.92 679 GLY C CA 1
ATOM 3189 C C . GLY B 1 152 ? 36.551 -35.765 -19.834 1.00 66.09 679 GLY C C 1
ATOM 3190 O O . GLY B 1 152 ? 37.460 -35.471 -19.061 1.00 71.61 679 GLY C O 1
ATOM 3191 N N . LEU B 1 153 ? 35.270 -35.793 -19.455 1.00 65.10 680 LEU C N 1
ATOM 3192 C CA . LEU B 1 153 ? 34.851 -35.485 -18.097 1.00 65.57 680 LEU C CA 1
ATOM 3193 C C . LEU B 1 153 ? 34.531 -36.793 -17.378 1.00 65.05 680 LEU C C 1
ATOM 3194 O O . LEU B 1 153 ? 34.672 -37.863 -17.964 1.00 73.13 680 LEU C O 1
ATOM 3199 N N . LYS B 1 154 ? 34.109 -36.703 -16.113 1.00 64.13 681 LYS C N 1
ATOM 3200 C CA . LYS B 1 154 ? 33.624 -37.864 -15.385 1.00 66.87 681 LYS C CA 1
ATOM 3201 C C . LYS B 1 154 ? 32.201 -38.193 -15.850 1.00 71.40 681 LYS C C 1
ATOM 3202 O O . LYS B 1 154 ? 31.988 -39.210 -16.517 1.00 73.89 681 LYS C O 1
ATOM 3208 N N . SER B 1 155 ? 31.237 -37.324 -15.478 1.00 67.78 682 SER C N 1
ATOM 3209 C CA . SER B 1 155 ? 29.832 -37.466 -15.830 1.00 58.18 682 SER C CA 1
ATOM 3210 C C . SER B 1 155 ? 29.550 -36.888 -17.223 1.00 56.49 682 SER C C 1
ATOM 3211 O O . SER B 1 155 ? 28.792 -35.928 -17.397 1.00 60.00 682 SER C O 1
ATOM 3214 N N . GLN B 1 156 ? 30.150 -37.537 -18.226 1.00 48.00 683 GLN C N 1
ATOM 3215 C CA . GLN B 1 156 ? 30.005 -37.190 -19.627 1.00 53.59 683 GLN C CA 1
ATOM 3216 C C . GLN B 1 156 ? 28.548 -37.308 -20.068 1.00 58.15 683 GLN C C 1
ATOM 3217 O O . GLN B 1 156 ? 28.112 -36.596 -20.973 1.00 61.49 683 GLN C O 1
ATOM 3223 N N . ALA B 1 157 ? 27.797 -38.223 -19.445 1.00 63.83 684 ALA C N 1
ATOM 3224 C CA . ALA B 1 157 ? 26.424 -38.458 -19.873 1.00 60.86 684 ALA C CA 1
ATOM 3225 C C . ALA B 1 157 ? 25.568 -37.254 -19.496 1.00 53.11 684 ALA C C 1
ATOM 3226 O O . ALA B 1 157 ? 24.866 -36.712 -20.348 1.00 57.34 684 ALA C O 1
ATOM 3228 N N . VAL B 1 158 ? 25.685 -36.811 -18.237 1.00 47.04 685 VAL C N 1
ATOM 3229 C CA . VAL B 1 158 ? 24.922 -35.675 -17.737 1.00 44.78 685 VAL C CA 1
ATOM 3230 C C . VAL B 1 158 ? 25.283 -34.413 -18.522 1.00 46.12 685 VAL C C 1
ATOM 3231 O O . VAL B 1 158 ? 24.427 -33.555 -18.779 1.00 40.36 685 VAL C O 1
ATOM 3235 N N . PHE B 1 159 ? 26.563 -34.337 -18.914 1.00 45.14 686 PHE C N 1
ATOM 3236 C CA . PHE B 1 159 ? 27.110 -33.182 -19.602 1.00 43.21 686 PHE C CA 1
ATOM 3237 C C . PHE B 1 159 ? 26.476 -33.052 -20.985 1.00 44.37 686 PHE C C 1
ATOM 3238 O O . PHE B 1 159 ? 26.026 -31.966 -21.343 1.00 39.28 686 PHE C O 1
ATOM 3246 N N . ASP B 1 160 ? 26.444 -34.169 -21.734 1.00 47.08 687 ASP C N 1
ATOM 3247 C CA . ASP B 1 160 ? 25.897 -34.218 -23.086 1.00 49.09 687 ASP C CA 1
ATOM 3248 C C . ASP B 1 160 ? 24.427 -33.807 -23.098 1.00 46.59 687 ASP C C 1
ATOM 3249 O O . ASP B 1 160 ? 23.978 -33.133 -24.012 1.00 48.67 687 ASP C O 1
ATOM 3254 N N . GLU B 1 161 ? 23.697 -34.191 -22.052 1.00 48.49 688 GLU C N 1
ATOM 3255 C CA . GLU B 1 161 ? 22.284 -33.886 -21.907 1.00 54.93 688 GLU C CA 1
ATOM 3256 C C . GLU B 1 161 ? 22.096 -32.403 -21.559 1.00 51.39 688 GLU C C 1
ATOM 3257 O O . GLU B 1 161 ? 21.131 -31.774 -22.007 1.00 46.27 688 GLU C O 1
ATOM 3263 N N . ILE B 1 162 ? 23.027 -31.846 -20.768 1.00 48.99 689 ILE C N 1
ATOM 3264 C CA . ILE B 1 162 ? 22.992 -30.431 -20.426 1.00 44.04 689 ILE C CA 1
ATOM 3265 C C . ILE B 1 162 ? 23.170 -29.603 -21.700 1.00 36.97 689 ILE C C 1
ATOM 3266 O O . ILE B 1 162 ? 22.426 -28.648 -21.921 1.00 35.22 689 ILE C O 1
ATOM 3271 N N . ARG B 1 163 ? 24.129 -29.988 -22.549 1.00 32.18 690 ARG C N 1
ATOM 3272 C CA . ARG B 1 163 ? 24.380 -29.248 -23.776 1.00 34.80 690 ARG C CA 1
ATOM 3273 C C . ARG B 1 163 ? 23.132 -29.286 -24.663 1.00 37.68 690 ARG C C 1
ATOM 3274 O O . ARG B 1 163 ? 22.756 -28.272 -25.260 1.00 36.52 690 ARG C O 1
ATOM 3282 N N . MET B 1 164 ? 22.480 -30.458 -24.710 1.00 38.00 691 MET C N 1
ATOM 3283 C CA . MET B 1 164 ? 21.292 -30.636 -25.527 1.00 38.71 691 MET C CA 1
ATOM 3284 C C . MET B 1 164 ? 20.208 -29.653 -25.099 1.00 33.34 691 MET C C 1
ATOM 3285 O O . MET B 1 164 ? 19.609 -28.979 -25.951 1.00 35.60 691 MET C O 1
ATOM 3290 N N . THR B 1 165 ? 20.034 -29.530 -23.777 1.00 29.46 692 THR C N 1
ATOM 3291 C CA . THR B 1 165 ? 19.016 -28.659 -23.213 1.00 28.83 692 THR C CA 1
ATOM 3292 C C . THR B 1 165 ? 19.188 -27.226 -23.709 1.00 31.28 692 THR C C 1
ATOM 3293 O O . THR B 1 165 ? 18.210 -26.592 -24.118 1.00 36.08 692 THR C O 1
ATOM 3297 N N . TYR B 1 166 ? 20.435 -26.723 -23.671 1.00 31.99 693 TYR C N 1
ATOM 3298 C CA . TYR B 1 166 ? 20.676 -25.304 -23.891 1.00 30.28 693 TYR C CA 1
ATOM 3299 C C . TYR B 1 166 ? 20.811 -25.006 -25.378 1.00 30.32 693 TYR C C 1
ATOM 3300 O O . TYR B 1 166 ? 20.499 -23.887 -25.802 1.00 33.93 693 TYR C O 1
ATOM 3309 N N . ILE B 1 167 ? 21.253 -26.001 -26.157 1.00 28.64 694 ILE C N 1
ATOM 3310 C CA . ILE B 1 167 ? 21.141 -25.885 -27.602 1.00 30.18 694 ILE C CA 1
ATOM 3311 C C . ILE B 1 167 ? 19.655 -25.765 -27.973 1.00 31.77 694 ILE C C 1
ATOM 3312 O O . ILE B 1 167 ? 19.295 -24.871 -28.741 1.00 28.48 694 ILE C O 1
ATOM 3317 N N . LYS B 1 168 ? 18.790 -26.622 -27.391 1.00 33.74 695 LYS C N 1
ATOM 3318 C CA . LYS B 1 168 ? 17.349 -26.470 -27.588 1.00 36.23 695 LYS C CA 1
ATOM 3319 C C . LYS B 1 168 ? 16.933 -25.036 -27.271 1.00 35.08 695 LYS C C 1
ATOM 3320 O O . LYS B 1 168 ? 16.181 -24.415 -28.020 1.00 33.83 695 LYS C O 1
ATOM 3326 N N . GLU B 1 169 ? 17.426 -24.517 -26.144 1.00 31.12 696 GLU C N 1
ATOM 3327 C CA . GLU B 1 169 ? 16.982 -23.216 -25.685 1.00 30.64 696 GLU C CA 1
ATOM 3328 C C . GLU B 1 169 ? 17.418 -22.136 -26.673 1.00 29.89 696 GLU C C 1
ATOM 3329 O O . GLU B 1 169 ? 16.649 -21.230 -26.973 1.00 30.85 696 GLU C O 1
ATOM 3335 N N . LEU B 1 170 ? 18.641 -22.232 -27.200 1.00 29.72 697 LEU C N 1
ATOM 3336 C CA . LEU B 1 170 ? 19.068 -21.253 -28.189 1.00 33.78 697 LEU C CA 1
ATOM 3337 C C . LEU B 1 170 ? 18.170 -21.339 -29.421 1.00 39.81 697 LEU C C 1
ATOM 3338 O O . LEU B 1 170 ? 17.760 -20.298 -29.942 1.00 37.20 697 LEU C O 1
ATOM 3343 N N . GLY B 1 171 ? 17.904 -22.583 -29.878 1.00 42.43 698 GLY C N 1
ATOM 3344 C CA . GLY B 1 171 ? 16.984 -22.845 -30.973 1.00 42.79 698 GLY C CA 1
ATOM 3345 C C . GLY B 1 171 ? 15.645 -22.133 -30.753 1.00 45.26 698 GLY C C 1
ATOM 3346 O O . GLY B 1 171 ? 15.185 -21.385 -31.617 1.00 43.46 698 GLY C O 1
ATOM 3347 N N . LYS B 1 172 ? 15.066 -22.318 -29.556 1.00 44.02 699 LYS C N 1
ATOM 3348 C CA . LYS B 1 172 ? 13.794 -21.694 -29.235 1.00 43.92 699 LYS C CA 1
ATOM 3349 C C . LYS B 1 172 ? 13.897 -20.174 -29.276 1.00 43.79 699 LYS C C 1
ATOM 3350 O O . LYS B 1 172 ? 12.964 -19.532 -29.750 1.00 52.10 699 LYS C O 1
ATOM 3356 N N . ALA B 1 173 ? 14.996 -19.598 -28.769 1.00 38.70 700 ALA C N 1
ATOM 3357 C CA . ALA B 1 173 ? 15.073 -18.141 -28.716 1.00 41.74 700 ALA C CA 1
ATOM 3358 C C . ALA B 1 173 ? 15.163 -17.566 -30.137 1.00 44.21 700 ALA C C 1
ATOM 3359 O O . ALA B 1 173 ? 14.695 -16.460 -30.410 1.00 45.86 700 ALA C O 1
ATOM 336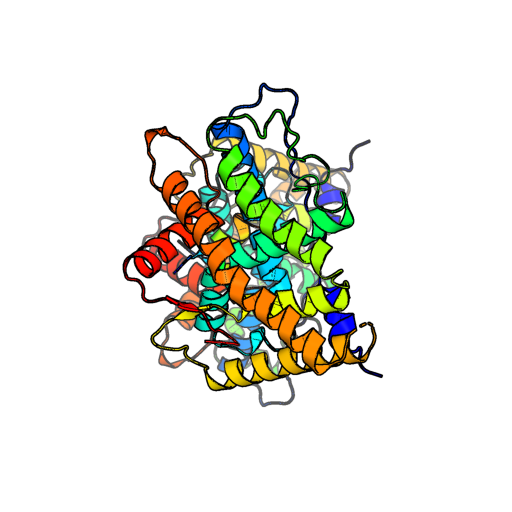1 N N . ILE B 1 174 ? 15.729 -18.362 -31.051 1.00 43.01 701 ILE C N 1
ATOM 3362 C CA . ILE B 1 174 ? 15.878 -17.983 -32.444 1.00 41.95 701 ILE C CA 1
ATOM 3363 C C . ILE B 1 174 ? 14.515 -18.016 -33.134 1.00 45.70 701 ILE C C 1
ATOM 3364 O O . ILE B 1 174 ? 14.207 -17.127 -33.918 1.00 48.59 701 ILE C O 1
ATOM 3369 N N . VAL B 1 175 ? 13.720 -19.049 -32.825 1.00 48.42 702 VAL C N 1
ATOM 3370 C CA . VAL B 1 175 ? 12.375 -19.254 -33.347 1.00 49.00 702 VAL C CA 1
ATOM 3371 C C . VAL B 1 175 ? 11.451 -18.113 -32.904 1.00 49.81 702 VAL C C 1
ATOM 3372 O O . VAL B 1 175 ? 10.561 -17.728 -33.655 1.00 50.99 702 VAL C O 1
ATOM 3376 N N . LYS B 1 176 ? 11.684 -17.557 -31.707 1.00 50.78 703 LYS C N 1
ATOM 3377 C CA . LYS B 1 176 ? 10.731 -16.665 -31.063 1.00 53.54 703 LYS C CA 1
ATOM 3378 C C . LYS B 1 176 ? 11.085 -15.197 -31.260 1.00 53.26 703 LYS C C 1
ATOM 3379 O O . LYS B 1 176 ? 10.583 -14.360 -30.523 1.00 52.85 703 LYS C O 1
ATOM 3385 N N . ARG B 1 177 ? 11.964 -14.894 -32.211 1.00 58.84 704 ARG C N 1
ATOM 3386 C CA . ARG B 1 177 ? 12.179 -13.518 -32.627 1.00 73.17 704 ARG C CA 1
ATOM 3387 C C . ARG B 1 177 ? 11.363 -13.265 -33.895 1.00 73.13 704 ARG C C 1
ATOM 3388 O O . ARG B 1 177 ? 10.645 -14.228 -34.222 1.00 80.30 704 ARG C O 1
ATOM 3396 N N . SER B 1 182 ? 16.789 -12.822 -41.164 1.00 84.52 709 SER C N 1
ATOM 3397 C CA . SER B 1 182 ? 17.253 -14.068 -41.836 1.00 77.38 709 SER C CA 1
ATOM 3398 C C . SER B 1 182 ? 16.253 -15.213 -41.632 1.00 80.13 709 SER C C 1
ATOM 3399 O O . SER B 1 182 ? 15.041 -15.029 -41.559 1.00 92.39 709 SER C O 1
ATOM 3402 N N . GLN B 1 183 ? 16.771 -16.434 -41.579 1.00 71.88 710 GLN C N 1
ATOM 3403 C CA . GLN B 1 183 ? 15.916 -17.574 -41.353 1.00 63.57 710 GLN C CA 1
ATOM 3404 C C . GLN B 1 183 ? 16.512 -18.422 -40.247 1.00 56.20 710 GLN C C 1
ATOM 3405 O O . GLN B 1 183 ? 17.724 -18.416 -40.034 1.00 57.90 710 GLN C O 1
ATOM 3411 N N . ASN B 1 184 ? 15.629 -19.151 -39.576 1.00 46.51 711 ASN C N 1
ATOM 3412 C CA . ASN B 1 184 ? 15.969 -19.916 -38.392 1.00 45.27 711 ASN C CA 1
ATOM 3413 C C . ASN B 1 184 ? 17.320 -20.605 -38.534 1.00 43.28 711 ASN C C 1
ATOM 3414 O O . ASN B 1 184 ? 18.149 -20.470 -37.646 1.00 43.55 711 ASN C O 1
ATOM 3419 N N . TRP B 1 185 ? 17.554 -21.309 -39.649 1.00 44.30 712 TRP C N 1
ATOM 3420 C CA . TRP B 1 185 ? 18.748 -22.131 -39.748 1.00 44.87 712 TRP C CA 1
ATOM 3421 C C . TRP B 1 185 ? 19.977 -21.243 -39.929 1.00 47.00 712 TRP C C 1
ATOM 3422 O O . TRP B 1 185 ? 21.058 -21.604 -39.472 1.00 42.09 712 TRP C O 1
ATOM 3433 N N . GLN B 1 186 ? 19.795 -20.102 -40.612 1.00 43.03 713 GLN C N 1
ATOM 3434 C CA . GLN B 1 186 ? 20.874 -19.181 -40.904 1.00 40.47 713 GLN C CA 1
ATOM 3435 C C . GLN B 1 186 ? 21.277 -18.509 -39.604 1.00 41.17 713 GLN C C 1
ATOM 3436 O O . GLN B 1 186 ? 22.466 -18.354 -39.331 1.00 38.35 713 GLN C O 1
ATOM 3442 N N . ARG B 1 187 ? 20.269 -18.135 -38.808 1.00 34.58 714 ARG C N 1
ATOM 3443 C CA . ARG B 1 187 ? 20.549 -17.457 -37.560 1.00 35.21 714 ARG C CA 1
ATOM 3444 C C . ARG B 1 187 ? 21.304 -18.392 -36.600 1.00 35.00 714 ARG C C 1
ATOM 3445 O O . ARG B 1 187 ? 22.279 -17.986 -35.969 1.00 31.90 714 ARG C O 1
ATOM 3453 N N . PHE B 1 188 ? 20.880 -19.655 -36.537 1.00 30.62 715 PHE C N 1
ATOM 3454 C CA . PHE B 1 188 ? 21.550 -20.628 -35.698 1.00 30.15 715 PHE C CA 1
ATOM 3455 C C . PHE B 1 188 ? 22.999 -20.775 -36.151 1.00 36.34 715 PHE C C 1
ATOM 3456 O O . PHE B 1 188 ? 23.922 -20.848 -35.337 1.00 41.90 715 PHE C O 1
ATOM 3464 N N . TYR B 1 189 ? 23.189 -20.783 -37.469 1.00 36.09 716 TYR C N 1
ATOM 3465 C CA . TYR B 1 189 ? 24.503 -20.913 -38.062 1.00 35.44 716 TYR C CA 1
ATOM 3466 C C . TYR B 1 189 ? 25.404 -19.757 -37.603 1.00 35.48 716 TYR C C 1
ATOM 3467 O O . TYR B 1 189 ? 26.529 -19.986 -37.177 1.00 39.69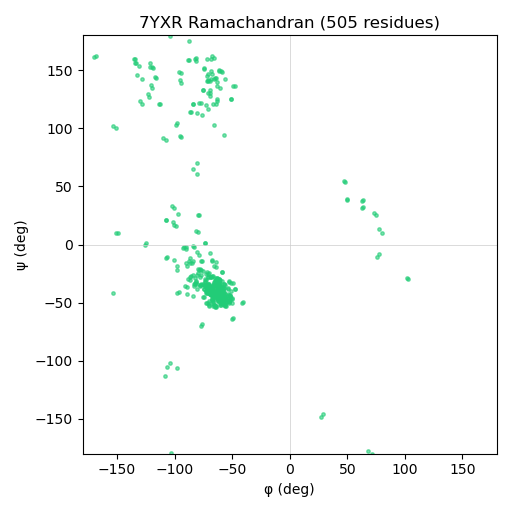 716 TYR C O 1
ATOM 3476 N N . GLN B 1 190 ? 24.891 -18.525 -37.687 1.00 31.82 717 GLN C N 1
ATOM 3477 C CA . GLN B 1 190 ? 25.614 -17.309 -37.365 1.00 31.52 717 GLN C CA 1
ATOM 3478 C C . GLN B 1 190 ? 25.979 -17.271 -35.879 1.00 32.10 717 GLN C C 1
ATOM 3479 O O . GLN B 1 190 ? 27.097 -16.920 -35.538 1.00 33.90 717 GLN C O 1
ATOM 3485 N N . LEU B 1 191 ? 25.035 -17.632 -35.002 1.00 29.68 718 LEU C N 1
ATOM 3486 C CA . LEU B 1 191 ? 25.273 -17.593 -33.569 1.00 29.16 718 LEU C CA 1
ATOM 3487 C C . LEU B 1 191 ? 26.249 -18.689 -33.156 1.00 28.81 718 LEU C C 1
ATOM 3488 O O . LEU B 1 191 ? 27.043 -18.473 -32.252 1.00 28.40 718 LEU C O 1
ATOM 3493 N N . THR B 1 192 ? 26.205 -19.850 -33.818 1.00 30.13 719 THR C N 1
ATOM 3494 C CA . THR B 1 192 ? 27.130 -20.907 -33.440 1.00 30.61 719 THR C CA 1
ATOM 3495 C C . THR B 1 192 ? 28.499 -20.622 -34.038 1.00 33.46 719 THR C C 1
ATOM 3496 O O . THR B 1 192 ? 29.511 -21.103 -33.523 1.00 37.59 719 THR C O 1
ATOM 3500 N N . LYS B 1 193 ? 28.531 -19.813 -35.100 1.00 35.77 720 LYS C N 1
ATOM 3501 C CA . LYS B 1 193 ? 29.819 -19.378 -35.615 1.00 40.19 720 LYS C CA 1
ATOM 3502 C C . LYS B 1 193 ? 30.427 -18.398 -34.623 1.00 38.20 720 LYS C C 1
ATOM 3503 O O . LYS B 1 193 ? 31.638 -18.385 -34.407 1.00 38.03 720 LYS C O 1
ATOM 3509 N N . LEU B 1 194 ? 29.561 -17.591 -34.009 1.00 34.37 721 LEU C N 1
ATOM 3510 C CA . LEU B 1 194 ? 30.044 -16.644 -33.027 1.00 34.18 721 LEU C CA 1
ATOM 3511 C C . LEU B 1 194 ? 30.628 -17.399 -31.825 1.00 33.26 721 LEU C C 1
ATOM 3512 O O . LEU B 1 194 ? 31.715 -17.074 -31.372 1.00 35.68 721 LEU C O 1
ATOM 3517 N N . LEU B 1 195 ? 29.950 -18.447 -31.357 1.00 31.67 722 LEU C N 1
ATOM 3518 C CA . LEU B 1 195 ? 30.447 -19.260 -30.253 1.00 31.97 722 LEU C CA 1
ATOM 3519 C C . LEU B 1 195 ? 31.814 -19.849 -30.583 1.00 34.67 722 LEU C C 1
ATOM 3520 O O . LEU B 1 195 ? 32.714 -19.822 -29.747 1.00 33.32 722 LEU C O 1
ATOM 3525 N N . ASP B 1 196 ? 31.961 -20.387 -31.805 1.00 37.79 723 ASP C N 1
ATOM 3526 C CA . ASP B 1 196 ? 33.215 -20.986 -32.233 1.00 35.44 723 ASP C CA 1
ATOM 3527 C C . ASP B 1 196 ? 34.316 -19.924 -32.252 1.00 34.70 723 ASP C C 1
ATOM 3528 O O . ASP B 1 196 ? 35.449 -20.195 -31.874 1.00 30.66 723 ASP C O 1
ATOM 3533 N N . SER B 1 197 ? 33.992 -18.705 -32.695 1.00 31.30 724 SER C N 1
ATOM 3534 C CA . SER B 1 197 ? 35.050 -17.721 -32.819 1.00 35.51 724 SER C CA 1
ATOM 3535 C C . SER B 1 197 ? 35.439 -17.160 -31.448 1.00 37.27 724 SER C C 1
ATOM 3536 O O . SER B 1 197 ? 36.493 -16.552 -31.300 1.00 38.09 724 SER C O 1
ATOM 3539 N N . MET B 1 198 ? 34.611 -17.400 -30.427 1.00 33.65 725 MET C N 1
ATOM 3540 C CA . MET B 1 198 ? 34.969 -16.991 -29.079 1.00 34.06 725 MET C CA 1
ATOM 3541 C C . MET B 1 198 ? 36.227 -17.718 -28.594 1.00 34.20 725 MET C C 1
ATOM 3542 O O . MET B 1 198 ? 36.987 -17.153 -27.821 1.00 33.34 725 MET C O 1
ATOM 3547 N N . HIS B 1 199 ? 36.469 -18.944 -29.065 1.00 38.56 726 HIS C N 1
ATOM 3548 C CA . HIS B 1 199 ? 37.658 -19.682 -28.659 1.00 43.07 726 HIS C CA 1
ATOM 3549 C C . HIS B 1 199 ? 38.911 -18.953 -29.123 1.00 40.92 726 HIS C C 1
ATOM 3550 O O . HIS B 1 199 ? 39.857 -18.815 -28.366 1.00 39.41 726 HIS C O 1
ATOM 3557 N N . GLU B 1 200 ? 38.872 -18.427 -30.341 1.00 43.66 727 GLU C N 1
ATOM 3558 C CA . GLU B 1 200 ? 39.995 -17.685 -30.879 1.00 46.76 727 GLU C CA 1
ATOM 3559 C C . GLU B 1 200 ? 40.141 -16.342 -30.156 1.00 41.21 727 GLU C C 1
ATOM 3560 O O . GLU B 1 200 ? 41.217 -16.022 -29.693 1.00 38.01 727 GLU C O 1
ATOM 3566 N N . MET B 1 201 ? 39.073 -15.541 -30.075 1.00 41.64 728 MET C N 1
ATOM 3567 C CA . MET B 1 201 ? 39.155 -14.190 -29.532 1.00 40.16 728 MET C CA 1
ATOM 3568 C C . MET B 1 201 ? 39.633 -14.240 -28.074 1.00 41.91 728 MET C C 1
ATOM 3569 O O . MET B 1 201 ? 40.406 -13.391 -27.638 1.00 40.79 728 MET C O 1
ATOM 3574 N N . VAL B 1 202 ? 39.246 -15.297 -27.353 1.00 35.72 729 VAL C N 1
ATOM 3575 C CA . VAL B 1 202 ? 39.524 -15.423 -25.935 1.00 37.56 729 VAL C CA 1
ATOM 3576 C C . VAL B 1 202 ? 40.899 -16.044 -25.700 1.00 40.70 729 VAL C C 1
ATOM 3577 O O . VAL B 1 202 ? 41.520 -15.760 -24.679 1.00 44.67 729 VAL C O 1
ATOM 3581 N N . GLY B 1 203 ? 41.359 -16.911 -26.615 1.00 42.44 730 GLY C N 1
ATOM 3582 C CA . GLY B 1 203 ? 42.713 -17.446 -26.564 1.00 35.74 730 GLY C CA 1
ATOM 3583 C C . GLY B 1 203 ? 43.728 -16.310 -26.419 1.00 36.28 730 GLY C C 1
ATOM 3584 O O . GLY B 1 203 ? 44.674 -16.424 -25.634 1.00 34.17 730 GLY C O 1
ATOM 3585 N N . GLY B 1 204 ? 43.489 -15.198 -27.140 1.00 28.80 731 GLY C N 1
ATOM 3586 C CA . GLY B 1 204 ? 44.390 -14.060 -27.086 1.00 28.08 731 GLY C CA 1
ATOM 3587 C C . GLY B 1 204 ? 44.424 -13.441 -25.690 1.00 29.47 731 GLY C C 1
ATOM 3588 O O . GLY B 1 204 ? 45.489 -13.107 -25.189 1.00 28.78 731 GLY C O 1
ATOM 3589 N N . LEU B 1 205 ? 43.235 -13.294 -25.077 1.00 29.66 732 LEU C N 1
ATOM 3590 C CA . LEU B 1 205 ? 43.083 -12.726 -23.746 1.00 28.24 732 LEU C CA 1
ATOM 3591 C C . LEU B 1 205 ? 43.738 -13.627 -22.698 1.00 28.55 732 LEU C C 1
ATOM 3592 O O . LEU B 1 205 ? 44.412 -13.117 -21.818 1.00 31.12 732 LEU C O 1
ATOM 3597 N N . LEU B 1 206 ? 43.576 -14.951 -22.817 1.00 28.58 733 LEU C N 1
ATOM 3598 C CA . LEU B 1 206 ? 44.193 -15.917 -21.920 1.00 29.69 733 LEU C CA 1
ATOM 3599 C C . LEU B 1 206 ? 45.706 -15.740 -21.966 1.00 31.75 733 LEU C C 1
ATOM 3600 O O . LEU B 1 206 ? 46.377 -15.771 -20.927 1.00 31.21 733 LEU C O 1
ATOM 3605 N N . GLN B 1 207 ? 46.233 -15.609 -23.190 1.00 34.01 734 GLN C N 1
ATOM 3606 C CA . GLN B 1 207 ? 47.674 -15.565 -23.369 1.00 36.58 734 GLN C CA 1
ATOM 3607 C C . GLN B 1 207 ? 48.210 -14.334 -22.646 1.00 32.50 734 GLN C C 1
ATOM 3608 O O . GLN B 1 207 ? 49.193 -14.432 -21.925 1.00 29.56 734 GLN C O 1
ATOM 3614 N N . PHE B 1 208 ? 47.520 -13.202 -22.791 1.00 28.58 735 PHE C N 1
ATOM 3615 C CA . PHE B 1 208 ? 47.987 -11.979 -22.171 1.00 29.47 735 PHE C CA 1
ATOM 3616 C C . PHE B 1 208 ? 47.868 -12.051 -20.646 1.00 29.54 735 PHE C C 1
ATOM 3617 O O . PHE B 1 208 ? 48.738 -11.597 -19.903 1.00 30.56 735 PHE C O 1
ATOM 3625 N N . CYS B 1 209 ? 46.808 -12.696 -20.185 1.00 28.42 736 CYS C N 1
ATOM 3626 C CA . CYS B 1 209 ? 46.596 -12.958 -18.776 1.00 28.17 736 CYS C CA 1
ATOM 3627 C C . CYS B 1 209 ? 47.745 -13.788 -18.193 1.00 27.19 736 CYS C C 1
ATOM 3628 O O . CYS B 1 209 ? 48.317 -13.433 -17.165 1.00 27.00 736 CYS C O 1
ATOM 3631 N N . PHE B 1 210 ? 48.077 -14.893 -18.855 1.00 26.19 737 PHE C N 1
ATOM 3632 C CA . PHE B 1 210 ? 49.193 -15.734 -18.438 1.00 29.60 737 PHE C CA 1
ATOM 3633 C C . PHE B 1 210 ? 50.505 -14.962 -18.385 1.00 29.42 737 PHE C C 1
ATOM 3634 O O . PHE B 1 210 ? 51.314 -15.175 -17.480 1.00 28.51 737 PHE C O 1
ATOM 3642 N N . TYR B 1 211 ? 50.685 -14.055 -19.346 1.00 31.82 738 TYR C N 1
ATOM 3643 C CA . TYR B 1 211 ? 51.859 -13.201 -19.412 1.00 29.45 738 TYR C CA 1
ATOM 3644 C C . TYR B 1 211 ? 51.874 -12.272 -18.200 1.00 29.79 738 TYR C C 1
ATOM 3645 O O . TYR B 1 211 ? 52.840 -12.237 -17.456 1.00 33.00 738 TYR C O 1
ATOM 3654 N N . THR B 1 212 ? 50.793 -11.534 -17.960 1.00 30.46 739 THR C N 1
ATOM 3655 C CA . THR B 1 212 ? 50.814 -10.603 -16.838 1.00 30.02 739 THR C CA 1
ATOM 3656 C C . THR B 1 212 ? 50.897 -11.355 -15.515 1.00 31.02 739 THR C C 1
ATOM 3657 O O . THR B 1 212 ? 51.272 -10.781 -14.510 1.00 35.89 739 THR C O 1
ATOM 3661 N N . PHE B 1 213 ? 50.568 -12.645 -15.522 1.00 32.60 740 PHE C N 1
ATOM 3662 C CA . PHE B 1 213 ? 50.538 -13.422 -14.296 1.00 35.17 740 PHE C CA 1
ATOM 3663 C C . PHE B 1 213 ? 51.947 -13.878 -13.914 1.00 38.82 740 PHE C C 1
ATOM 3664 O O . PHE B 1 213 ? 52.263 -13.996 -12.736 1.00 40.77 740 PHE C O 1
ATOM 3672 N N . VAL B 1 214 ? 52.792 -14.114 -14.914 1.00 40.54 741 VAL C N 1
ATOM 3673 C CA . VAL B 1 214 ? 54.107 -14.696 -14.717 1.00 42.02 741 VAL C CA 1
ATOM 3674 C C . VAL B 1 214 ? 55.170 -13.595 -14.683 1.00 41.49 741 VAL C C 1
ATOM 3675 O O . VAL B 1 214 ? 56.243 -13.815 -14.148 1.00 49.26 741 VAL C O 1
ATOM 3679 N N . ASN B 1 215 ? 54.878 -12.427 -15.262 1.00 42.71 742 ASN C N 1
ATOM 3680 C CA . ASN B 1 215 ? 55.879 -11.404 -15.546 1.00 43.91 742 ASN C CA 1
ATOM 3681 C C . ASN B 1 215 ? 56.187 -10.606 -14.290 1.00 43.73 742 ASN C C 1
ATOM 3682 O O . ASN B 1 215 ? 55.364 -9.826 -13.834 1.00 44.96 742 ASN C O 1
ATOM 3687 N N . LYS B 1 216 ? 57.422 -10.762 -13.803 1.00 54.20 743 LYS C N 1
ATOM 3688 C CA . LYS B 1 216 ? 57.869 -10.224 -12.527 1.00 62.52 743 LYS C CA 1
ATOM 3689 C C . LYS B 1 216 ? 57.922 -8.698 -12.596 1.00 60.83 743 LYS C C 1
ATOM 3690 O O . LYS B 1 216 ? 57.458 -8.018 -11.686 1.00 62.14 743 LYS C O 1
ATOM 3696 N N . SER B 1 217 ? 58.429 -8.169 -13.712 1.00 63.11 744 SER C N 1
ATOM 3697 C CA . SER B 1 217 ? 58.628 -6.743 -13.909 1.00 64.67 744 SER C CA 1
ATOM 3698 C C . SER B 1 217 ? 57.306 -5.963 -13.865 1.00 62.68 744 SER C C 1
ATOM 3699 O O . SER B 1 217 ? 57.261 -4.805 -13.443 1.00 54.02 744 SER C O 1
ATOM 3702 N N . LEU B 1 218 ? 56.219 -6.598 -14.304 1.00 56.94 745 LEU C N 1
ATOM 3703 C CA . LEU B 1 218 ? 55.004 -5.848 -14.554 1.00 51.83 745 LEU C CA 1
ATOM 3704 C C . LEU B 1 218 ? 54.184 -5.652 -13.273 1.00 51.60 745 LEU C C 1
ATOM 3705 O O . LEU B 1 218 ? 53.451 -4.669 -13.152 1.00 56.05 745 LEU C O 1
ATOM 3710 N N . SER B 1 219 ? 54.332 -6.560 -12.301 1.00 47.02 746 SER C N 1
ATOM 3711 C CA . SER B 1 219 ? 53.795 -6.357 -10.958 1.00 48.81 746 SER C CA 1
ATOM 3712 C C . SER B 1 219 ? 52.267 -6.275 -10.962 1.00 46.48 746 SER C C 1
ATOM 3713 O O . SER B 1 219 ? 51.693 -5.515 -10.170 1.00 46.85 746 SER C O 1
ATOM 3716 N N . VAL B 1 220 ? 51.615 -6.993 -11.881 1.00 38.39 747 VAL C N 1
ATOM 3717 C CA . VAL B 1 220 ? 50.164 -6.967 -11.886 1.00 38.61 747 VAL C CA 1
ATOM 3718 C C . VAL B 1 220 ? 49.683 -7.838 -10.729 1.00 37.53 747 VAL C C 1
ATOM 3719 O O . VAL B 1 220 ? 50.192 -8.946 -10.549 1.00 35.51 747 VAL C O 1
ATOM 3723 N N . GLU B 1 221 ? 48.734 -7.312 -9.943 1.00 36.17 748 GLU C N 1
ATOM 3724 C CA . GLU B 1 221 ? 48.173 -8.041 -8.814 1.00 41.73 748 GLU C CA 1
ATOM 3725 C C . GLU B 1 221 ? 46.883 -8.774 -9.216 1.00 38.62 748 GLU C C 1
ATOM 3726 O O . GLU B 1 221 ? 46.030 -8.228 -9.922 1.00 29.63 748 GLU C O 1
ATOM 3732 N N . PHE B 1 222 ? 46.752 -10.013 -8.718 1.00 35.72 749 PHE C N 1
ATOM 3733 C CA . PHE B 1 222 ? 45.588 -10.859 -8.918 1.00 34.28 749 PHE C CA 1
ATOM 3734 C C . PHE B 1 222 ? 44.997 -11.212 -7.557 1.00 33.23 749 PHE C C 1
ATOM 3735 O O . PHE B 1 222 ? 45.718 -11.535 -6.622 1.00 30.94 749 PHE C O 1
ATOM 3743 N N . PRO B 1 223 ? 43.659 -11.183 -7.379 1.00 35.53 750 PRO C N 1
ATOM 3744 C CA . PRO B 1 223 ? 43.050 -11.663 -6.131 1.00 30.74 750 PRO C CA 1
ATOM 3745 C C . PRO B 1 223 ? 43.259 -13.172 -6.064 1.00 33.86 750 PRO C C 1
ATOM 3746 O O . PRO B 1 223 ? 43.563 -13.806 -7.088 1.00 35.07 750 PRO C O 1
ATOM 3750 N N . GLU B 1 224 ? 43.112 -13.735 -4.855 1.00 36.25 751 GLU C N 1
ATOM 3751 C CA . GLU B 1 224 ? 43.556 -15.088 -4.543 1.00 39.14 751 GLU C CA 1
ATOM 3752 C C . GLU B 1 224 ? 42.721 -16.132 -5.293 1.00 38.82 751 GLU C C 1
ATOM 3753 O O . GLU B 1 224 ? 43.231 -17.170 -5.698 1.00 36.22 751 GLU C O 1
ATOM 3759 N N . MET B 1 225 ? 41.427 -15.846 -5.443 1.00 43.51 752 MET C N 1
ATOM 3760 C CA . MET B 1 225 ? 40.479 -16.612 -6.235 1.00 47.95 752 MET C CA 1
ATOM 3761 C C . MET B 1 225 ? 41.080 -16.870 -7.628 1.00 45.51 752 MET C C 1
ATOM 3762 O O . MET B 1 225 ? 41.346 -18.020 -7.975 1.00 44.36 752 MET C O 1
ATOM 3767 N N . LEU B 1 226 ? 41.324 -15.793 -8.403 1.00 38.59 753 LEU C N 1
ATOM 3768 C CA . LEU B 1 226 ? 41.839 -15.849 -9.767 1.00 36.97 753 LEU C CA 1
ATOM 3769 C C . LEU B 1 226 ? 43.225 -16.467 -9.778 1.00 35.01 753 LEU C C 1
ATOM 3770 O O . LEU B 1 226 ? 43.505 -17.323 -10.619 1.00 40.81 753 LEU C O 1
ATOM 3775 N N . ALA B 1 227 ? 44.077 -16.014 -8.851 1.00 31.72 754 ALA C N 1
ATOM 3776 C CA . ALA B 1 227 ? 45.442 -16.514 -8.786 1.00 32.11 754 ALA C CA 1
ATOM 3777 C C . ALA B 1 227 ? 45.449 -18.040 -8.705 1.00 30.63 754 ALA C C 1
ATOM 3778 O O . ALA B 1 227 ? 46.236 -18.685 -9.390 1.00 30.17 754 ALA C O 1
ATOM 3780 N N . GLU B 1 228 ? 44.554 -18.614 -7.887 1.00 34.35 755 GLU C N 1
ATOM 3781 C CA . GLU B 1 228 ? 44.491 -20.060 -7.722 1.00 39.27 755 GLU C CA 1
ATOM 3782 C C . GLU B 1 228 ? 43.995 -20.741 -8.996 1.00 36.97 755 GLU C C 1
ATOM 3783 O O . GLU B 1 228 ? 44.544 -21.776 -9.389 1.00 37.24 755 GLU C O 1
ATOM 3789 N N . ILE B 1 229 ? 42.952 -20.164 -9.624 1.00 31.86 756 ILE C N 1
ATOM 3790 C CA . ILE B 1 229 ? 42.445 -20.704 -10.877 1.00 30.92 756 ILE C CA 1
ATOM 3791 C C . ILE B 1 229 ? 43.513 -20.640 -11.968 1.00 31.72 756 ILE C C 1
ATOM 3792 O O . ILE B 1 229 ? 43.723 -21.621 -12.672 1.00 33.28 756 ILE C O 1
ATOM 3797 N N . ILE B 1 230 ? 44.176 -19.482 -12.110 1.00 32.84 757 ILE C N 1
ATOM 3798 C CA . ILE B 1 230 ? 45.083 -19.263 -13.226 1.00 31.65 757 ILE C CA 1
ATOM 3799 C C . ILE B 1 230 ? 46.292 -20.162 -13.011 1.00 32.71 757 ILE C C 1
ATOM 3800 O O . ILE B 1 230 ? 46.793 -20.810 -13.927 1.00 31.13 757 ILE C O 1
ATOM 3805 N N . SER B 1 231 ? 46.744 -20.193 -11.765 1.00 33.85 758 SER C N 1
ATOM 3806 C CA . SER B 1 231 ? 47.920 -20.963 -11.420 1.00 38.27 758 SER C CA 1
ATOM 3807 C C . SER B 1 231 ? 47.724 -22.436 -11.798 1.00 40.84 758 SER C C 1
ATOM 3808 O O . SER B 1 231 ? 48.641 -23.085 -12.275 1.00 40.50 758 SER C O 1
ATOM 3811 N N . ASN B 1 232 ? 46.504 -22.950 -11.620 1.00 44.64 759 ASN C N 1
ATOM 3812 C CA . ASN B 1 232 ? 46.183 -24.340 -11.895 1.00 44.26 759 ASN C CA 1
ATOM 3813 C C . ASN B 1 232 ? 46.003 -24.581 -13.398 1.00 47.50 759 ASN C C 1
ATOM 3814 O O . ASN B 1 232 ? 46.321 -25.651 -13.917 1.00 43.19 759 ASN C O 1
ATOM 3819 N N . GLN B 1 233 ? 45.454 -23.576 -14.089 1.00 49.10 760 GLN C N 1
ATOM 3820 C CA . GLN B 1 233 ? 45.007 -23.660 -15.468 1.00 46.50 760 GLN C CA 1
ATOM 3821 C C . GLN B 1 233 ? 46.220 -23.606 -16.388 1.00 46.89 760 GLN C C 1
ATOM 3822 O O . GLN B 1 233 ? 46.228 -24.212 -17.443 1.00 52.59 760 GLN C O 1
ATOM 3828 N N . LEU B 1 234 ? 47.236 -22.843 -15.981 1.00 51.85 761 LEU C N 1
ATOM 3829 C CA . LEU B 1 234 ? 48.403 -22.520 -16.784 1.00 53.90 761 LEU C CA 1
ATOM 3830 C C . LEU B 1 234 ? 49.121 -23.778 -17.267 1.00 54.24 761 LEU C C 1
ATOM 3831 O O . LEU B 1 234 ? 49.412 -23.888 -18.456 1.00 49.09 761 LEU C O 1
ATOM 3836 N N . PRO B 1 235 ? 49.490 -24.741 -16.386 1.00 58.54 762 PRO C N 1
ATOM 3837 C CA . PRO B 1 235 ? 50.143 -25.970 -16.846 1.00 59.37 762 PRO C CA 1
ATOM 3838 C C . PRO B 1 235 ? 49.292 -26.808 -17.807 1.00 60.16 762 PRO C C 1
ATOM 3839 O O . PRO B 1 235 ? 49.829 -27.482 -18.687 1.00 57.49 762 PRO C O 1
ATOM 3843 N N . LYS B 1 236 ? 47.961 -26.738 -17.674 1.00 57.07 763 LYS C N 1
ATOM 3844 C CA . LYS B 1 236 ? 47.100 -27.490 -18.576 1.00 52.17 763 LYS C CA 1
ATOM 3845 C C . LYS B 1 236 ? 47.091 -26.874 -19.977 1.00 57.06 763 LYS C C 1
ATOM 3846 O O . LYS B 1 236 ? 46.916 -27.593 -20.957 1.00 58.34 763 LYS C O 1
ATOM 3852 N N . PHE B 1 237 ? 47.267 -25.548 -20.061 1.00 60.46 764 PHE C N 1
ATOM 3853 C CA . PHE B 1 237 ? 47.231 -24.835 -21.333 1.00 69.28 764 PHE C CA 1
ATOM 3854 C C . PHE B 1 237 ? 48.578 -24.901 -22.049 1.00 71.98 764 PHE C C 1
ATOM 3855 O O . PHE B 1 237 ? 48.608 -24.957 -23.271 1.00 77.02 764 PHE C O 1
ATOM 3863 N N . LYS B 1 238 ? 49.680 -24.877 -21.288 1.00 72.27 765 LYS C N 1
ATOM 3864 C CA . LYS B 1 238 ? 51.005 -25.144 -21.830 1.00 75.99 765 LYS C CA 1
ATOM 3865 C C . LYS B 1 238 ? 51.008 -26.511 -22.501 1.00 71.31 765 LYS C C 1
ATOM 3866 O O . LYS B 1 238 ? 51.425 -26.639 -23.647 1.00 72.61 765 LYS C O 1
ATOM 3872 N N . ALA B 1 239 ? 50.551 -27.518 -21.749 1.00 67.21 766 ALA C N 1
ATOM 3873 C CA . ALA B 1 239 ? 50.581 -28.911 -22.159 1.00 66.34 766 ALA C CA 1
ATOM 3874 C C . ALA B 1 239 ? 49.628 -29.153 -23.337 1.00 71.39 766 ALA C C 1
ATOM 3875 O O . ALA B 1 239 ? 49.708 -30.200 -23.982 1.00 71.92 766 ALA C O 1
ATOM 3877 N N . GLY B 1 240 ? 48.730 -28.186 -23.601 1.00 67.06 767 GLY C N 1
ATOM 3878 C CA . GLY B 1 240 ? 47.715 -28.254 -24.647 1.00 65.85 767 GLY C CA 1
ATOM 3879 C C . GLY B 1 240 ? 46.703 -29.392 -24.455 1.00 66.60 767 GLY C C 1
ATOM 3880 O O . GLY B 1 240 ? 46.286 -30.007 -25.431 1.00 68.81 767 GLY C O 1
ATOM 3881 N N . SER B 1 241 ? 46.306 -29.676 -23.204 1.00 61.43 768 SER C N 1
ATOM 3882 C CA . SER B 1 241 ? 45.400 -30.781 -22.905 1.00 64.28 768 SER C CA 1
ATOM 3883 C C . SER B 1 241 ? 43.979 -30.268 -22.653 1.00 64.82 768 SER C C 1
ATOM 3884 O O . SER B 1 241 ? 43.223 -30.845 -21.864 1.00 62.87 768 SER C O 1
ATOM 3887 N N . VAL B 1 242 ? 43.622 -29.187 -23.357 1.00 59.78 769 VAL C N 1
ATOM 3888 C CA . VAL B 1 242 ? 42.327 -28.538 -23.235 1.00 56.98 769 VAL C CA 1
ATOM 3889 C C . VAL B 1 242 ? 41.685 -28.505 -24.621 1.00 55.50 769 VAL C C 1
ATOM 3890 O O . VAL B 1 242 ? 42.323 -28.083 -25.589 1.00 53.17 769 VAL C O 1
ATOM 3894 N N . LYS B 1 243 ? 40.428 -28.961 -24.708 1.00 50.61 770 LYS C N 1
ATOM 3895 C CA . LYS B 1 243 ? 39.765 -29.104 -25.996 1.00 53.57 770 LYS C CA 1
ATOM 3896 C C . LYS B 1 243 ? 38.599 -28.128 -26.136 1.00 45.74 770 LYS C C 1
ATOM 3897 O O . LYS B 1 243 ? 37.649 -28.127 -25.357 1.00 38.15 770 LYS C O 1
ATOM 3903 N N . PRO B 1 244 ? 38.644 -27.258 -27.158 1.00 42.85 771 PRO C N 1
ATOM 3904 C CA . PRO B 1 244 ? 37.457 -26.497 -27.571 1.00 44.96 771 PRO C CA 1
ATOM 3905 C C . PRO B 1 244 ? 36.405 -27.410 -28.212 1.00 43.70 771 PRO C C 1
ATOM 3906 O O . PRO B 1 244 ? 36.756 -28.204 -29.078 1.00 46.22 771 PRO C O 1
ATOM 3910 N N . LEU B 1 245 ? 35.135 -27.317 -27.774 1.00 37.13 772 LEU C N 1
ATOM 3911 C CA . LEU B 1 245 ? 34.021 -27.882 -28.527 1.00 36.30 772 LEU C CA 1
ATOM 3912 C C . LEU B 1 245 ? 33.566 -26.889 -29.602 1.00 35.67 772 LEU C C 1
ATOM 3913 O O . LEU B 1 245 ? 33.251 -25.737 -29.308 1.00 46.75 772 LEU C O 1
ATOM 3918 N N . LEU B 1 246 ? 33.610 -27.308 -30.872 1.00 33.65 773 LEU C N 1
ATOM 3919 C CA . LEU B 1 246 ? 33.279 -26.438 -31.994 1.00 33.36 773 LEU C CA 1
ATOM 3920 C C . LEU B 1 246 ? 32.058 -26.977 -32.725 1.00 35.00 773 LEU C C 1
ATOM 3921 O O . LEU B 1 246 ? 31.878 -28.184 -32.822 1.00 37.52 773 LEU C O 1
ATOM 3926 N N . PHE B 1 247 ? 31.211 -26.066 -33.213 1.00 35.62 774 PHE C N 1
ATOM 3927 C CA . PHE B 1 247 ? 30.019 -26.445 -33.955 1.00 34.64 774 PHE C CA 1
ATOM 3928 C C . PHE B 1 247 ? 30.387 -26.776 -35.398 1.00 37.23 774 PHE C C 1
ATOM 3929 O O . PHE B 1 247 ? 29.752 -27.628 -36.007 1.00 43.19 774 PHE C O 1
ATOM 3937 N N . HIS B 1 248 ? 31.388 -26.070 -35.929 1.00 42.79 775 HIS C N 1
ATOM 3938 C CA . HIS B 1 248 ? 31.868 -26.173 -37.300 1.00 55.28 775 HIS C CA 1
ATOM 3939 C C . HIS B 1 248 ? 33.375 -26.384 -37.240 1.00 68.29 775 HIS C C 1
ATOM 3940 O O . HIS B 1 248 ? 34.043 -25.796 -36.394 1.00 77.64 775 HIS C O 1
ATOM 3947 N N . GLN B 1 249 ? 33.918 -27.214 -38.132 1.00 85.32 776 GLN C N 1
ATOM 3948 C CA . GLN B 1 249 ? 35.256 -27.718 -37.868 1.00 97.75 776 GLN C CA 1
ATOM 3949 C C . GLN B 1 249 ? 36.306 -26.639 -38.182 1.00 91.54 776 GLN C C 1
ATOM 3950 O O . GLN B 1 249 ? 36.776 -26.609 -39.331 1.00 87.60 776 GLN C O 1
ATOM 3956 N N . ARG C 2 1 ? 44.877 -26.616 6.401 1.00 55.22 17 ARG R N 1
ATOM 3957 C CA . ARG C 2 1 ? 43.881 -25.533 6.671 1.00 64.79 17 ARG R CA 1
ATOM 3958 C C . ARG C 2 1 ? 42.553 -25.894 6.004 1.00 65.18 17 ARG R C 1
ATOM 3959 O O . ARG C 2 1 ? 42.549 -26.318 4.855 1.00 71.12 17 ARG R O 1
ATOM 3967 N N . PRO C 2 2 ? 41.409 -25.753 6.719 1.00 60.35 18 PRO R N 1
ATOM 3968 C CA . PRO C 2 2 ? 40.080 -26.080 6.194 1.00 62.59 18 PRO R CA 1
ATOM 3969 C C . PRO C 2 2 ? 39.549 -25.236 5.031 1.00 66.14 18 PRO R C 1
ATOM 3970 O O . PRO C 2 2 ? 39.005 -24.139 5.216 1.00 63.08 18 PRO R O 1
ATOM 3974 N N . ALA C 2 3 ? 39.623 -25.826 3.832 1.00 58.56 19 ALA R N 1
ATOM 3975 C CA . ALA C 2 3 ? 39.397 -25.105 2.599 1.00 45.91 19 ALA R CA 1
ATOM 3976 C C . ALA C 2 3 ? 38.007 -24.479 2.547 1.00 43.79 19 ALA R C 1
ATOM 3977 O O . ALA C 2 3 ? 37.886 -23.294 2.252 1.00 39.06 19 ALA R O 1
ATOM 3979 N N . ILE C 2 4 ? 36.939 -25.234 2.819 1.00 39.76 20 ILE R N 1
ATOM 3980 C CA . ILE C 2 4 ? 35.645 -24.578 2.674 1.00 37.96 20 ILE R CA 1
ATOM 3981 C C . ILE C 2 4 ? 35.539 -23.356 3.600 1.00 43.42 20 ILE R C 1
ATOM 3982 O O . ILE C 2 4 ? 34.922 -22.352 3.223 1.00 42.75 20 ILE R O 1
ATOM 3987 N N . LEU C 2 5 ? 36.111 -23.452 4.817 1.00 42.36 21 LEU R N 1
ATOM 3988 C CA . LEU C 2 5 ? 36.008 -22.400 5.822 1.00 40.09 21 LEU R CA 1
ATOM 3989 C C . LEU C 2 5 ? 36.721 -21.151 5.323 1.00 41.30 21 LEU R C 1
ATOM 3990 O O . LEU C 2 5 ? 36.142 -20.065 5.307 1.00 40.56 21 LEU R O 1
ATOM 3995 N N . TYR C 2 6 ? 37.985 -21.354 4.933 1.00 45.14 22 TYR R N 1
ATOM 3996 C CA . TYR C 2 6 ? 38.850 -20.302 4.439 1.00 49.21 22 TYR R CA 1
ATOM 3997 C C . TYR C 2 6 ? 38.220 -19.635 3.224 1.00 49.70 22 TYR R C 1
ATOM 3998 O O . TYR C 2 6 ? 38.180 -18.413 3.112 1.00 60.64 22 TYR R O 1
ATOM 4007 N N . ALA C 2 7 ? 37.683 -20.454 2.335 1.00 45.98 23 ALA R N 1
ATOM 4008 C CA . ALA C 2 7 ? 37.082 -19.912 1.137 1.00 53.00 23 ALA R CA 1
ATOM 4009 C C . ALA C 2 7 ? 35.895 -19.058 1.546 1.00 53.50 23 ALA R C 1
ATOM 4010 O O . ALA C 2 7 ? 35.736 -17.956 1.026 1.00 57.87 23 ALA R O 1
ATOM 4012 N N . LEU C 2 8 ? 35.076 -19.574 2.470 1.00 51.87 24 LEU R N 1
ATOM 4013 C CA . LEU C 2 8 ? 33.879 -18.870 2.898 1.00 50.75 24 LEU R CA 1
ATOM 4014 C C . LEU C 2 8 ? 34.238 -17.479 3.440 1.00 47.50 24 LEU R C 1
ATOM 4015 O O . LEU C 2 8 ? 33.505 -16.508 3.243 1.00 39.55 24 LEU R O 1
ATOM 4020 N N . LEU C 2 9 ? 35.407 -17.380 4.083 1.00 42.61 25 LEU R N 1
ATOM 4021 C CA . LEU C 2 9 ? 35.826 -16.162 4.740 1.00 45.81 25 LEU R CA 1
ATOM 4022 C C . LEU C 2 9 ? 36.392 -15.174 3.726 1.00 56.47 25 LEU R C 1
ATOM 4023 O O . LEU C 2 9 ? 36.311 -13.970 3.955 1.00 70.81 25 LEU R O 1
ATOM 4028 N N . SER C 2 10 ? 36.913 -15.684 2.598 1.00 59.49 26 SER R N 1
ATOM 4029 C CA . SER C 2 10 ? 37.642 -14.877 1.625 1.00 55.61 26 SER R CA 1
ATOM 4030 C C . SER C 2 10 ? 36.724 -14.218 0.602 1.00 53.90 26 SER R C 1
ATOM 4031 O O . SER C 2 10 ? 37.123 -13.258 -0.042 1.00 63.47 26 SER R O 1
ATOM 4034 N N . SER C 2 11 ? 35.485 -14.690 0.507 1.00 55.76 27 SER R N 1
ATOM 4035 C CA . SER C 2 11 ? 34.694 -14.474 -0.691 1.00 62.94 27 SER R CA 1
ATOM 4036 C C . SER C 2 11 ? 33.543 -13.477 -0.506 1.00 72.31 27 SER R C 1
ATOM 4037 O O . SER C 2 11 ? 33.745 -12.271 -0.321 1.00 73.13 27 SER R O 1
ATOM 4040 N N . SER C 2 12 ? 32.337 -14.053 -0.604 1.00 74.10 28 SER R N 1
ATOM 4041 C CA . SER C 2 12 ? 31.029 -13.483 -0.904 1.00 72.30 28 SER R CA 1
ATOM 4042 C C . SER C 2 12 ? 31.086 -12.030 -1.385 1.00 60.96 28 SER R C 1
ATOM 4043 O O . SER C 2 12 ? 30.054 -11.616 -1.970 1.00 44.86 28 SER R O 1
ATOM 4046 N N . ARG D 2 1 ? 43.915 -28.634 -7.220 1.00 67.94 17 ARG S N 1
ATOM 4047 C CA . ARG D 2 1 ? 42.532 -28.060 -7.264 1.00 71.65 17 ARG S CA 1
ATOM 4048 C C . ARG D 2 1 ? 42.545 -26.599 -6.819 1.00 68.96 17 ARG S C 1
ATOM 4049 O O . ARG D 2 1 ? 43.006 -26.307 -5.717 1.00 72.09 17 ARG S O 1
ATOM 4057 N N . PRO D 2 2 ? 41.982 -25.654 -7.623 1.00 65.00 18 PRO S N 1
ATOM 4058 C CA . PRO D 2 2 ? 41.706 -24.287 -7.165 1.00 59.61 18 PRO S CA 1
ATOM 4059 C C . PRO D 2 2 ? 40.803 -24.244 -5.936 1.00 59.22 18 PRO S C 1
ATOM 4060 O O . PRO D 2 2 ? 39.573 -24.240 -6.048 1.00 60.84 18 PRO S O 1
ATOM 4064 N N . ALA D 2 3 ? 41.437 -24.184 -4.761 1.00 59.71 19 ALA S N 1
ATOM 4065 C CA . ALA D 2 3 ? 40.701 -24.502 -3.547 1.00 56.87 19 ALA S CA 1
ATOM 4066 C C . ALA D 2 3 ? 39.562 -23.519 -3.244 1.00 48.35 19 ALA S C 1
ATOM 4067 O O . ALA D 2 3 ? 38.471 -23.987 -2.948 1.00 54.23 19 ALA S O 1
ATOM 4069 N N . ILE D 2 4 ? 39.721 -22.197 -3.407 1.00 38.12 20 ILE S N 1
ATOM 4070 C CA . ILE D 2 4 ? 38.540 -21.383 -3.125 1.00 39.18 20 ILE S CA 1
ATOM 4071 C C . ILE D 2 4 ? 37.359 -21.772 -4.023 1.00 44.73 20 ILE S C 1
ATOM 4072 O O . ILE D 2 4 ? 36.206 -21.721 -3.587 1.00 47.28 20 ILE S O 1
ATOM 4077 N N . LEU D 2 5 ? 37.641 -22.086 -5.304 1.00 45.49 21 LEU S N 1
ATOM 4078 C CA . LEU D 2 5 ? 36.603 -22.348 -6.293 1.00 40.14 21 LEU S CA 1
ATOM 4079 C C . LEU D 2 5 ? 35.886 -23.634 -5.901 1.00 43.90 21 LEU S C 1
ATOM 4080 O O . LEU D 2 5 ? 34.658 -23.646 -5.846 1.00 37.61 21 LEU S O 1
ATOM 4085 N N . TYR D 2 6 ? 36.677 -24.694 -5.658 1.00 49.09 22 TYR S N 1
ATOM 4086 C CA . TYR D 2 6 ? 36.172 -26.001 -5.289 1.00 56.47 22 TYR S CA 1
ATOM 4087 C C . TYR D 2 6 ? 35.359 -25.893 -4.010 1.00 55.53 22 TYR S C 1
ATOM 4088 O O . TYR D 2 6 ? 34.274 -26.438 -3.919 1.00 59.98 22 TYR S O 1
ATOM 4097 N N . ALA D 2 7 ? 35.867 -25.137 -3.045 1.00 55.11 23 ALA S N 1
ATOM 4098 C CA . ALA D 2 7 ? 35.114 -24.917 -1.825 1.00 56.32 23 ALA S CA 1
ATOM 4099 C C . ALA D 2 7 ? 33.781 -24.245 -2.132 1.00 51.23 23 ALA S C 1
ATOM 4100 O O . ALA D 2 7 ? 32.758 -24.659 -1.621 1.00 66.06 23 ALA S O 1
ATOM 4102 N N . LEU D 2 8 ? 33.798 -23.197 -2.948 1.00 54.02 24 LEU S N 1
ATOM 4103 C CA . LEU D 2 8 ? 32.595 -22.447 -3.298 1.00 52.04 24 LEU S CA 1
ATOM 4104 C C . LEU D 2 8 ? 31.538 -23.389 -3.904 1.00 48.51 24 LEU S C 1
ATOM 4105 O O . LEU D 2 8 ? 30.336 -23.228 -3.708 1.00 39.28 24 LEU S O 1
ATOM 4110 N N . LEU D 2 9 ? 31.997 -24.394 -4.653 1.00 46.93 25 LEU S N 1
ATOM 4111 C CA . LEU D 2 9 ? 31.120 -25.312 -5.357 1.00 48.62 25 LEU S CA 1
ATOM 4112 C C . LEU D 2 9 ? 30.571 -26.372 -4.400 1.00 58.26 25 LEU S C 1
ATOM 4113 O O . LEU D 2 9 ? 29.501 -26.912 -4.655 1.00 66.65 25 LEU S O 1
ATOM 4118 N N . SER D 2 10 ? 31.292 -26.646 -3.300 1.00 70.83 26 SER S N 1
ATOM 4119 C CA . SER D 2 10 ? 31.005 -27.748 -2.389 1.00 67.97 26 SER S CA 1
ATOM 4120 C C . SER D 2 10 ? 30.006 -27.347 -1.318 1.00 67.46 26 SER S C 1
ATOM 4121 O O . SER D 2 10 ? 29.452 -28.211 -0.656 1.00 72.64 26 SER S O 1
ATOM 4124 N N . SER D 2 11 ? 29.768 -26.044 -1.182 1.00 68.98 27 SER S N 1
ATOM 4125 C CA . SER D 2 11 ? 29.143 -25.476 -0.005 1.00 78.85 27 SER S CA 1
ATOM 4126 C C . SER D 2 11 ? 27.682 -25.096 -0.262 1.00 96.79 27 SER S C 1
ATOM 4127 O O . SER D 2 11 ? 26.792 -25.958 -0.256 1.00 80.60 27 SER S O 1
ATOM 4130 N N . SER D 2 12 ? 27.495 -23.778 -0.467 1.00 105.27 28 SER S N 1
ATOM 4131 C CA . SER D 2 12 ? 26.246 -23.047 -0.560 1.00 92.25 28 SER S CA 1
ATOM 4132 C C . SER D 2 12 ? 26.524 -21.571 -0.222 1.00 78.53 28 SER S C 1
ATOM 4133 O O . SER D 2 12 ? 25.924 -21.049 0.747 1.00 69.94 28 SER S O 1
#

Sequence (513 aa):
EFPTLISLLEVIEPEVLASGYDSTLPDTSTRLMSTLNRLGGRQVVSAVKWAKALPGFRNLHLDDQMTLLQYSWMSLMAFSLGWRSYKQSNGNMLCFAPDLVINEERMQLPYMYDQCQQMLKISSEFVRLQVSYDEYLCMKVLLLLSTVPKDGLKSQAVFDEIRMTYIKELGKAIVKRSQNWQRFYQLTKLLDSMHEMVGGLLQFCFYTFVNKSLSVEFPEMLAEIISNQLPKFKAGSVKPLLFHEFPTLISLLEVIEPEVLASGYDSTLPDTSTRLMSTLNRLGGRQVVSAVKWAKALPGFRNLHLDDQMTLLQYSWMSLMAFSLGWRSYKQSNGNMLCFAPDLVINEERMQLPYMYDQCQQMLKISSEFVRLQVSYDEYLCMKVLLLLSTVPKDGLKSQAVFDEIRMTYIKELGKAIVKRSQNWQRFYQLTKLLDSMHEMVGGLLQFCFYTFVNKSLSVEFPEMLAEIISNQLPKFKAGSVKPLLFHQRPAILYALLSSSRPAILYALLSSS

Nearest PDB structures (foldseek):
  7yxr-assembly1_A  TM=1.003E+00  e=3.060E-36  unidentified
  7yxd-assembly1_A  TM=1.000E+00  e=2.337E-33  unidentified
  7yxp-assembly1_A  TM=9.869E-01  e=7.971E-31  unidentified
  7prx-assembly1_A  TM=9.900E-01  e=7.762E-30  Homo sapiens
  3vhv-assembly1_A  TM=9.763E-01  e=3.498E-25  Homo sapiens

B-factor: mean 43.84, std 17.01, range [19.57, 155.3]

Solvent-accessible surface area: 24263 Å² total; per-residue (Å²): 227,168,68,83,31,34,40,45,2,73,115,36,41,55,154,77,46,54,22,64,19,69,81,116,90,106,34,62,12,45,57,0,10,11,23,23,26,130,4,12,3,104,27,5,30,25,8,0,156,11,0,35,55,2,52,31,0,118,106,6,86,44,56,4,2,19,22,0,4,1,13,0,15,23,12,3,30,6,0,17,10,0,23,38,0,16,129,131,19,88,15,117,72,0,4,19,3,94,59,2,39,3,56,118,124,22,7,114,28,85,96,0,114,103,19,0,65,46,18,25,99,2,0,56,36,0,42,148,10,100,3,20,88,43,1,3,3,0,0,9,2,0,2,0,1,4,15,9,23,120,140,30,24,132,23,75,79,56,4,58,125,11,30,122,52,0,48,144,9,0,23,89,10,12,91,147,169,125,116,81,174,74,31,63,107,62,0,1,89,6,4,20,37,0,39,150,22,10,26,25,14,10,130,50,13,24,96,7,59,81,38,181,107,29,70,15,102,32,32,76,10,1,24,50,2,0,60,36,0,30,65,69,59,152,80,35,40,19,82,58,43,106,60,106,225,178,68,82,32,35,41,41,2,73,115,37,41,54,154,74,45,52,12,65,19,70,78,119,93,105,36,64,12,45,59,0,8,14,22,23,26,154,5,12,4,97,22,3,26,27,7,0,163,11,0,33,56,4,52,22,2,135,106,7,87,51,38,3,7,16,18,0,5,0,13,0,16,23,11,4,33,7,0,13,9,0,26,41,0,14,122,134,24,88,14,114,70,0,6,18,4,95,61,3,44,1,50,131,111,26,3,113,29,91,98,0,120,96,16,0,65,47,20,25,120,2,0,53,29,1,40,149,11,100,3,20,86,43,1,2,3,0,0,9,2,0,2,0,1,4,16,9,24,124,147,28,22,140,27,73,81,39,3,60,110,13,31,125,48,1,49,144,7,0,22,86,11,12,91,150,172,119,119,82,173,72,31,62,103,61,0,0,96,4,4,20,39,1,39,150,23,9,24,23,14,12,132,49,14,24,100,8,60,82,38,176,104,19,71,17,124,34,37,79,12,2,25,42,1,0,60,40,0,28,66,65,61,155,80,36,46,19,86,56,43,94,60,58,221,153,2,23,5,2,19,1,30,1,42,31,129,170,2,33,7,3,41,0,26,6,29,25,106

InterPro domains:
  IPR000536 Nuclear hormone receptor, ligand-binding domain [PF00104] (28-202)
  IPR000536 Nuclear hormone receptor, ligand-binding domain [PS51843] (1-230)
  IPR000536 Nuclear hormone receptor, ligand-binding domain [SM00430] (37-201)
  IPR001723 Nuclear hormone receptor [PR00398] (38-59)
  IPR001723 Nuclear hormone receptor [PR00398] (59-75)
  IPR001723 Nuclear hormone receptor [PR00398] (128-143)
  IPR035500 Nuclear hormone receptor-like domain superfamily [G3DSA:1.10.565.10] (1-248)
  IPR035500 Nuclear hormone receptor-like domain superfamily [SSF48508] (2-248)
  IPR050200 Nuclear hormone receptor family NR3 subfamily [PTHR48092] (2-229)

Foldseek 3Di:
DDDDLLVLLVVLDDDFDAQPDDVPDPDAPLVVLLSLQVSLLVVLVSVLSSQCSRVLSVVFPPVVNLQLSLVQSLLLLLLVQLVCCCVVPVLPWGDNHPNDIQDPVNCPHPPRVVLRVLSSVSNVLCNVLVDDPSLSSLLSVVSSLFKGFLVGGDPNVSSVVVNVVSLVSNLVVLVVPVDSVVSSVSSLVSSQCSVVSRVVVLVVVLVCLVDPVSPRDHPPSVNVSNVVVVVCVVVPRMDGHHPD/DPDDLLVLLVVLPDDFDAQPDDVPDPDAPLVVLQSLQVSLLVVLVSVLSSQCSRVLNVVFPPVVSVQLSLFQSLLLLLLVQLVCCCVPPVLPWGPNHPNDIDDVVSCPHPPRVVLRVLSSVSNVLCNVLVDDPSLSSLLSVVSSLFKAFLVGGDPNVSSVVSNVVSLVSNLVVLVPPVDSVVSSVSSLVSSQCSVVSSVVVLVVVLCCLPPPVSNRDHPPSVNVSNVVVVVCVVVPRMDGHHPPD/DDVVVVDVVVDD/DPVVVVVVVVDD

Radius of gyration: 26.94 Å; Cα contacts (8 Å, |Δi|>4): 595; chains: 4; bounding box: 56×60×84 Å